Protein AF-A0A8J9SB30-F1 (afdb_monomer_lite)

Radius of gyration: 24.42 Å; chains: 1; bounding box: 74×52×69 Å

Secondary structure (DSSP, 8-state):
------HHHHHHHH---TT---HHHHHHHHHHHHT-TT------SB-HHHHHHHHHTTS-GGGTT-TT-EEEEET-TT-SHHHHHHHHS-PEEEEEES-HHHHHHHHHHHHHHHTTS-SSS-PPPEEEEE--TTSS--SS-TT-BSEEEEESHHHHH--GGGTTTSHHHHHHHHHHHHHHB-TTT-EEEEEE---HHHHHHHHHHHH-TTS-EEEEEEEEE--BSSSSS--EEEEEEE-SSS----SEEEEEE-TT-SSPEEEEESSHHHHHHHHHHHHHHHHHHHHHHHH-SS----S--EEEEEEEEEES-TTS-HHHHHHHHHH--EE-TTSPEE--EE-PPTTS-SEEEEE-STT-EEEEEEEEEEGGGHHHHHHHHHT---BTTBSS-EEEEEE-TTT-EEE-THHHHHHT-

Foldseek 3Di:
DDPDDALVRQDVVLDDLFQDQAQVSLQSNLCSQCVDPLRDQDAFWAALQQVLLVVVVLQDPVRQADLQAEEEEEQCQRHCNQVVVLVRGSYAYEYEHQHPSSQVSNVVVCCVPPVVPDPDDSRRHYHYDNDRLLDPDPPAAFQRHQEYEYRCPLRSNDDPVCVPPCPSSLVSNLVRLQRNHHLASRKYKHKDLCDLRSLLSVLCSQPDPPGQWDLEKEKEFHDTPDDLGTIIIIMTTGDNPPPPSDWRWYFYHYPPDPGTDIGTDDDSVRSSVVVVVVRVVSSVVSNVLVPDPPNPPDDQFKKWWKKKFFAPDQPDDLVVVLVCLQPDFQADPVRDTWHWAQDDDVVRHQWDWADDPPSHIIIIGITIGRPVCPVVSQVSQCPPCDDPVDNRGIPGMDIPPSPMGTDHCSVVSSVVD

Sequence (417 aa):
MAEAASIGDALQILGDPSGRQDSDYWNAWFKAVCLNPEHRVFEWYCSTNEVIRVLSNYIGDANILSDRHRIMHPGSGTSLLPVRLSQIYPYRNVVVDVSEVAIDEMKQLHRMQFEGVNQGTKAASVEYRVANLLEPALDFEANSFHFWIDKGFVDAVFSKEGKEVNRSQEDHLFLEINRVLTSEGGTALIVSLAEDHSLQLIVNNWLRECIAWKDRLDVWELTPVSGDMPPFCFVLAKASGNAAKNGRRVNFHYIHSKSPEEIYVNNAEEGIAKIGFHISQSRAAFAQRLSSPNKPKISIRRILAILEIKPYDADMDLKVLANVIQSTVWKMADKLTILPQWYPFPGGDLQKIVPVAYGISKLQLKCIIPEDDIDKLVEAINEWEGNDQFSDGVQSVDVDWANTVPVGDAIEILRNR

pLDDT: mean 80.17, std 15.45, range [35.09, 98.56]

InterPro domains:
  IPR014038 Translation elongation factor EF1B, beta/delta subunit, guanine nucleotide exchange domain [PF00736] (305-400)
  IPR014038 Translation elongation factor EF1B, beta/delta subunit, guanine nucleotide exchange domain [SM00888] (302-405)
  IPR014717 Translation elongation factor EF1B/small ribosomal subunit protein bS6 [G3DSA:3.30.70.60] (295-405)
  IPR029063 S-adenosyl-L-methionine-dependent methyltransferase superfamily [G3DSA:3.40.50.150] (21-248)
  IPR029063 S-adenosyl-L-methionine-dependent methyltransferase superfamily [SSF53335] (22-195)
  IPR036219 Translation elongation factor eEF-1beta-like superfamily [SSF54984] (301-403)
  IPR051419 Lysine/N-terminal Methyltransferase Superfamily [PTHR12176] (20-202)

Structure (mmCIF, N/CA/C/O backbone):
data_AF-A0A8J9SB30-F1
#
_entry.id   AF-A0A8J9SB30-F1
#
loop_
_atom_site.group_PDB
_atom_site.id
_atom_site.type_symbol
_atom_site.label_atom_id
_atom_site.label_alt_id
_atom_site.label_comp_id
_atom_site.label_asym_id
_atom_site.label_entity_id
_atom_site.label_seq_id
_atom_site.pdbx_PDB_ins_code
_atom_site.Cartn_x
_atom_site.Cartn_y
_atom_site.Cartn_z
_atom_site.occupancy
_atom_site.B_iso_or_equiv
_atom_site.auth_seq_id
_atom_site.auth_comp_id
_atom_site.auth_asym_id
_atom_site.auth_atom_id
_atom_site.pdbx_PDB_model_num
ATOM 1 N N . MET A 1 1 ? -8.752 -3.286 -42.094 1.00 37.22 1 MET A N 1
ATOM 2 C CA . MET A 1 1 ? -7.977 -3.475 -40.853 1.00 37.22 1 MET A CA 1
ATOM 3 C C . MET A 1 1 ? -8.438 -2.384 -39.912 1.00 37.22 1 MET A C 1
ATOM 5 O O . MET A 1 1 ? -8.290 -1.229 -40.278 1.00 37.22 1 MET A O 1
ATOM 9 N N . ALA A 1 2 ? -9.137 -2.732 -38.831 1.00 37.06 2 ALA A N 1
ATOM 10 C CA . ALA A 1 2 ? -9.546 -1.746 -37.834 1.00 37.06 2 ALA A CA 1
ATOM 11 C C . ALA A 1 2 ? -8.293 -1.297 -37.070 1.00 37.06 2 ALA A C 1
ATOM 13 O O . ALA A 1 2 ? -7.500 -2.154 -36.680 1.00 37.06 2 ALA A O 1
ATOM 14 N N . GLU A 1 3 ? -8.085 0.013 -36.927 1.00 40.59 3 GLU A N 1
ATOM 15 C CA . GLU A 1 3 ? -7.048 0.558 -36.045 1.00 40.59 3 GLU A CA 1
ATOM 16 C C . GLU A 1 3 ? -7.254 -0.013 -34.640 1.00 40.59 3 GLU A C 1
ATOM 18 O O . GLU A 1 3 ? -8.367 0.006 -34.111 1.00 40.59 3 GLU A O 1
ATOM 23 N N . ALA A 1 4 ? -6.197 -0.578 -34.055 1.00 49.62 4 ALA A N 1
ATOM 24 C CA . ALA A 1 4 ? -6.227 -0.978 -32.659 1.00 49.62 4 ALA A CA 1
ATOM 25 C C . ALA A 1 4 ? -6.388 0.298 -31.821 1.00 49.62 4 ALA A C 1
ATOM 27 O O . ALA A 1 4 ? -5.512 1.160 -31.850 1.00 49.62 4 ALA A O 1
ATOM 28 N N . ALA A 1 5 ? -7.526 0.435 -31.135 1.00 57.56 5 ALA A N 1
ATOM 29 C CA . ALA A 1 5 ? -7.780 1.551 -30.229 1.00 57.56 5 ALA A CA 1
ATOM 30 C C . ALA A 1 5 ? -6.637 1.667 -29.206 1.00 57.56 5 ALA A C 1
ATOM 32 O O . ALA A 1 5 ? -6.149 0.646 -28.709 1.00 57.56 5 ALA A O 1
ATOM 33 N N . SER A 1 6 ? -6.195 2.890 -28.902 1.00 67.00 6 SER A N 1
ATOM 34 C CA . SER A 1 6 ? -5.144 3.088 -27.903 1.00 67.00 6 SER A CA 1
ATOM 35 C C . SER A 1 6 ? -5.664 2.729 -26.504 1.00 67.00 6 SER A C 1
ATOM 37 O O . SER A 1 6 ? -6.868 2.772 -26.245 1.00 67.00 6 SER A O 1
ATOM 39 N N . ILE A 1 7 ? -4.765 2.394 -25.570 1.00 66.81 7 ILE A N 1
ATOM 40 C CA . ILE A 1 7 ? -5.138 2.125 -24.165 1.00 66.81 7 ILE A CA 1
ATOM 41 C C . ILE A 1 7 ? -5.911 3.315 -23.581 1.00 66.81 7 ILE A C 1
ATOM 43 O O . ILE A 1 7 ? -6.889 3.120 -22.866 1.00 66.81 7 ILE A O 1
ATOM 47 N N . GLY A 1 8 ? -5.502 4.541 -23.929 1.00 65.75 8 GLY A N 1
ATOM 48 C CA . GLY A 1 8 ? -6.193 5.764 -23.524 1.00 65.75 8 GLY A CA 1
ATOM 49 C C . GLY A 1 8 ? -7.646 5.791 -23.994 1.00 65.75 8 GLY A C 1
ATOM 50 O O . GLY A 1 8 ? -8.528 6.063 -23.186 1.00 65.75 8 GLY A O 1
ATOM 51 N N . ASP A 1 9 ? -7.906 5.415 -25.248 1.00 71.12 9 ASP A N 1
ATOM 52 C CA . ASP A 1 9 ? -9.266 5.365 -25.801 1.00 71.12 9 ASP A CA 1
ATOM 53 C C . ASP A 1 9 ? -10.108 4.278 -25.118 1.00 71.12 9 ASP A C 1
ATOM 55 O O . ASP A 1 9 ? -11.263 4.509 -24.760 1.00 71.12 9 ASP A O 1
ATOM 59 N N . ALA A 1 10 ? -9.524 3.097 -24.884 1.00 70.88 10 ALA A N 1
ATOM 60 C CA . ALA A 1 10 ? -10.203 1.993 -24.209 1.00 70.88 10 ALA A CA 1
ATOM 61 C C . ALA A 1 10 ? -10.570 2.344 -22.756 1.00 70.88 10 ALA A C 1
ATOM 63 O O . ALA A 1 10 ? -11.696 2.091 -22.327 1.00 70.88 10 ALA A O 1
ATOM 64 N N . LEU A 1 11 ? -9.653 2.966 -22.009 1.00 74.81 11 LEU A N 1
ATOM 65 C CA . LEU A 1 11 ? -9.903 3.403 -20.633 1.00 74.81 11 LEU A CA 1
ATOM 66 C C . LEU A 1 11 ? -10.880 4.581 -20.569 1.00 74.81 11 LEU A C 1
ATOM 68 O O . LEU A 1 11 ? -11.731 4.617 -19.684 1.00 74.81 11 LEU A O 1
ATOM 72 N N . GLN A 1 12 ? -10.820 5.509 -21.526 1.00 75.06 12 GLN A N 1
ATOM 73 C CA . GLN A 1 12 ? -11.766 6.622 -21.604 1.00 75.06 12 GLN A CA 1
ATOM 74 C C . GLN A 1 12 ? -13.204 6.140 -21.842 1.00 75.06 12 GLN A C 1
ATOM 76 O O . GLN A 1 12 ? -14.137 6.722 -21.290 1.00 75.06 12 GLN A O 1
ATOM 81 N N . ILE A 1 13 ? -13.391 5.071 -22.625 1.00 81.19 13 ILE A N 1
ATOM 82 C CA . ILE A 1 13 ? -14.704 4.443 -22.842 1.00 81.19 13 ILE A CA 1
ATOM 83 C C . ILE A 1 13 ? -15.228 3.783 -21.561 1.00 81.19 13 ILE A C 1
ATOM 85 O O . ILE A 1 13 ? -16.426 3.854 -21.288 1.00 81.19 13 ILE A O 1
ATOM 89 N N . LEU A 1 14 ? -14.352 3.134 -20.790 1.00 78.88 14 LEU A N 1
ATOM 90 C CA . LEU A 1 14 ? -14.732 2.461 -19.544 1.00 78.88 14 LEU A CA 1
ATOM 91 C C . LEU A 1 14 ? -15.077 3.455 -18.426 1.00 78.88 14 LEU A C 1
ATOM 93 O O . LEU A 1 14 ? -15.984 3.187 -17.639 1.00 78.88 14 LEU A O 1
ATOM 97 N N . GLY A 1 15 ? -14.425 4.617 -18.408 1.00 78.62 15 GLY A N 1
ATOM 98 C CA . GLY A 1 15 ? -14.695 5.685 -17.451 1.00 78.62 15 GLY A CA 1
ATOM 99 C C . GLY A 1 15 ? -13.958 5.515 -16.120 1.00 78.62 15 GLY A C 1
ATOM 100 O O . GLY A 1 15 ? -12.942 4.828 -16.030 1.00 78.62 15 GLY A O 1
ATOM 101 N N . ASP A 1 16 ? -14.444 6.214 -15.094 1.00 78.31 16 ASP A N 1
ATOM 102 C CA . ASP A 1 16 ? -13.843 6.221 -13.758 1.00 78.31 16 ASP A CA 1
ATOM 103 C C . ASP A 1 16 ? -14.054 4.863 -13.051 1.00 78.31 16 ASP A C 1
ATOM 105 O O . ASP A 1 16 ? -15.200 4.421 -12.917 1.00 78.31 16 ASP A O 1
ATOM 109 N N . PRO A 1 17 ? -12.982 4.188 -12.586 1.00 78.00 17 PRO A N 1
ATOM 110 C CA . PRO A 1 17 ? -13.097 2.946 -11.821 1.00 78.00 17 PRO A CA 1
ATOM 111 C C . PRO A 1 17 ? -13.682 3.108 -10.410 1.00 78.00 17 PRO A C 1
ATOM 113 O O . PRO A 1 17 ? -14.016 2.101 -9.786 1.00 78.00 17 PRO A O 1
ATOM 116 N N . SER A 1 18 ? -13.809 4.329 -9.891 1.00 76.56 18 SER A N 1
ATOM 117 C CA . SER A 1 18 ? -14.234 4.589 -8.511 1.00 76.56 18 SER A CA 1
ATOM 118 C C . SER A 1 18 ? -15.682 4.153 -8.249 1.00 76.56 18 SER A C 1
ATOM 120 O O . SER A 1 18 ? -16.624 4.587 -8.912 1.00 76.56 18 SER A O 1
ATOM 122 N N . GLY A 1 19 ? -15.886 3.312 -7.235 1.00 75.69 19 GLY A N 1
ATOM 123 C CA . GLY A 1 19 ? -17.193 2.761 -6.858 1.00 75.69 19 GLY A CA 1
ATOM 124 C C . GLY A 1 19 ? -17.656 1.564 -7.695 1.00 75.69 19 GLY A C 1
ATOM 125 O O . GLY A 1 19 ? -18.807 1.142 -7.555 1.00 75.69 19 GLY A O 1
ATOM 126 N N . ARG A 1 20 ? -16.805 1.008 -8.568 1.00 83.31 20 ARG A N 1
ATOM 127 C CA . ARG A 1 20 ? -17.134 -0.177 -9.375 1.00 83.31 20 ARG A CA 1
ATOM 128 C C . ARG A 1 20 ? -16.861 -1.454 -8.586 1.00 83.31 20 ARG A C 1
ATOM 130 O O . ARG A 1 20 ? -15.740 -1.717 -8.160 1.00 83.31 20 ARG A O 1
ATOM 137 N N . GLN A 1 21 ? -17.889 -2.285 -8.445 1.00 84.06 21 GLN A N 1
ATOM 138 C CA . GLN A 1 21 ? -17.820 -3.548 -7.696 1.00 84.06 21 GLN A CA 1
ATOM 139 C C . GLN A 1 21 ? -17.955 -4.786 -8.593 1.00 84.06 21 GLN A C 1
ATOM 141 O O . GLN A 1 21 ? -17.742 -5.907 -8.137 1.00 84.06 21 GLN A O 1
ATOM 146 N N . ASP A 1 22 ? -18.336 -4.599 -9.858 1.00 85.38 22 ASP A N 1
ATOM 147 C CA . ASP A 1 22 ? -18.667 -5.687 -10.769 1.00 85.38 22 ASP A CA 1
ATOM 148 C C . ASP A 1 22 ? -17.429 -6.268 -11.467 1.00 85.38 22 ASP A C 1
ATOM 150 O O . ASP A 1 22 ? -16.544 -5.544 -11.928 1.00 85.38 22 ASP A O 1
ATOM 154 N N . SER A 1 23 ? -17.372 -7.599 -11.556 1.00 90.81 23 SER A N 1
ATOM 155 C CA . SER A 1 23 ? -16.265 -8.318 -12.195 1.00 90.81 23 SER A CA 1
ATOM 156 C C . SER A 1 23 ? -16.136 -8.005 -13.682 1.00 90.81 23 SER A C 1
ATOM 158 O O . SER A 1 23 ? -15.021 -7.980 -14.196 1.00 90.81 23 SER A O 1
ATOM 160 N N . ASP A 1 24 ? -17.244 -7.745 -14.377 1.00 92.38 24 ASP A N 1
ATOM 161 C CA . ASP A 1 24 ? -17.254 -7.462 -15.813 1.00 92.38 24 ASP A CA 1
ATOM 162 C C . ASP A 1 24 ? -16.496 -6.174 -16.143 1.00 92.38 24 ASP A C 1
ATOM 164 O O . ASP A 1 24 ? -15.645 -6.176 -17.041 1.00 92.38 24 ASP A O 1
ATOM 168 N N . TYR A 1 25 ? -16.734 -5.102 -15.381 1.00 90.25 25 TYR A N 1
ATOM 169 C CA . TYR A 1 25 ? -15.974 -3.860 -15.482 1.00 90.25 25 TYR A CA 1
ATOM 170 C C . TYR A 1 25 ? -14.481 -4.099 -15.272 1.00 90.25 25 TYR A C 1
ATOM 172 O O . TYR A 1 25 ? -13.673 -3.742 -16.132 1.00 90.25 25 TYR A O 1
ATOM 180 N N . TRP A 1 26 ? -14.104 -4.740 -14.162 1.00 91.12 26 TRP A N 1
ATOM 181 C CA . TRP A 1 26 ? -12.694 -4.963 -13.841 1.00 91.12 26 TRP A CA 1
ATOM 182 C C . TRP A 1 26 ? -12.017 -5.890 -14.852 1.00 91.12 26 TRP A C 1
ATOM 184 O O . TRP A 1 26 ? -10.895 -5.619 -15.270 1.00 91.12 26 TRP A O 1
ATOM 194 N N . ASN A 1 27 ? -12.700 -6.924 -15.341 1.00 92.88 27 ASN A N 1
ATOM 195 C CA . ASN A 1 27 ? -12.197 -7.778 -16.415 1.00 92.88 27 ASN A CA 1
ATOM 196 C C . ASN A 1 27 ? -11.940 -6.978 -17.702 1.00 92.88 27 ASN A C 1
ATOM 198 O O . ASN A 1 27 ? -10.911 -7.174 -18.348 1.00 92.88 27 ASN A O 1
ATOM 202 N N . ALA A 1 28 ? -12.852 -6.084 -18.097 1.00 89.56 28 ALA A N 1
ATOM 203 C CA . ALA A 1 28 ? -12.655 -5.204 -19.252 1.00 89.56 28 ALA A CA 1
ATOM 204 C C . ALA A 1 28 ? -11.498 -4.217 -19.036 1.00 89.56 28 ALA A C 1
ATOM 206 O O . ALA A 1 28 ? -10.668 -4.042 -19.931 1.00 89.56 28 ALA A O 1
ATOM 207 N N . TRP A 1 29 ? -11.408 -3.629 -17.845 1.00 88.44 29 TRP A N 1
ATOM 208 C CA . TRP A 1 29 ? -10.341 -2.708 -17.471 1.00 88.44 29 TRP A CA 1
ATOM 209 C C . TRP A 1 29 ? -8.970 -3.389 -17.514 1.00 88.44 29 TRP A C 1
ATOM 211 O O . TRP A 1 29 ? -8.064 -2.917 -18.197 1.00 88.44 29 TRP A O 1
ATOM 221 N N . PHE A 1 30 ? -8.827 -4.555 -16.879 1.00 87.38 30 PHE A N 1
ATOM 222 C CA . PHE A 1 30 ? -7.571 -5.302 -16.890 1.00 87.38 30 PHE A CA 1
ATOM 223 C C . PHE A 1 30 ? -7.236 -5.846 -18.275 1.00 87.38 30 PHE A C 1
ATOM 225 O O . PHE A 1 30 ? -6.072 -5.816 -18.646 1.00 87.38 30 PHE A O 1
ATOM 232 N N . LYS A 1 31 ? -8.215 -6.234 -19.106 1.00 86.75 31 LYS A N 1
ATOM 233 C CA . LYS A 1 31 ? -7.938 -6.521 -20.524 1.00 86.75 31 LYS A CA 1
ATOM 234 C C . LYS A 1 31 ? -7.311 -5.305 -21.205 1.00 86.75 31 LYS A C 1
ATOM 236 O O . LYS A 1 31 ? -6.278 -5.453 -21.841 1.00 86.75 31 LYS A O 1
ATOM 241 N N . ALA A 1 32 ? -7.880 -4.110 -21.044 1.00 81.25 32 ALA A N 1
ATOM 242 C CA . ALA A 1 32 ? -7.339 -2.893 -21.651 1.00 81.25 32 ALA A CA 1
ATOM 243 C C . ALA A 1 32 ? -5.908 -2.577 -21.181 1.00 81.25 32 ALA A C 1
ATOM 245 O O . ALA A 1 32 ? -5.054 -2.235 -21.997 1.00 81.25 32 ALA A O 1
ATOM 246 N N . VAL A 1 33 ? -5.631 -2.726 -19.885 1.00 73.81 33 VAL A N 1
ATOM 247 C CA . VAL A 1 33 ? -4.314 -2.412 -19.307 1.00 73.81 33 VAL A CA 1
ATOM 248 C C . VAL A 1 33 ? -3.268 -3.489 -19.613 1.00 73.81 33 VAL A C 1
ATOM 250 O O . VAL A 1 33 ? -2.113 -3.160 -19.884 1.00 73.81 33 VAL A O 1
ATOM 253 N N . CYS A 1 34 ? -3.666 -4.762 -19.657 1.00 72.25 34 CYS A N 1
ATOM 254 C CA . CYS A 1 34 ? -2.791 -5.889 -19.985 1.00 72.25 34 CYS A CA 1
ATOM 255 C C . CYS A 1 34 ? -2.543 -6.057 -21.495 1.00 72.25 34 CYS A C 1
ATOM 257 O O . CYS A 1 34 ? -1.604 -6.745 -21.873 1.00 72.25 34 CYS A O 1
ATOM 259 N N . LEU A 1 35 ? -3.323 -5.414 -22.378 1.00 63.94 35 LEU A N 1
ATOM 260 C CA . LEU A 1 35 ? -3.118 -5.450 -23.839 1.00 63.94 35 LEU A CA 1
ATOM 261 C C . LEU A 1 35 ? -1.814 -4.775 -24.311 1.00 63.94 35 LEU A C 1
ATOM 263 O O . LEU A 1 35 ? -1.499 -4.819 -25.501 1.00 63.94 35 LEU A O 1
ATOM 267 N N . ASN A 1 36 ? -1.053 -4.141 -23.415 1.00 57.84 36 ASN A N 1
ATOM 268 C CA . ASN A 1 36 ? 0.218 -3.513 -23.755 1.00 57.84 36 ASN A CA 1
ATOM 269 C C . ASN A 1 36 ? 1.307 -4.572 -24.052 1.00 57.84 36 ASN A C 1
ATOM 271 O O . ASN A 1 36 ? 1.639 -5.349 -23.155 1.00 57.84 36 ASN A O 1
ATOM 275 N N . PRO A 1 37 ? 1.946 -4.567 -25.241 1.00 46.66 37 PRO A N 1
ATOM 276 C CA . PRO A 1 37 ? 3.086 -5.438 -25.552 1.00 46.66 37 PRO A CA 1
ATOM 277 C C . PRO A 1 37 ? 4.281 -5.280 -24.596 1.00 46.66 37 PRO A C 1
ATOM 279 O O . PRO A 1 37 ? 5.091 -6.195 -24.480 1.00 46.66 37 PRO A O 1
ATOM 282 N N . GLU A 1 38 ? 4.390 -4.144 -23.900 1.00 46.41 38 GLU A N 1
ATOM 283 C CA . GLU A 1 38 ? 5.403 -3.892 -22.868 1.00 46.41 38 GLU A CA 1
ATOM 284 C C . GLU A 1 38 ? 5.009 -4.415 -21.470 1.00 46.41 38 GLU A C 1
ATOM 286 O O . GLU A 1 38 ? 5.739 -4.151 -20.518 1.00 46.41 38 GLU A O 1
ATOM 291 N N . HIS A 1 39 ? 3.865 -5.109 -21.325 1.00 48.22 39 HIS A N 1
ATOM 292 C CA . HIS A 1 39 ? 3.353 -5.727 -20.084 1.00 48.22 39 HIS A CA 1
ATOM 293 C C . HIS A 1 39 ? 3.674 -4.908 -18.821 1.00 48.22 39 HIS A C 1
ATOM 295 O O . HIS A 1 39 ? 4.492 -5.283 -17.976 1.00 48.22 39 HIS A O 1
ATOM 301 N N . ARG A 1 40 ? 3.031 -3.745 -18.678 1.00 56.72 40 ARG A N 1
ATOM 302 C CA . ARG A 1 40 ? 3.207 -2.917 -17.482 1.00 56.72 40 ARG A CA 1
ATOM 303 C C . ARG A 1 40 ? 2.195 -3.337 -16.426 1.00 56.72 40 ARG A C 1
ATOM 305 O O . ARG A 1 40 ? 1.007 -3.062 -16.547 1.00 56.72 40 ARG A O 1
ATOM 312 N N . VAL A 1 41 ? 2.691 -3.991 -15.381 1.00 69.00 41 VAL A N 1
ATOM 313 C CA . VAL A 1 41 ? 1.967 -4.164 -14.117 1.00 69.00 41 VAL A CA 1
ATOM 314 C C . VAL A 1 41 ? 1.405 -2.824 -13.646 1.00 69.00 41 VAL A C 1
ATOM 316 O O . VAL A 1 41 ? 2.111 -1.813 -13.623 1.00 69.00 41 VAL A O 1
ATOM 319 N N . PHE A 1 42 ? 0.129 -2.804 -13.279 1.00 72.50 42 PHE A N 1
ATOM 320 C CA . PHE A 1 42 ? -0.504 -1.606 -12.745 1.00 72.50 42 PHE A CA 1
ATOM 321 C C . PHE A 1 42 ? -0.323 -1.504 -11.228 1.00 72.50 42 PHE A C 1
ATOM 323 O O . PHE A 1 42 ? -0.662 -2.431 -10.490 1.00 72.50 42 PHE A O 1
ATOM 330 N N . GLU A 1 43 ? 0.168 -0.355 -10.757 1.00 77.38 43 GLU A N 1
ATOM 331 C CA . GLU A 1 43 ? 0.389 -0.069 -9.338 1.00 77.38 43 GLU A CA 1
ATOM 332 C C . GLU A 1 43 ? -0.383 1.175 -8.888 1.00 77.38 43 GLU A C 1
ATOM 334 O O . GLU A 1 43 ? -0.023 2.303 -9.215 1.00 77.38 43 GLU A O 1
ATOM 339 N N . TRP A 1 44 ? -1.421 0.970 -8.073 1.00 78.88 44 TRP A N 1
ATOM 340 C CA . TRP A 1 44 ? -2.140 2.062 -7.413 1.00 78.88 44 TRP A CA 1
ATOM 341 C C . TRP A 1 44 ? -1.296 2.769 -6.341 1.00 78.88 44 TRP A C 1
ATOM 343 O O . TRP A 1 44 ? -0.666 2.118 -5.501 1.00 78.88 44 TRP A O 1
ATOM 353 N N . TYR A 1 45 ? -1.391 4.100 -6.327 1.00 84.38 45 TYR A N 1
ATOM 354 C CA . TYR A 1 45 ? -0.984 5.021 -5.258 1.00 84.38 45 TYR A CA 1
ATOM 355 C C . TYR A 1 45 ? 0.500 5.106 -4.935 1.00 84.38 45 TYR A C 1
ATOM 357 O O . TYR A 1 45 ? 1.112 6.139 -5.193 1.00 84.38 45 TYR A O 1
ATOM 365 N N . CYS A 1 46 ? 1.086 4.070 -4.346 1.00 83.06 46 CYS A N 1
ATOM 366 C CA . CYS A 1 46 ? 2.461 4.084 -3.863 1.00 83.06 46 CYS A CA 1
ATOM 367 C C . CYS A 1 46 ? 3.211 2.821 -4.284 1.00 83.06 46 CYS A C 1
ATOM 369 O O . CYS A 1 46 ? 2.635 1.837 -4.750 1.00 83.06 46 CYS A O 1
ATOM 371 N N . SER A 1 47 ? 4.533 2.866 -4.130 1.00 81.56 47 SER A N 1
ATOM 372 C CA . SER A 1 47 ? 5.386 1.743 -4.499 1.00 81.56 47 SER A CA 1
ATOM 373 C C . SER A 1 47 ? 5.286 0.632 -3.458 1.00 81.56 47 SER A C 1
ATOM 375 O O . SER A 1 47 ? 4.992 0.873 -2.286 1.00 81.56 47 SER A O 1
ATOM 377 N N . THR A 1 48 ? 5.646 -0.589 -3.852 1.00 82.88 48 THR A N 1
ATOM 378 C CA . THR A 1 48 ? 5.818 -1.707 -2.915 1.00 82.88 48 THR A CA 1
ATOM 379 C C . THR A 1 48 ? 6.712 -1.340 -1.725 1.00 82.88 48 THR A C 1
ATOM 381 O O . THR A 1 48 ? 6.443 -1.758 -0.601 1.00 82.88 48 THR A O 1
ATOM 384 N N . ASN A 1 49 ? 7.749 -0.526 -1.943 1.00 77.38 49 ASN A N 1
ATOM 385 C CA . ASN A 1 49 ? 8.693 -0.147 -0.892 1.00 77.38 49 ASN A CA 1
ATOM 386 C C . ASN A 1 49 ? 8.046 0.700 0.198 1.00 77.38 49 ASN A C 1
ATOM 388 O O . ASN A 1 49 ? 8.386 0.530 1.362 1.00 77.38 49 ASN A O 1
ATOM 392 N N . GLU A 1 50 ? 7.094 1.564 -0.155 1.00 83.56 50 GLU A N 1
ATOM 393 C CA . GLU A 1 50 ? 6.362 2.354 0.836 1.00 83.56 50 GLU A CA 1
ATOM 394 C C . GLU A 1 50 ? 5.507 1.453 1.727 1.00 83.56 50 GLU A C 1
ATOM 396 O O . GLU A 1 50 ? 5.496 1.612 2.948 1.00 83.56 50 GLU A O 1
ATOM 401 N N . VAL A 1 51 ? 4.866 0.439 1.143 1.00 89.00 51 VAL A N 1
ATOM 402 C CA . VAL A 1 51 ? 4.122 -0.558 1.920 1.00 89.00 51 VAL A CA 1
ATOM 403 C C . VAL A 1 51 ? 5.061 -1.370 2.808 1.00 89.00 51 VAL A C 1
ATOM 405 O O . VAL A 1 51 ? 4.766 -1.551 3.987 1.00 89.00 51 VAL A O 1
ATOM 408 N N . ILE A 1 52 ? 6.210 -1.813 2.287 1.00 84.00 52 ILE A N 1
ATOM 409 C CA . ILE A 1 52 ? 7.227 -2.533 3.068 1.00 84.00 52 ILE A CA 1
ATOM 410 C C . ILE A 1 52 ? 7.739 -1.664 4.215 1.00 84.00 52 ILE A C 1
ATOM 412 O O . ILE A 1 52 ? 7.823 -2.165 5.331 1.00 84.00 52 ILE A O 1
ATOM 416 N N . ARG A 1 53 ? 8.028 -0.377 3.977 1.00 85.50 53 ARG A N 1
ATOM 417 C CA . ARG A 1 53 ? 8.469 0.594 4.992 1.00 85.50 53 ARG A CA 1
ATOM 418 C C . ARG A 1 53 ? 7.464 0.699 6.132 1.00 85.50 53 ARG A C 1
ATOM 420 O O . ARG A 1 53 ? 7.861 0.649 7.295 1.00 85.50 53 ARG A O 1
ATOM 427 N N . VAL A 1 54 ? 6.175 0.810 5.817 1.00 87.81 54 VAL A N 1
ATOM 428 C CA . VAL A 1 54 ? 5.120 0.866 6.838 1.00 87.81 54 VAL A CA 1
ATOM 429 C C . VAL A 1 54 ? 4.984 -0.475 7.546 1.00 87.81 54 VAL A C 1
ATOM 431 O O . VAL A 1 54 ? 5.177 -0.524 8.759 1.00 87.81 54 VAL A O 1
ATOM 434 N N . LEU A 1 55 ? 4.734 -1.561 6.804 1.00 87.88 55 LEU A N 1
ATOM 435 C CA . LEU A 1 55 ? 4.572 -2.929 7.319 1.00 87.88 55 LEU A CA 1
ATOM 436 C C . LEU A 1 55 ? 5.718 -3.326 8.245 1.00 87.88 55 LEU A C 1
ATOM 438 O O . LEU A 1 55 ? 5.524 -4.000 9.255 1.00 87.88 55 LEU A O 1
ATOM 442 N N . SER A 1 56 ? 6.910 -2.852 7.911 1.00 83.81 56 SER A N 1
ATOM 443 C CA . SER A 1 56 ? 8.119 -3.062 8.664 1.00 83.81 56 SER A CA 1
ATOM 444 C C . SER A 1 56 ? 7.955 -2.710 10.155 1.00 83.81 56 SER A C 1
ATOM 446 O O . SER A 1 56 ? 8.274 -3.519 11.022 1.00 83.81 56 SER A O 1
ATOM 448 N N . ASN A 1 57 ? 7.312 -1.593 10.480 1.00 83.75 57 ASN A N 1
ATOM 449 C CA . ASN A 1 57 ? 7.094 -1.163 11.866 1.00 83.75 57 ASN A CA 1
ATOM 450 C C . ASN A 1 57 ? 6.148 -2.075 12.674 1.00 83.75 57 ASN A C 1
ATOM 452 O O . ASN A 1 57 ? 6.017 -1.910 13.887 1.00 83.75 57 ASN A O 1
ATOM 456 N N . TYR A 1 58 ? 5.483 -3.029 12.020 1.00 85.56 58 TYR A N 1
ATOM 457 C CA . TYR A 1 58 ? 4.482 -3.917 12.619 1.00 85.56 58 TYR A CA 1
ATOM 458 C C . TYR A 1 58 ? 4.887 -5.391 12.586 1.00 85.56 58 TYR A C 1
ATOM 460 O O . TYR A 1 58 ? 4.236 -6.228 13.212 1.00 85.56 58 TYR A O 1
ATOM 468 N N . ILE A 1 59 ? 5.982 -5.723 11.902 1.00 81.88 59 ILE A N 1
ATOM 469 C CA . ILE A 1 59 ? 6.585 -7.050 11.968 1.00 81.88 59 ILE A CA 1
ATOM 470 C C . ILE A 1 59 ? 7.628 -7.041 13.088 1.00 81.88 59 ILE A C 1
ATOM 472 O O . ILE A 1 59 ? 8.692 -6.447 12.926 1.00 81.88 59 ILE A O 1
ATOM 476 N N . GLY A 1 60 ? 7.332 -7.717 14.202 1.00 68.31 60 GLY A N 1
ATOM 477 C CA . GLY A 1 60 ? 8.305 -7.925 15.281 1.00 68.31 60 GLY A CA 1
ATOM 478 C C . GLY A 1 60 ? 9.481 -8.812 14.854 1.00 68.31 60 GLY A C 1
ATOM 479 O O . GLY A 1 60 ? 9.329 -9.664 13.982 1.00 68.31 60 GLY A O 1
ATOM 480 N N . ASP A 1 61 ? 10.640 -8.658 15.492 1.00 59.19 61 ASP A N 1
ATOM 481 C CA . ASP A 1 61 ? 11.890 -9.313 15.065 1.00 59.19 61 ASP A CA 1
ATOM 482 C C . ASP A 1 61 ? 11.807 -10.846 15.049 1.00 59.19 61 ASP A C 1
ATOM 484 O O . ASP A 1 61 ? 12.232 -11.492 14.092 1.00 59.19 61 ASP A O 1
ATOM 488 N N . ALA A 1 62 ? 11.164 -11.440 16.061 1.00 53.81 62 ALA A N 1
ATOM 489 C CA . ALA A 1 62 ? 10.916 -12.884 16.126 1.00 53.81 62 ALA A CA 1
ATOM 490 C C . ALA A 1 62 ? 9.979 -13.390 15.011 1.00 53.81 62 ALA A C 1
ATOM 492 O O . ALA A 1 62 ? 9.973 -14.577 14.686 1.00 53.81 62 ALA A O 1
ATOM 493 N N . ASN A 1 63 ? 9.196 -12.489 14.413 1.00 58.88 63 ASN A N 1
ATOM 494 C CA . ASN A 1 63 ? 8.190 -12.811 13.412 1.00 58.88 63 ASN A CA 1
ATOM 495 C C . ASN A 1 63 ? 8.739 -12.795 11.980 1.00 58.88 63 ASN A C 1
ATOM 497 O O . ASN A 1 63 ? 8.172 -13.481 11.132 1.00 58.88 63 ASN A O 1
ATOM 501 N N . ILE A 1 64 ? 9.857 -12.101 11.727 1.00 57.69 64 ILE A N 1
ATOM 502 C CA . ILE A 1 64 ? 10.474 -11.931 10.396 1.00 57.69 64 ILE A CA 1
ATOM 503 C C . ILE A 1 64 ? 10.819 -13.277 9.735 1.00 57.69 64 ILE A C 1
ATOM 505 O O . ILE A 1 64 ? 10.772 -13.391 8.514 1.00 57.69 64 ILE A O 1
ATOM 509 N N . LEU A 1 65 ? 11.134 -14.307 10.527 1.00 55.16 65 LEU A N 1
ATOM 510 C CA . LEU A 1 65 ? 11.611 -15.607 10.036 1.00 55.16 65 LEU A CA 1
ATOM 511 C C . LEU A 1 65 ? 10.550 -16.723 10.060 1.00 55.16 65 LEU A C 1
ATOM 513 O O . LEU A 1 65 ? 10.861 -17.868 9.736 1.00 55.16 65 LEU A O 1
ATOM 517 N N . SER A 1 66 ? 9.308 -16.423 10.447 1.00 66.44 66 SER A N 1
ATOM 518 C CA . SER A 1 66 ? 8.247 -17.431 10.556 1.00 66.44 66 SER A CA 1
ATOM 519 C C . SER A 1 66 ? 7.557 -17.663 9.209 1.00 66.44 66 SER A C 1
ATOM 521 O O . SER A 1 66 ? 6.854 -16.787 8.706 1.00 66.44 66 SER A O 1
ATOM 523 N N . ASP A 1 67 ? 7.679 -18.874 8.656 1.00 64.25 67 ASP A N 1
ATOM 524 C CA . ASP A 1 67 ? 6.949 -19.307 7.450 1.00 64.25 67 ASP A CA 1
ATOM 525 C C . ASP A 1 67 ? 5.449 -19.570 7.701 1.00 64.25 67 ASP A C 1
ATOM 527 O O . ASP A 1 67 ? 4.691 -19.896 6.787 1.00 64.25 67 ASP A O 1
ATOM 531 N N . ARG A 1 68 ? 4.992 -19.389 8.948 1.00 76.56 68 ARG A N 1
ATOM 532 C CA . ARG A 1 68 ? 3.589 -19.560 9.353 1.00 76.56 68 ARG A CA 1
ATOM 533 C C . ARG A 1 68 ? 2.740 -18.314 9.135 1.00 76.56 68 ARG A C 1
ATOM 535 O O . ARG A 1 68 ? 1.513 -18.402 9.200 1.00 76.56 68 ARG A O 1
ATOM 542 N N . HIS A 1 69 ? 3.360 -17.156 8.917 1.00 86.62 69 HIS A N 1
ATOM 543 C CA . HIS A 1 69 ? 2.607 -15.924 8.725 1.00 86.62 69 HIS A CA 1
ATOM 544 C C . HIS A 1 69 ? 1.957 -15.876 7.349 1.00 86.62 69 HIS A C 1
ATOM 546 O O . HIS A 1 69 ? 2.482 -16.375 6.353 1.00 86.62 69 HIS A O 1
ATOM 552 N N . ARG A 1 70 ? 0.769 -15.273 7.322 1.00 92.62 70 ARG A N 1
ATOM 553 C CA . ARG A 1 70 ? -0.086 -15.181 6.141 1.00 92.62 70 ARG A CA 1
ATOM 554 C C . ARG A 1 70 ? -0.506 -13.738 5.924 1.00 92.62 70 ARG A C 1
ATOM 556 O O . ARG A 1 70 ? -0.937 -13.090 6.882 1.00 92.62 70 ARG A O 1
ATOM 563 N N . ILE A 1 71 ? -0.389 -13.269 4.686 1.00 95.50 71 ILE A N 1
ATOM 564 C CA . ILE A 1 71 ? -0.823 -11.938 4.253 1.00 95.50 71 ILE A CA 1
ATOM 565 C C . ILE A 1 71 ? -1.976 -12.096 3.259 1.00 95.50 71 ILE A C 1
ATOM 567 O O . ILE A 1 71 ? -1.843 -12.859 2.305 1.00 95.50 71 ILE A O 1
ATOM 571 N N . MET A 1 72 ? -3.081 -11.383 3.478 1.00 96.94 72 MET A N 1
ATOM 572 C CA . MET A 1 72 ? -4.165 -11.220 2.507 1.00 96.94 72 MET A CA 1
ATOM 573 C C . MET A 1 72 ? -3.956 -9.937 1.698 1.00 96.94 72 MET A C 1
ATOM 575 O O . MET A 1 72 ? -3.726 -8.886 2.294 1.00 96.94 72 MET A O 1
ATOM 579 N N . HIS A 1 73 ? -4.092 -10.020 0.376 1.00 97.38 73 HIS A N 1
ATOM 580 C CA . HIS A 1 73 ? -4.045 -8.894 -0.564 1.00 97.38 73 HIS A CA 1
ATOM 581 C C . HIS A 1 73 ? -5.389 -8.781 -1.296 1.00 97.38 73 HIS A C 1
ATOM 583 O O . HIS A 1 73 ? -5.554 -9.409 -2.348 1.00 97.38 73 HIS A O 1
ATOM 589 N N . PRO A 1 74 ? -6.377 -8.068 -0.726 1.00 95.56 74 PRO A N 1
ATOM 590 C CA . PRO A 1 74 ? -7.665 -7.835 -1.373 1.00 95.56 74 PRO A CA 1
ATOM 591 C C . PRO A 1 74 ? -7.553 -6.890 -2.573 1.00 95.56 74 PRO A C 1
ATOM 593 O O . PRO A 1 74 ? -6.855 -5.881 -2.497 1.00 95.56 74 PRO A O 1
ATOM 596 N N . GLY A 1 75 ? -8.276 -7.184 -3.655 1.00 94.50 75 GLY A N 1
ATOM 597 C CA . GLY A 1 75 ? -8.337 -6.315 -4.834 1.00 94.50 75 GLY A CA 1
ATOM 598 C C . GLY A 1 75 ? -6.956 -5.981 -5.392 1.00 94.50 75 GLY A C 1
ATOM 599 O O . GLY A 1 75 ? -6.686 -4.837 -5.749 1.00 94.50 75 GLY A O 1
ATOM 600 N N . SER A 1 76 ? -6.037 -6.952 -5.364 1.00 93.75 76 SER A N 1
ATOM 601 C CA . SER A 1 76 ? -4.626 -6.708 -5.675 1.00 93.75 76 SER A CA 1
ATOM 602 C C . SER A 1 76 ? -4.395 -6.292 -7.129 1.00 93.75 76 SER A C 1
ATOM 604 O O . SER A 1 76 ? -3.314 -5.777 -7.444 1.00 93.75 76 SER A O 1
ATOM 606 N N . GLY A 1 77 ? -5.347 -6.571 -8.023 1.00 92.50 77 GLY A N 1
ATOM 607 C CA . GLY A 1 77 ? -5.212 -6.389 -9.456 1.00 92.50 77 GLY A CA 1
ATOM 608 C C . GLY A 1 77 ? -3.936 -7.039 -9.978 1.00 92.50 77 GLY A C 1
ATOM 609 O O . GLY A 1 77 ? -3.617 -8.186 -9.667 1.00 92.50 77 GLY A O 1
ATOM 610 N N . THR A 1 78 ? -3.162 -6.254 -10.721 1.00 88.12 78 THR A N 1
ATOM 611 C CA . THR A 1 78 ? -1.855 -6.651 -11.258 1.00 88.12 78 THR A CA 1
ATOM 612 C C . THR A 1 78 ? -0.668 -6.111 -10.447 1.00 88.12 78 THR A C 1
ATOM 614 O O . THR A 1 78 ? 0.424 -5.948 -10.990 1.00 88.12 78 THR A O 1
ATOM 617 N N . SER A 1 79 ? -0.863 -5.768 -9.169 1.00 87.88 79 SER A N 1
ATOM 618 C CA . SER A 1 79 ? 0.225 -5.272 -8.315 1.00 87.88 79 SER A CA 1
ATOM 619 C C . SER A 1 79 ? 1.288 -6.350 -8.081 1.00 87.88 79 SER A C 1
ATOM 621 O O . SER A 1 79 ? 0.984 -7.510 -7.795 1.00 87.88 79 SER A O 1
ATOM 623 N N . LEU A 1 80 ? 2.561 -5.954 -8.122 1.00 85.44 80 LEU A N 1
ATOM 624 C CA . LEU A 1 80 ? 3.700 -6.808 -7.777 1.00 85.44 80 LEU A CA 1
ATOM 625 C C . LEU A 1 80 ? 3.915 -6.932 -6.267 1.00 85.44 80 LEU A C 1
ATOM 627 O O . LEU A 1 80 ? 4.769 -7.714 -5.841 1.00 85.44 80 LEU A O 1
ATOM 631 N N . LEU A 1 81 ? 3.173 -6.186 -5.448 1.00 87.75 81 LEU A N 1
AT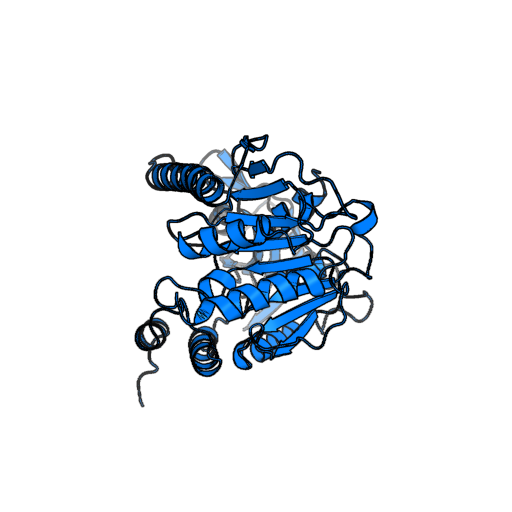OM 632 C CA . LEU A 1 81 ? 3.336 -6.169 -3.997 1.00 87.75 81 LEU A CA 1
ATOM 633 C C . LEU A 1 81 ? 3.376 -7.570 -3.349 1.00 87.75 81 LEU A C 1
ATOM 635 O O . LEU A 1 81 ? 4.338 -7.834 -2.619 1.00 87.75 81 LEU A O 1
ATOM 639 N N . PRO A 1 82 ? 2.439 -8.499 -3.629 1.00 90.62 82 PRO A N 1
ATOM 640 C CA . PRO A 1 82 ? 2.450 -9.835 -3.021 1.00 90.62 82 PRO A CA 1
ATOM 641 C C . PRO A 1 82 ? 3.699 -10.641 -3.394 1.00 90.62 82 PRO A C 1
ATOM 643 O O . PRO A 1 82 ? 4.290 -11.331 -2.562 1.00 90.62 82 PRO A O 1
ATOM 646 N N . VAL A 1 83 ? 4.129 -10.516 -4.651 1.00 83.12 83 VAL A N 1
ATOM 647 C CA . VAL A 1 83 ? 5.299 -11.211 -5.195 1.00 83.12 83 VAL A CA 1
ATOM 648 C C . VAL A 1 83 ? 6.573 -10.670 -4.552 1.00 83.12 83 VAL A C 1
ATOM 650 O O . VAL A 1 83 ? 7.389 -11.440 -4.049 1.00 83.12 83 VAL A O 1
ATOM 653 N N . ARG A 1 84 ? 6.728 -9.347 -4.478 1.00 78.31 84 ARG A N 1
ATOM 654 C CA . ARG A 1 84 ? 7.882 -8.714 -3.824 1.00 78.31 84 ARG A CA 1
ATOM 655 C C . ARG A 1 84 ? 7.948 -9.037 -2.335 1.00 78.31 84 ARG A C 1
ATOM 657 O O . ARG A 1 84 ? 9.026 -9.333 -1.831 1.00 78.31 84 ARG A O 1
ATOM 664 N N . LEU A 1 85 ? 6.815 -9.049 -1.634 1.00 81.44 85 LEU A N 1
ATOM 665 C CA . LEU A 1 85 ? 6.780 -9.433 -0.223 1.00 81.44 85 LEU A CA 1
ATOM 666 C C . LEU A 1 85 ? 7.207 -10.886 -0.006 1.00 81.44 85 LEU A C 1
ATOM 668 O O . LEU A 1 85 ? 7.948 -11.136 0.939 1.00 81.44 85 LEU A O 1
ATOM 672 N N . SER A 1 86 ? 6.824 -11.820 -0.885 1.00 80.50 86 SER A N 1
ATOM 673 C CA . SER A 1 86 ? 7.264 -13.227 -0.798 1.00 80.50 86 SER A CA 1
ATOM 674 C C . SER A 1 86 ? 8.774 -13.434 -0.993 1.00 80.50 86 SER A C 1
ATOM 676 O O . SER A 1 86 ? 9.319 -14.448 -0.563 1.00 80.50 86 SER A O 1
ATOM 678 N N . GLN A 1 87 ? 9.462 -12.472 -1.617 1.00 76.00 87 GLN A N 1
ATOM 679 C CA . GLN A 1 87 ? 10.922 -12.479 -1.777 1.00 76.00 87 GLN A CA 1
ATOM 680 C C . GLN A 1 87 ? 11.649 -11.940 -0.539 1.00 76.00 87 GLN A C 1
ATOM 682 O O . GLN A 1 87 ? 12.825 -12.236 -0.342 1.00 76.00 87 GLN A O 1
ATOM 687 N N . ILE A 1 88 ? 10.966 -11.126 0.268 1.00 74.56 88 ILE A N 1
ATOM 688 C CA . ILE A 1 88 ? 11.536 -10.444 1.437 1.00 74.56 88 ILE A CA 1
ATOM 689 C C . ILE A 1 88 ? 11.220 -11.212 2.718 1.00 74.56 88 ILE A C 1
ATOM 691 O O . ILE A 1 88 ? 12.091 -11.399 3.565 1.00 74.56 88 ILE A O 1
ATOM 695 N N . TYR A 1 89 ? 9.972 -11.652 2.859 1.00 77.00 89 TYR A N 1
ATOM 696 C CA . TYR A 1 89 ? 9.479 -12.373 4.020 1.00 77.00 89 TYR A CA 1
ATOM 697 C C . TYR A 1 89 ? 9.075 -13.789 3.612 1.00 77.00 89 TYR A C 1
ATOM 699 O O . TYR A 1 89 ? 8.439 -13.966 2.572 1.00 77.00 89 TYR A O 1
ATOM 707 N N . PRO A 1 90 ? 9.329 -14.804 4.455 1.00 76.44 90 PRO A N 1
ATOM 708 C CA . PRO A 1 90 ? 8.934 -16.186 4.190 1.00 76.44 90 PRO A CA 1
ATOM 709 C C . PRO A 1 90 ? 7.412 -16.417 4.323 1.00 76.44 90 PRO A C 1
ATOM 711 O O . PRO A 1 90 ? 6.966 -17.541 4.537 1.00 76.44 90 PRO A O 1
ATOM 714 N N . TYR A 1 91 ? 6.597 -15.363 4.244 1.00 86.00 91 TYR A N 1
ATOM 715 C CA . TYR A 1 91 ? 5.169 -15.398 4.539 1.00 86.00 91 TYR A CA 1
ATOM 716 C C . TYR A 1 91 ? 4.372 -15.881 3.334 1.00 86.00 91 TYR A C 1
ATOM 718 O O . TYR A 1 91 ? 4.613 -15.470 2.197 1.00 86.00 91 TYR A O 1
ATOM 726 N N . ARG A 1 92 ? 3.341 -16.687 3.580 1.00 90.44 92 ARG A N 1
ATOM 727 C CA . ARG A 1 92 ? 2.405 -17.085 2.528 1.00 90.44 92 ARG A CA 1
ATOM 728 C C . ARG A 1 92 ? 1.505 -15.903 2.170 1.00 90.44 92 ARG A C 1
ATOM 730 O O . ARG A 1 92 ? 0.748 -15.409 3.005 1.00 90.44 92 ARG A O 1
ATOM 737 N N . ASN A 1 93 ? 1.579 -15.466 0.921 1.00 93.00 93 ASN A N 1
ATOM 738 C CA . ASN A 1 93 ? 0.770 -14.366 0.407 1.00 93.00 93 ASN A CA 1
ATOM 739 C C . ASN A 1 93 ? -0.461 -14.948 -0.291 1.00 93.00 93 ASN A C 1
ATOM 741 O O . ASN A 1 93 ? -0.331 -15.868 -1.092 1.00 93.00 93 ASN A O 1
ATOM 745 N N . VAL A 1 94 ? -1.647 -14.436 0.015 1.00 95.75 94 VAL A N 1
ATOM 746 C CA . VAL A 1 94 ? -2.905 -14.827 -0.626 1.00 95.75 94 VAL A CA 1
ATOM 747 C C . VAL A 1 94 ? -3.469 -13.602 -1.321 1.00 95.75 94 VAL A C 1
ATOM 749 O O . VAL A 1 94 ? -3.781 -12.605 -0.678 1.00 95.75 94 VAL A O 1
ATOM 752 N N . VAL A 1 95 ? -3.554 -13.682 -2.638 1.00 96.38 95 VAL A N 1
ATOM 753 C CA . VAL A 1 95 ? -4.063 -12.652 -3.532 1.00 96.38 95 VAL A CA 1
ATOM 754 C C . VAL A 1 95 ? -5.504 -12.983 -3.866 1.00 96.38 95 VAL A C 1
ATOM 756 O O . VAL A 1 95 ? -5.787 -14.089 -4.332 1.00 96.38 95 VAL A O 1
ATOM 759 N N . VAL A 1 96 ? -6.402 -12.035 -3.621 1.00 95.81 96 VAL A N 1
ATOM 760 C CA . VAL A 1 96 ? -7.826 -12.174 -3.924 1.00 95.81 96 VAL A CA 1
ATOM 761 C C . VAL A 1 96 ? -8.259 -11.003 -4.785 1.00 95.81 96 VAL A C 1
ATOM 763 O O . VAL A 1 96 ? -8.031 -9.856 -4.413 1.00 95.81 96 VAL A O 1
ATOM 766 N N . ASP A 1 97 ? -8.897 -11.287 -5.914 1.00 95.69 97 ASP A N 1
ATOM 767 C CA . ASP A 1 97 ? -9.474 -10.268 -6.787 1.00 95.69 97 ASP A CA 1
ATOM 768 C C . ASP A 1 97 ? -10.794 -10.763 -7.387 1.00 95.69 97 ASP A C 1
ATOM 770 O O . ASP A 1 97 ? -11.005 -11.969 -7.529 1.00 95.69 97 ASP A O 1
ATOM 774 N N . VAL A 1 98 ? -11.682 -9.839 -7.744 1.00 94.50 98 VAL A N 1
ATOM 775 C CA . VAL A 1 98 ? -12.940 -10.165 -8.429 1.00 94.50 98 VAL A CA 1
ATOM 776 C C . VAL A 1 98 ? -12.708 -10.410 -9.931 1.00 94.50 98 VAL A C 1
ATOM 778 O O . VAL A 1 98 ? -13.508 -11.076 -10.589 1.00 94.50 98 VAL A O 1
ATOM 781 N N . SER A 1 99 ? -11.601 -9.893 -10.472 1.00 95.06 99 SER A N 1
ATOM 782 C CA . SER A 1 99 ? -11.194 -10.027 -11.869 1.00 95.06 99 SER A CA 1
ATOM 783 C C . SER A 1 99 ? -10.400 -11.311 -12.108 1.00 95.06 99 SER A C 1
ATOM 785 O O . SER A 1 99 ? -9.256 -11.457 -11.669 1.00 95.06 99 SER A O 1
ATOM 787 N N . GLU A 1 100 ? -10.976 -12.231 -12.880 1.00 95.31 100 GLU A N 1
ATOM 788 C CA . GLU A 1 100 ? -10.270 -13.425 -13.359 1.00 95.31 100 GLU A CA 1
ATOM 789 C C . GLU A 1 100 ? -9.100 -13.046 -14.274 1.00 95.31 100 GLU A C 1
ATOM 791 O O . GLU A 1 100 ? -8.031 -13.647 -14.187 1.00 95.31 100 GLU A O 1
ATOM 796 N N . VAL A 1 101 ? -9.259 -11.986 -15.075 1.00 93.06 101 VAL A N 1
ATOM 797 C CA . VAL A 1 101 ? -8.208 -11.491 -15.977 1.00 93.06 101 VAL A CA 1
ATOM 798 C C . VAL A 1 101 ? -6.967 -11.065 -15.193 1.00 93.06 101 VAL A C 1
ATOM 800 O O . VAL A 1 101 ? -5.858 -11.453 -15.550 1.00 93.06 101 VAL A O 1
ATOM 803 N N . ALA A 1 102 ? -7.140 -10.297 -14.112 1.00 91.75 102 ALA A N 1
ATOM 804 C CA . ALA A 1 102 ? -6.019 -9.854 -13.284 1.00 91.75 102 ALA A CA 1
ATOM 805 C C . ALA A 1 102 ? -5.323 -11.035 -12.597 1.00 91.75 102 ALA A C 1
ATOM 807 O O . ALA A 1 102 ? -4.094 -11.110 -12.556 1.00 91.75 102 ALA A O 1
ATOM 808 N N . ILE A 1 103 ? -6.112 -11.980 -12.080 1.00 94.38 103 ILE A N 1
ATOM 809 C CA . ILE A 1 103 ? -5.595 -13.179 -11.423 1.00 94.38 103 ILE A CA 1
ATOM 810 C C . ILE A 1 103 ? -4.795 -14.048 -12.397 1.00 94.38 103 ILE A C 1
ATOM 812 O O . ILE A 1 103 ? -3.709 -14.514 -12.043 1.00 94.38 103 ILE A O 1
ATOM 816 N N . ASP A 1 104 ? -5.295 -14.271 -13.608 1.00 92.25 104 ASP A N 1
ATOM 817 C CA . ASP A 1 104 ? -4.619 -15.107 -14.598 1.00 92.25 104 ASP A CA 1
ATOM 818 C C . ASP A 1 104 ? -3.357 -14.451 -15.154 1.00 92.25 104 ASP A C 1
ATOM 820 O O . ASP A 1 104 ? -2.329 -15.130 -15.267 1.00 92.25 104 ASP A O 1
ATOM 824 N N . GLU A 1 105 ? -3.391 -13.137 -15.387 1.00 87.50 105 GLU A N 1
ATOM 825 C CA . GLU A 1 105 ? -2.211 -12.344 -15.736 1.00 87.50 105 GLU A CA 1
ATOM 826 C C . GLU A 1 105 ? -1.124 -12.491 -14.666 1.00 87.50 105 GLU A C 1
ATOM 828 O O . GLU A 1 105 ? 0.016 -12.859 -14.955 1.00 87.50 105 GLU A O 1
ATOM 833 N N . MET A 1 106 ? -1.480 -12.292 -13.395 1.00 87.06 106 MET A N 1
ATOM 834 C CA . MET A 1 106 ? -0.511 -12.372 -12.305 1.00 87.06 106 MET A CA 1
ATOM 835 C C . MET A 1 106 ? 0.014 -13.785 -12.078 1.00 87.06 106 MET A C 1
ATOM 837 O O . MET A 1 106 ? 1.199 -13.947 -11.778 1.00 87.06 106 MET A O 1
ATOM 841 N N . LYS A 1 107 ? -0.814 -14.819 -12.265 1.00 88.44 107 LYS A N 1
ATOM 842 C CA . LYS A 1 107 ? -0.337 -16.207 -12.282 1.00 88.44 107 LYS A CA 1
ATOM 843 C C . LYS A 1 107 ? 0.678 -16.406 -13.405 1.00 88.44 107 LYS A C 1
ATOM 845 O O . LYS A 1 107 ? 1.731 -16.982 -13.155 1.00 88.44 107 LYS A O 1
ATOM 850 N N . GLN A 1 108 ? 0.389 -15.956 -14.626 1.00 83.12 108 GLN A N 1
ATOM 851 C CA . GLN A 1 108 ? 1.304 -16.099 -15.761 1.00 83.12 108 GLN A CA 1
ATOM 852 C C . GLN A 1 108 ? 2.626 -15.366 -15.519 1.00 83.12 108 GLN A C 1
ATOM 854 O O . GLN A 1 108 ? 3.687 -15.973 -15.681 1.00 83.12 108 GLN A O 1
ATOM 859 N N . LEU A 1 109 ? 2.565 -14.114 -15.067 1.00 77.31 109 LEU A N 1
ATOM 860 C CA . LEU A 1 109 ? 3.734 -13.312 -14.722 1.00 77.31 109 LEU A CA 1
ATOM 861 C C . LEU A 1 109 ? 4.566 -13.991 -13.631 1.00 77.31 109 LEU A C 1
ATOM 863 O O . LEU A 1 109 ? 5.785 -14.101 -13.768 1.00 77.31 109 LEU A O 1
ATOM 867 N N . HIS A 1 110 ? 3.916 -14.515 -12.587 1.00 77.19 110 HIS A N 1
ATOM 868 C CA . HIS A 1 110 ? 4.596 -15.257 -11.530 1.00 77.19 110 HIS A CA 1
ATOM 869 C C . HIS A 1 110 ? 5.340 -16.472 -12.100 1.00 77.19 110 HIS A C 1
ATOM 871 O O . HIS A 1 110 ? 6.539 -16.625 -11.851 1.00 77.19 110 HIS A O 1
ATOM 877 N N . ARG A 1 111 ? 4.664 -17.307 -12.904 1.00 75.81 111 ARG A N 1
ATOM 878 C CA . ARG A 1 111 ? 5.276 -18.491 -13.531 1.00 75.81 111 ARG A CA 1
ATOM 879 C C . ARG A 1 111 ? 6.499 -18.123 -14.365 1.00 75.81 111 ARG A C 1
ATOM 881 O O . ARG A 1 111 ? 7.570 -18.698 -14.184 1.00 75.81 111 ARG A O 1
ATOM 888 N N . MET A 1 112 ? 6.355 -17.127 -15.238 1.00 68.50 112 MET A N 1
ATOM 889 C CA . MET A 1 112 ? 7.421 -16.681 -16.138 1.00 68.50 112 MET A CA 1
ATOM 890 C C . MET A 1 112 ? 8.648 -16.157 -15.389 1.00 68.50 112 MET A C 1
ATOM 892 O O . MET A 1 112 ? 9.775 -16.434 -15.792 1.00 68.50 112 MET A O 1
ATOM 896 N N . GLN A 1 113 ? 8.440 -15.396 -14.316 1.00 63.72 113 GLN A N 1
ATOM 897 C CA . GLN A 1 113 ? 9.527 -14.703 -13.632 1.00 63.72 113 GLN A CA 1
ATOM 898 C C . GLN A 1 113 ? 10.183 -15.534 -12.518 1.00 63.72 113 GLN A C 1
ATOM 900 O O . GLN A 1 113 ? 11.355 -15.304 -12.215 1.00 63.72 113 GLN A O 1
ATOM 905 N N . PHE A 1 114 ? 9.473 -16.492 -11.903 1.00 60.53 114 PHE A N 1
ATOM 906 C CA . PHE A 1 114 ? 9.921 -17.087 -10.631 1.00 60.53 114 PHE A CA 1
ATOM 907 C C . PHE A 1 114 ? 9.895 -18.620 -10.552 1.00 60.53 114 PHE A C 1
ATOM 909 O O . PHE A 1 114 ? 10.577 -19.176 -9.684 1.00 60.53 114 PHE A O 1
ATOM 916 N N . GLU A 1 115 ? 9.199 -19.336 -11.442 1.00 55.47 115 GLU A N 1
ATOM 917 C CA . GLU A 1 115 ? 9.182 -20.813 -11.398 1.00 55.47 115 GLU A CA 1
ATOM 918 C C . GLU A 1 115 ? 10.464 -21.452 -11.967 1.00 55.47 115 GLU A C 1
ATOM 920 O O . GLU A 1 115 ? 10.801 -22.577 -11.607 1.00 55.47 115 GLU A O 1
ATOM 925 N N . GLY A 1 116 ? 11.256 -20.720 -12.762 1.00 49.81 116 GLY A N 1
ATOM 926 C CA . GLY A 1 116 ? 12.555 -21.190 -13.271 1.00 49.81 116 GLY A CA 1
ATOM 927 C C . GLY A 1 116 ? 13.725 -21.126 -12.273 1.00 49.81 116 GLY A C 1
ATOM 928 O O . GLY A 1 116 ? 14.800 -21.638 -12.570 1.00 49.81 116 GLY A O 1
ATOM 929 N N . VAL A 1 117 ? 13.544 -20.498 -11.102 1.00 47.38 117 VAL A N 1
ATOM 930 C CA . VAL A 1 117 ? 14.638 -20.159 -10.159 1.00 47.38 117 VAL A CA 1
ATOM 931 C C . VAL A 1 117 ? 14.626 -21.024 -8.884 1.00 47.38 117 VAL A C 1
ATOM 933 O O . VAL A 1 117 ? 15.606 -21.057 -8.144 1.00 47.38 117 VAL A O 1
ATOM 936 N N . ASN A 1 118 ? 13.561 -21.790 -8.626 1.00 42.62 118 ASN A N 1
ATOM 937 C CA . ASN A 1 118 ? 13.316 -22.411 -7.318 1.00 42.62 118 ASN A CA 1
ATOM 938 C C . ASN A 1 118 ? 13.305 -23.950 -7.339 1.00 42.62 118 ASN A C 1
ATOM 940 O O . ASN A 1 118 ? 12.289 -24.571 -7.043 1.00 42.62 118 ASN A O 1
ATOM 944 N N . GLN A 1 119 ? 14.452 -24.583 -7.603 1.00 41.19 119 GLN A N 1
ATOM 945 C CA . GLN A 1 119 ? 14.645 -26.007 -7.261 1.00 41.19 119 GLN A CA 1
ATOM 946 C C . GLN A 1 119 ? 15.300 -26.239 -5.883 1.00 41.19 119 GLN A C 1
ATOM 948 O O . GLN A 1 119 ? 15.540 -27.385 -5.518 1.00 41.19 119 GLN A O 1
ATOM 953 N N . GLY A 1 120 ? 15.566 -25.195 -5.080 1.00 40.12 120 GLY A N 1
ATOM 954 C CA . GLY A 1 120 ? 16.278 -25.368 -3.798 1.00 40.12 120 GLY A CA 1
ATOM 955 C C . GLY A 1 120 ? 15.893 -24.452 -2.634 1.00 40.12 120 GLY A C 1
ATOM 956 O O . GLY A 1 120 ? 16.242 -24.752 -1.494 1.00 40.12 120 GLY A O 1
ATOM 957 N N . THR A 1 121 ? 15.162 -23.363 -2.864 1.00 43.22 121 THR A N 1
ATOM 958 C CA . THR A 1 121 ? 14.743 -22.421 -1.815 1.00 43.22 121 THR A CA 1
ATOM 959 C C . THR A 1 121 ? 13.244 -22.539 -1.574 1.00 43.22 121 THR A C 1
ATOM 961 O O . THR A 1 121 ? 12.472 -22.568 -2.529 1.00 43.22 121 THR A O 1
ATOM 964 N N . LYS A 1 122 ? 12.823 -22.616 -0.299 1.00 47.66 122 LYS A N 1
ATOM 965 C CA . LYS A 1 122 ? 11.420 -22.487 0.139 1.00 47.66 122 LYS A CA 1
ATOM 966 C C . LYS A 1 122 ? 10.896 -21.098 -0.271 1.00 47.66 122 LYS A C 1
ATOM 968 O O . LYS A 1 122 ? 10.831 -20.195 0.557 1.00 47.66 122 LYS A O 1
ATOM 973 N N . ALA A 1 123 ? 10.589 -20.895 -1.548 1.00 50.88 123 ALA A N 1
ATOM 974 C CA . ALA A 1 123 ? 9.911 -19.697 -2.008 1.00 50.88 123 ALA A CA 1
ATOM 975 C C . ALA A 1 123 ? 8.560 -19.645 -1.294 1.00 50.88 123 ALA A C 1
ATOM 977 O O . ALA A 1 123 ? 7.782 -20.601 -1.353 1.00 50.88 123 ALA A O 1
ATOM 978 N N . ALA A 1 124 ? 8.316 -18.571 -0.550 1.00 57.31 124 ALA A N 1
ATOM 979 C CA . ALA A 1 124 ? 7.048 -18.388 0.123 1.00 57.31 124 ALA A CA 1
ATOM 980 C C . ALA A 1 124 ? 5.940 -18.347 -0.938 1.00 57.31 124 ALA A C 1
ATOM 982 O O . ALA A 1 124 ? 5.975 -17.538 -1.862 1.00 57.31 124 ALA A O 1
ATOM 983 N N . SER A 1 125 ? 4.991 -19.279 -0.858 1.00 77.75 125 SER A N 1
ATOM 984 C CA . SER A 1 125 ? 4.004 -19.479 -1.917 1.00 77.75 125 SER A CA 1
ATOM 985 C C . SER A 1 125 ? 3.058 -18.277 -1.998 1.00 77.75 125 SER A C 1
ATOM 987 O O . SER A 1 125 ? 2.415 -17.940 -0.996 1.00 77.75 125 SER A O 1
ATOM 989 N N . VAL A 1 126 ? 2.941 -17.668 -3.179 1.00 89.12 126 VAL A N 1
ATOM 990 C CA . VAL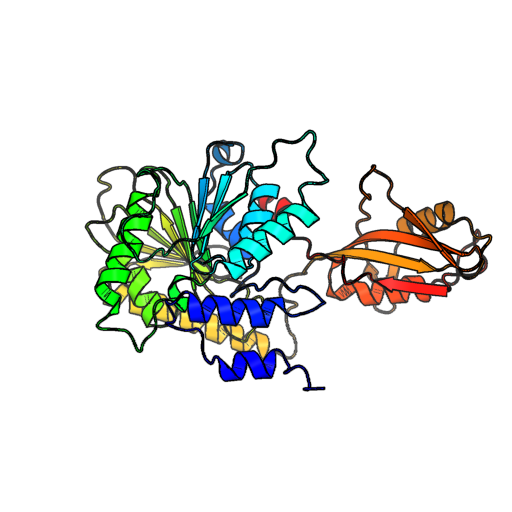 A 1 126 ? 1.830 -16.763 -3.495 1.00 89.12 126 VAL A CA 1
ATOM 991 C C . VAL A 1 126 ? 0.675 -17.610 -4.020 1.00 89.12 126 VAL A C 1
ATOM 993 O O . VAL A 1 126 ? 0.827 -18.380 -4.964 1.00 89.12 126 VAL A O 1
ATOM 996 N N . GLU A 1 127 ? -0.476 -17.488 -3.381 1.00 92.81 127 GLU A N 1
ATOM 997 C CA . GLU A 1 127 ? -1.723 -18.135 -3.764 1.00 92.81 127 GLU A CA 1
ATOM 998 C C . GLU A 1 127 ? -2.642 -17.104 -4.412 1.00 92.81 127 GLU A C 1
ATOM 1000 O O . GLU A 1 127 ? -2.798 -16.016 -3.873 1.00 92.81 127 GLU A O 1
ATOM 1005 N N . TYR A 1 128 ? -3.272 -17.447 -5.534 1.00 94.38 128 TYR A N 1
ATOM 1006 C CA . TYR A 1 128 ? -4.170 -16.553 -6.265 1.00 94.38 128 TYR A CA 1
ATOM 1007 C C . TYR A 1 128 ? -5.591 -17.116 -6.281 1.00 94.38 128 TYR A C 1
ATOM 1009 O O . TYR A 1 128 ? -5.783 -18.269 -6.681 1.00 94.38 128 TYR A O 1
ATOM 1017 N N . ARG A 1 129 ? -6.583 -16.313 -5.889 1.00 94.94 129 ARG A N 1
ATOM 1018 C CA . ARG A 1 129 ? -8.002 -16.688 -5.878 1.00 94.94 129 ARG A CA 1
ATOM 1019 C C . ARG A 1 129 ? -8.867 -15.619 -6.539 1.00 94.94 129 ARG A C 1
ATOM 1021 O O . ARG A 1 129 ? -8.719 -14.437 -6.249 1.00 94.94 129 ARG A O 1
ATOM 1028 N N . VAL A 1 130 ? -9.806 -16.063 -7.370 1.00 95.06 130 VAL A N 1
ATOM 1029 C CA . VAL A 1 130 ? -10.906 -15.219 -7.845 1.00 95.06 130 VAL A CA 1
ATOM 1030 C C . VAL A 1 130 ? -12.024 -15.290 -6.807 1.00 95.06 130 VAL A C 1
ATOM 1032 O O . VAL A 1 130 ? -12.516 -16.386 -6.534 1.00 95.06 130 VAL A O 1
ATOM 1035 N N . ALA A 1 131 ? -12.389 -14.167 -6.193 1.00 92.31 131 ALA A N 1
ATOM 1036 C CA . ALA A 1 131 ? -13.520 -14.086 -5.266 1.00 92.31 131 ALA A CA 1
ATOM 1037 C C . ALA A 1 131 ? -14.018 -12.643 -5.104 1.00 92.31 131 ALA A C 1
ATOM 1039 O O . ALA A 1 131 ? -13.235 -11.695 -5.159 1.00 92.31 131 ALA A O 1
ATOM 1040 N N . ASN A 1 132 ? -15.316 -12.487 -4.831 1.00 90.19 132 ASN A N 1
ATOM 1041 C CA . ASN A 1 132 ? -15.889 -11.210 -4.422 1.00 90.19 132 ASN A CA 1
ATOM 1042 C C . ASN A 1 132 ? -15.744 -11.036 -2.901 1.00 90.19 132 ASN A C 1
ATOM 1044 O O . ASN A 1 132 ? -16.342 -11.773 -2.124 1.00 90.19 132 ASN A O 1
ATOM 1048 N N . LEU A 1 133 ? -14.956 -10.049 -2.475 1.00 89.00 133 LEU A N 1
ATOM 1049 C CA . LEU A 1 133 ? -14.691 -9.754 -1.059 1.00 89.00 133 LEU A CA 1
ATOM 1050 C C . LEU A 1 133 ? -15.878 -9.111 -0.325 1.00 89.00 133 LEU A C 1
ATOM 1052 O O . LEU A 1 133 ? -15.829 -8.962 0.894 1.00 89.00 133 LEU A O 1
ATOM 1056 N N . LEU A 1 134 ? -16.918 -8.704 -1.056 1.00 87.00 134 LEU A N 1
ATOM 1057 C CA . LEU A 1 134 ? -18.123 -8.082 -0.503 1.00 87.00 134 LEU A CA 1
ATOM 1058 C C . LEU A 1 134 ? -19.264 -9.084 -0.289 1.00 87.00 134 LEU A C 1
ATOM 1060 O O . LEU A 1 134 ? -20.309 -8.703 0.241 1.00 87.00 134 LEU A O 1
ATOM 1064 N N . GLU A 1 135 ? -19.080 -10.344 -0.691 1.00 82.94 135 GLU A N 1
ATOM 1065 C CA . GLU A 1 135 ? -20.078 -11.403 -0.551 1.00 82.94 135 GLU A CA 1
ATOM 1066 C C . GLU A 1 135 ? -19.710 -12.389 0.581 1.00 82.94 135 GLU A C 1
ATOM 1068 O O . GLU A 1 135 ? -18.582 -12.889 0.622 1.00 82.94 135 GLU A O 1
ATOM 1073 N N . PRO A 1 136 ? -20.646 -12.711 1.501 1.00 71.75 136 PRO A N 1
ATOM 1074 C CA . PRO A 1 136 ? -20.379 -13.616 2.620 1.00 71.75 136 PRO A CA 1
ATOM 1075 C C . PRO A 1 136 ? -20.212 -15.086 2.199 1.00 71.75 136 PRO A C 1
ATOM 1077 O O . PRO A 1 136 ? -20.999 -15.590 1.402 1.00 71.75 136 PRO A O 1
ATOM 1080 N N . ALA A 1 137 ? -19.314 -15.876 2.795 1.00 72.50 137 ALA A N 1
ATOM 1081 C CA . ALA A 1 137 ? -18.099 -15.509 3.529 1.00 72.50 137 ALA A CA 1
ATOM 1082 C C . ALA A 1 137 ? -16.901 -16.086 2.773 1.00 72.50 137 ALA A C 1
ATOM 1084 O O . ALA A 1 137 ? -17.030 -17.125 2.116 1.00 72.50 137 ALA A O 1
ATOM 1085 N N . LEU A 1 138 ? -15.733 -15.448 2.892 1.00 81.88 138 LEU A N 1
ATOM 1086 C CA . LEU A 1 138 ? -14.536 -15.994 2.270 1.00 81.88 138 LEU A CA 1
ATOM 1087 C C . LEU A 1 138 ? -14.236 -17.362 2.876 1.00 81.88 138 LEU A C 1
ATOM 1089 O O . LEU A 1 138 ? -14.319 -17.546 4.095 1.00 81.88 138 LEU A O 1
ATOM 1093 N N . ASP A 1 139 ? -13.833 -18.298 2.019 1.00 89.38 139 ASP A N 1
ATOM 1094 C CA . ASP A 1 139 ? -13.458 -19.661 2.399 1.00 89.38 139 ASP A CA 1
ATOM 1095 C C . ASP A 1 139 ? -12.080 -19.689 3.089 1.00 89.38 139 ASP A C 1
ATOM 1097 O O . ASP A 1 139 ? -11.069 -20.187 2.575 1.00 89.38 139 ASP A O 1
ATOM 1101 N N . PHE A 1 140 ? -12.039 -19.037 4.249 1.00 92.12 140 PHE A N 1
ATOM 1102 C CA . PHE A 1 140 ? -10.920 -18.942 5.165 1.00 92.12 140 PHE A CA 1
ATOM 1103 C C . PHE A 1 140 ? -11.429 -19.014 6.596 1.00 92.12 140 PHE A C 1
ATOM 1105 O O . PHE A 1 140 ? -12.391 -18.344 6.970 1.00 92.12 140 PHE A O 1
ATOM 1112 N N . GLU A 1 141 ? -10.716 -19.763 7.427 1.00 94.00 141 GLU A N 1
ATOM 1113 C CA . GLU A 1 141 ? -10.980 -19.832 8.860 1.00 94.00 141 GLU A CA 1
ATOM 1114 C C . GLU A 1 141 ? -10.762 -18.478 9.547 1.00 94.00 141 GLU A C 1
ATOM 1116 O O . GLU A 1 141 ? -9.949 -17.651 9.114 1.00 94.00 141 GLU A O 1
ATOM 1121 N N . ALA A 1 142 ? -11.468 -18.256 10.655 1.00 93.62 142 ALA A N 1
ATOM 1122 C CA . ALA A 1 142 ? -11.207 -17.101 11.505 1.00 93.62 142 ALA A CA 1
ATOM 1123 C C . ALA A 1 142 ? -9.773 -17.153 12.065 1.00 93.62 142 ALA A C 1
ATOM 1125 O O . ALA A 1 142 ? -9.237 -18.230 12.322 1.00 93.62 142 ALA A O 1
ATOM 1126 N N . ASN A 1 143 ? -9.162 -15.990 12.305 1.00 93.31 143 ASN A N 1
ATOM 1127 C CA . ASN A 1 143 ? -7.799 -15.860 12.837 1.00 93.31 143 ASN A CA 1
ATOM 1128 C C . ASN A 1 143 ? -6.720 -16.570 11.994 1.00 93.31 143 ASN A C 1
ATOM 1130 O O . ASN A 1 143 ? -5.739 -17.078 12.533 1.00 93.31 143 ASN A O 1
ATOM 1134 N N . SER A 1 144 ? -6.899 -16.629 10.676 1.00 93.75 144 SER A N 1
ATOM 1135 C CA . SER A 1 144 ? -6.010 -17.352 9.766 1.00 93.75 144 SER A CA 1
ATOM 1136 C C . SER A 1 144 ? -4.997 -16.465 9.029 1.00 93.75 144 SER A C 1
ATOM 1138 O O . SER A 1 144 ? -4.127 -17.001 8.337 1.00 93.75 144 SER A O 1
ATOM 1140 N N . PHE A 1 145 ? -5.062 -15.139 9.204 1.00 95.25 145 PHE A N 1
ATOM 1141 C CA . PHE A 1 145 ? -4.163 -14.152 8.597 1.00 95.25 145 PHE A CA 1
ATOM 1142 C C . PHE A 1 145 ? -3.520 -13.237 9.633 1.00 95.25 145 PHE A C 1
ATOM 1144 O O . PHE A 1 145 ? -4.162 -12.804 10.579 1.00 95.25 145 PHE A O 1
ATOM 1151 N N . HIS A 1 146 ? -2.249 -12.907 9.432 1.00 94.00 146 HIS A N 1
ATOM 1152 C CA . HIS A 1 146 ? -1.518 -11.991 10.314 1.00 94.00 146 HIS A CA 1
ATOM 1153 C C . HIS A 1 146 ? -1.609 -10.559 9.798 1.00 94.00 146 HIS A C 1
ATOM 1155 O O . HIS A 1 146 ? -1.698 -9.618 10.584 1.00 94.00 146 HIS A O 1
ATOM 1161 N N . PHE A 1 147 ? -1.630 -10.411 8.472 1.00 96.50 147 PHE A N 1
ATOM 1162 C CA . PHE A 1 147 ? -1.731 -9.120 7.820 1.00 96.50 147 PHE A CA 1
ATOM 1163 C C . PHE A 1 147 ? -2.819 -9.116 6.754 1.00 96.50 147 PHE A C 1
ATOM 1165 O O . PHE A 1 147 ? -3.011 -10.099 6.037 1.00 96.50 147 PHE A O 1
ATOM 1172 N N . TRP A 1 148 ? -3.495 -7.983 6.647 1.00 97.69 148 TRP A N 1
ATOM 1173 C CA . TRP A 1 148 ? -4.392 -7.629 5.557 1.00 97.69 148 TRP A CA 1
ATOM 1174 C C . TRP A 1 148 ? -3.822 -6.372 4.914 1.00 97.69 148 TRP A C 1
ATOM 1176 O O . TRP A 1 148 ? -3.662 -5.377 5.612 1.00 97.69 148 TRP A O 1
ATOM 1186 N N . ILE A 1 149 ? -3.458 -6.411 3.637 1.00 98.00 149 ILE A N 1
ATOM 1187 C CA . ILE A 1 149 ? -2.823 -5.281 2.954 1.00 98.00 149 ILE A CA 1
ATOM 1188 C C . ILE A 1 149 ? -3.684 -4.876 1.766 1.00 98.00 149 ILE A C 1
ATOM 1190 O O . ILE A 1 149 ? -3.577 -5.433 0.679 1.00 98.00 149 ILE A O 1
ATOM 1194 N N . ASP A 1 150 ? -4.541 -3.896 2.005 1.00 96.75 150 ASP A N 1
ATOM 1195 C CA . ASP A 1 150 ? -5.366 -3.247 0.998 1.00 96.75 150 ASP A CA 1
ATOM 1196 C C . ASP A 1 150 ? -4.579 -2.089 0.374 1.00 96.75 150 ASP A C 1
ATOM 1198 O O . ASP A 1 150 ? -4.101 -1.203 1.089 1.00 96.75 150 ASP A O 1
ATOM 1202 N N . LYS A 1 151 ? -4.442 -2.099 -0.958 1.00 94.38 151 LYS A N 1
ATOM 1203 C CA . LYS A 1 151 ? -3.854 -0.992 -1.715 1.00 94.38 151 LYS A CA 1
ATOM 1204 C C . LYS A 1 151 ? -4.814 -0.447 -2.768 1.00 94.38 151 LYS A C 1
ATOM 1206 O O . LYS A 1 151 ? -4.617 -0.657 -3.963 1.00 94.38 151 LYS A O 1
ATOM 1211 N N . GLY A 1 152 ? -5.805 0.293 -2.285 1.00 90.94 152 GLY A N 1
ATOM 1212 C CA . GLY A 1 152 ? -6.802 1.006 -3.078 1.00 90.94 152 GLY A CA 1
ATOM 1213 C C . GLY A 1 152 ? -8.066 0.228 -3.389 1.00 90.94 152 GLY A C 1
ATOM 1214 O O . GLY A 1 152 ? -8.896 0.715 -4.148 1.00 90.94 152 GLY A O 1
ATOM 1215 N N . PHE A 1 153 ? -8.263 -0.931 -2.764 1.00 92.75 153 PHE A N 1
ATOM 1216 C CA . PHE A 1 153 ? -9.506 -1.682 -2.873 1.00 92.75 153 PHE A CA 1
ATOM 1217 C C . PHE A 1 153 ? -10.674 -0.922 -2.231 1.00 92.75 153 PHE A C 1
ATOM 1219 O O . PHE A 1 153 ? -11.725 -0.794 -2.857 1.00 92.75 153 PHE A O 1
ATOM 1226 N N . VAL A 1 154 ? -10.492 -0.353 -1.030 1.00 91.69 154 VAL A N 1
ATOM 1227 C CA . VAL A 1 154 ? -11.524 0.490 -0.392 1.00 91.69 154 VAL A CA 1
ATOM 1228 C C . VAL A 1 154 ? -11.955 1.655 -1.292 1.00 91.69 154 VAL A C 1
ATOM 1230 O O . VAL A 1 154 ? -13.153 1.861 -1.464 1.00 91.69 154 VAL A O 1
ATOM 1233 N N . ASP A 1 155 ? -11.005 2.369 -1.899 1.00 88.12 155 ASP A N 1
ATOM 1234 C CA . ASP A 1 155 ? -11.298 3.511 -2.782 1.00 88.12 155 ASP A CA 1
ATOM 1235 C C . ASP A 1 155 ? -11.937 3.066 -4.111 1.00 88.12 155 ASP A C 1
ATOM 1237 O O . ASP A 1 155 ? -12.789 3.752 -4.673 1.00 88.12 155 ASP A O 1
ATOM 1241 N N . ALA A 1 156 ? -11.549 1.893 -4.619 1.00 86.12 156 ALA A N 1
ATOM 1242 C CA . ALA A 1 156 ? -12.113 1.319 -5.835 1.00 86.12 156 ALA A CA 1
ATOM 1243 C C . ALA A 1 156 ? -13.580 0.899 -5.655 1.00 86.12 156 ALA A C 1
ATOM 1245 O O . ALA A 1 156 ? -14.388 1.054 -6.567 1.00 86.12 156 ALA A O 1
ATOM 1246 N N . VAL A 1 157 ? -13.938 0.374 -4.483 1.00 85.19 157 VAL A N 1
ATOM 1247 C CA . VAL A 1 157 ? -15.248 -0.241 -4.226 1.00 85.19 157 VAL A CA 1
ATOM 1248 C C . VAL A 1 157 ? -16.265 0.725 -3.628 1.00 85.19 157 VAL A C 1
ATOM 1250 O O . VAL A 1 157 ? -17.462 0.634 -3.930 1.00 85.19 157 VAL A O 1
ATOM 1253 N N . PHE A 1 158 ? -15.821 1.629 -2.761 1.00 85.31 158 PHE A N 1
ATOM 1254 C CA . PHE A 1 158 ? -16.693 2.564 -2.066 1.00 85.31 158 PHE A CA 1
ATOM 1255 C C . PHE A 1 158 ? -16.449 3.954 -2.627 1.00 85.31 158 PHE A C 1
ATOM 1257 O O . PHE A 1 158 ? -15.329 4.427 -2.602 1.00 85.31 158 PHE A O 1
ATOM 1264 N N . SER A 1 159 ? -17.496 4.612 -3.128 1.00 75.19 159 SER A N 1
ATOM 1265 C CA . SER A 1 159 ? -17.422 5.989 -3.619 1.00 75.19 159 SER A CA 1
ATOM 1266 C C . SER A 1 159 ? -18.571 6.835 -3.074 1.00 75.19 159 SER A C 1
ATOM 1268 O O . SER A 1 159 ? -19.565 6.334 -2.535 1.00 75.19 159 SER A O 1
ATOM 1270 N N . LYS A 1 160 ? -18.450 8.159 -3.221 1.00 68.06 160 LYS A N 1
ATOM 1271 C CA . LYS A 1 160 ? -19.422 9.144 -2.718 1.00 68.06 160 LYS A CA 1
ATOM 1272 C C . LYS A 1 160 ? -20.842 8.955 -3.277 1.00 68.06 160 LYS A C 1
ATOM 1274 O O . LYS A 1 160 ? -21.791 9.375 -2.615 1.00 68.06 160 LYS A O 1
ATOM 1279 N N . GLU A 1 161 ? -20.990 8.349 -4.453 1.00 59.72 161 GLU A N 1
ATOM 1280 C CA . GLU A 1 161 ? -22.273 8.190 -5.152 1.00 59.72 161 GLU A CA 1
ATOM 1281 C C . GLU A 1 161 ? -23.081 6.958 -4.683 1.00 59.72 161 GLU A C 1
ATOM 1283 O O . GLU A 1 161 ? -24.286 6.901 -4.914 1.00 59.72 161 GLU A O 1
ATOM 1288 N N . GLY A 1 162 ? -22.475 6.019 -3.939 1.00 56.22 162 GLY A N 1
ATOM 1289 C CA . GLY A 1 162 ? -23.098 4.747 -3.514 1.00 56.22 162 GLY A CA 1
ATOM 1290 C C . GLY A 1 162 ? -23.653 4.685 -2.077 1.00 56.22 162 GLY A C 1
ATOM 1291 O O . GLY A 1 162 ? -23.912 3.596 -1.564 1.00 56.22 162 GLY A O 1
ATOM 1292 N N . LYS A 1 163 ? -23.817 5.828 -1.393 1.00 53.06 163 LYS A N 1
ATOM 1293 C CA . LYS A 1 163 ? -23.928 5.917 0.084 1.00 53.06 163 LYS A CA 1
ATOM 1294 C C . LYS A 1 163 ? -25.033 5.100 0.774 1.00 53.06 163 LYS A C 1
ATOM 1296 O O . LYS A 1 163 ? -24.840 4.720 1.925 1.00 53.06 163 LYS A O 1
ATOM 1301 N N . GLU A 1 164 ? -26.179 4.842 0.142 1.00 50.44 164 GLU A N 1
ATOM 1302 C CA . GLU A 1 164 ? -27.252 4.050 0.780 1.00 50.44 164 GLU A CA 1
ATOM 1303 C C . GLU A 1 164 ? -27.165 2.548 0.479 1.00 50.44 164 GLU A C 1
ATOM 1305 O O . GLU A 1 164 ? -27.549 1.736 1.320 1.00 50.44 164 GLU A O 1
ATOM 1310 N N . VAL A 1 165 ? -26.618 2.164 -0.678 1.00 53.78 165 VAL A N 1
ATOM 1311 C CA . VAL A 1 165 ? -26.536 0.759 -1.119 1.00 53.78 165 VAL A CA 1
ATOM 1312 C C . VAL A 1 165 ? -25.339 0.044 -0.477 1.00 53.78 165 VAL A C 1
ATOM 1314 O O . VAL A 1 165 ? -25.421 -1.141 -0.157 1.00 53.78 165 VAL A O 1
ATOM 1317 N N . ASN A 1 166 ? -24.265 0.778 -0.173 1.00 67.75 166 ASN A N 1
ATOM 1318 C CA . ASN A 1 166 ? -22.982 0.176 0.194 1.00 67.75 166 ASN A CA 1
ATOM 1319 C C . ASN A 1 166 ? -22.773 -0.057 1.696 1.00 67.75 166 ASN A C 1
ATOM 1321 O O . ASN A 1 166 ? -21.897 -0.832 2.069 1.00 67.75 166 ASN A O 1
ATOM 1325 N N . ARG A 1 167 ? -23.580 0.533 2.587 1.00 70.50 167 ARG A N 1
ATOM 1326 C CA . ARG A 1 167 ? -23.316 0.483 4.041 1.00 70.50 167 ARG A CA 1
ATOM 1327 C C . ARG A 1 167 ? -23.300 -0.937 4.624 1.00 70.50 167 ARG A C 1
ATOM 1329 O O . ARG A 1 167 ? -22.555 -1.224 5.555 1.00 70.50 167 ARG A O 1
ATOM 1336 N N . SER A 1 168 ? -24.119 -1.838 4.080 1.00 76.75 168 SER A N 1
ATOM 1337 C CA . SER A 1 168 ? -24.125 -3.248 4.497 1.00 76.75 168 SER A CA 1
ATOM 1338 C C . SER A 1 168 ? -22.865 -4.001 4.044 1.00 76.75 168 SER A C 1
ATOM 1340 O O . SER A 1 168 ? -22.359 -4.843 4.784 1.00 76.75 168 SER A O 1
ATOM 1342 N N . GLN A 1 169 ? -22.325 -3.657 2.873 1.00 83.50 169 GLN A N 1
ATOM 1343 C CA . GLN A 1 169 ? -21.089 -4.222 2.328 1.00 83.50 169 GLN A CA 1
ATOM 1344 C C . GLN A 1 169 ? -19.852 -3.649 3.028 1.00 83.50 169 GLN A C 1
ATOM 1346 O O . GLN A 1 169 ? -18.914 -4.384 3.318 1.00 83.50 169 GLN A O 1
ATOM 1351 N N . GLU A 1 170 ? -19.873 -2.356 3.358 1.00 84.25 170 GLU A N 1
ATOM 1352 C CA . GLU A 1 170 ? -18.876 -1.694 4.205 1.00 84.25 170 GLU A CA 1
ATOM 1353 C C . GLU A 1 170 ? -18.750 -2.415 5.552 1.00 84.25 170 GLU A C 1
ATOM 1355 O O . GLU A 1 170 ? -17.658 -2.809 5.965 1.00 84.25 170 GLU A O 1
ATOM 1360 N N . ASP A 1 171 ? -19.884 -2.640 6.219 1.00 84.50 171 ASP A N 1
ATOM 1361 C CA . ASP A 1 171 ? -19.940 -3.382 7.475 1.00 84.50 171 ASP A CA 1
ATOM 1362 C C . ASP A 1 171 ? -19.419 -4.811 7.311 1.00 84.50 171 ASP A C 1
ATOM 1364 O O . ASP A 1 171 ? -18.635 -5.283 8.139 1.00 84.50 171 ASP A O 1
ATOM 1368 N N . HIS A 1 172 ? -19.830 -5.490 6.239 1.00 87.94 172 HIS A N 1
ATOM 1369 C CA . HIS A 1 172 ? -19.390 -6.847 5.952 1.00 87.94 172 HIS A CA 1
ATOM 1370 C C . HIS A 1 172 ? -17.869 -6.934 5.785 1.00 87.94 172 HIS A C 1
ATOM 1372 O O . HIS A 1 172 ? -17.243 -7.770 6.437 1.00 87.94 172 HIS A O 1
ATOM 1378 N N . LEU A 1 173 ? -17.270 -6.035 5.000 1.00 91.25 173 LEU A N 1
ATOM 1379 C CA . LEU A 1 173 ? -15.833 -6.023 4.739 1.00 91.25 173 LEU A CA 1
ATOM 1380 C C . LEU A 1 173 ? -15.029 -5.929 6.038 1.00 91.25 173 LEU A C 1
ATOM 1382 O O . LEU A 1 173 ? -14.169 -6.765 6.294 1.00 91.25 173 LEU A O 1
ATOM 1386 N N . PHE A 1 174 ? -15.305 -4.946 6.897 1.00 91.69 174 PHE A N 1
ATOM 1387 C CA . PHE A 1 174 ? -14.507 -4.763 8.116 1.00 91.69 174 PHE A CA 1
ATOM 1388 C C . PHE A 1 174 ? -14.763 -5.838 9.176 1.00 91.69 174 PHE A C 1
ATOM 1390 O O . PHE A 1 174 ? -13.850 -6.176 9.939 1.00 91.69 174 PHE A O 1
ATOM 1397 N N . LEU A 1 175 ? -15.969 -6.413 9.216 1.00 91.06 175 LEU A N 1
ATOM 1398 C CA . LEU A 1 175 ? -16.237 -7.599 10.029 1.00 91.06 175 LEU A CA 1
ATOM 1399 C C . LEU A 1 175 ? -15.436 -8.803 9.525 1.00 91.06 175 LEU A C 1
ATOM 1401 O O . LEU A 1 175 ? -14.870 -9.528 10.345 1.00 91.06 175 LEU A O 1
ATOM 1405 N N . GLU A 1 176 ? -15.328 -8.975 8.209 1.00 92.81 176 GLU A N 1
ATOM 1406 C CA . GLU A 1 176 ? -14.554 -10.048 7.591 1.00 92.81 176 GLU A CA 1
ATOM 1407 C C . GLU A 1 176 ? -13.052 -9.869 7.822 1.00 92.81 176 GLU A C 1
ATOM 1409 O O . GLU A 1 176 ? -12.398 -10.803 8.290 1.00 92.81 176 GLU A O 1
ATOM 1414 N N . ILE A 1 177 ? -12.518 -8.656 7.630 1.00 94.06 177 ILE A N 1
ATOM 1415 C CA . ILE A 1 177 ? -11.131 -8.299 7.970 1.00 94.06 177 ILE A CA 1
ATOM 1416 C C . ILE A 1 177 ? -10.841 -8.681 9.423 1.00 94.06 177 ILE A C 1
ATOM 1418 O O . ILE A 1 177 ? -9.872 -9.385 9.718 1.00 94.06 177 ILE A O 1
ATOM 1422 N N . ASN A 1 178 ? -11.701 -8.262 10.353 1.00 92.00 178 ASN A N 1
ATOM 1423 C CA . ASN A 1 178 ? -11.525 -8.592 11.761 1.00 92.00 178 ASN A CA 1
ATOM 1424 C C . ASN A 1 178 ? -11.646 -10.099 12.036 1.00 92.00 178 ASN A C 1
ATOM 1426 O O . ASN A 1 178 ? -10.933 -10.604 12.906 1.00 92.00 178 ASN A O 1
ATOM 1430 N N . ARG A 1 179 ? -12.531 -10.817 11.337 1.00 93.25 179 ARG A N 1
ATOM 1431 C CA . ARG A 1 179 ? -12.716 -12.264 11.498 1.00 93.25 179 ARG A CA 1
ATOM 1432 C C . ARG A 1 179 ? -11.470 -13.027 11.069 1.00 93.25 179 ARG A C 1
ATOM 1434 O O . ARG A 1 179 ? -11.013 -13.893 11.814 1.00 93.25 179 ARG A O 1
ATOM 1441 N N . VAL A 1 180 ? -10.922 -12.724 9.894 1.00 94.38 180 VAL A N 1
ATOM 1442 C CA . VAL A 1 180 ? -9.796 -13.477 9.323 1.00 94.38 180 VAL A CA 1
ATOM 1443 C C . VAL A 1 180 ? -8.458 -13.112 9.962 1.00 94.38 180 VAL A C 1
ATOM 1445 O O . VAL A 1 180 ? -7.574 -13.964 10.025 1.00 94.38 180 VAL A O 1
ATOM 1448 N N . LEU A 1 181 ? -8.301 -11.892 10.486 1.00 94.44 181 LEU A N 1
ATOM 1449 C CA . LEU A 1 181 ? -7.080 -11.482 11.180 1.00 94.44 181 LEU A CA 1
ATOM 1450 C C . LEU A 1 181 ? -6.916 -12.173 12.539 1.00 94.44 181 LEU A C 1
ATOM 1452 O O . LEU A 1 181 ? -7.877 -12.307 13.300 1.00 94.44 181 LEU A O 1
ATOM 1456 N N . THR A 1 182 ? -5.688 -12.560 12.885 1.00 92.38 182 THR A N 1
ATOM 1457 C CA . THR A 1 182 ? -5.353 -13.175 14.175 1.00 92.38 182 THR A CA 1
ATOM 1458 C C . THR A 1 182 ? -5.775 -12.284 15.339 1.00 92.38 182 THR A C 1
ATOM 1460 O O . THR A 1 182 ? -5.593 -11.067 15.326 1.00 92.38 182 THR A O 1
ATOM 1463 N N . SER A 1 183 ? -6.357 -12.891 16.374 1.00 85.88 183 SER A N 1
ATOM 1464 C CA . SER A 1 183 ? -6.808 -12.191 17.582 1.00 85.88 183 SER A CA 1
ATOM 1465 C C . SER A 1 183 ? -5.685 -11.429 18.282 1.00 85.88 183 SER A C 1
ATOM 1467 O O . SER A 1 183 ? -5.919 -10.359 18.833 1.00 85.88 183 SER A O 1
ATOM 1469 N N . GLU A 1 184 ? -4.469 -11.965 18.233 1.00 80.88 184 GLU A N 1
ATOM 1470 C CA . GLU A 1 184 ? -3.269 -11.324 18.749 1.00 80.88 184 GLU A CA 1
ATOM 1471 C C . GLU A 1 184 ? -2.405 -10.838 17.582 1.00 80.88 184 GLU A C 1
ATOM 1473 O O . GLU A 1 184 ? -2.050 -11.606 16.686 1.00 80.88 184 GLU A O 1
ATOM 1478 N N . GLY A 1 185 ? -2.109 -9.537 17.562 1.00 80.88 185 GLY A N 1
ATOM 1479 C CA . GLY A 1 185 ? -1.184 -8.934 16.598 1.00 80.88 185 GLY A CA 1
ATOM 1480 C C . GLY A 1 185 ? -1.679 -8.829 15.150 1.00 80.88 185 GLY A C 1
ATOM 1481 O O . GLY A 1 185 ? -0.967 -8.245 14.334 1.00 80.88 185 GLY A O 1
ATOM 1482 N N . GLY A 1 186 ? -2.876 -9.329 14.824 1.00 93.00 186 GLY A N 1
ATOM 1483 C CA . GLY A 1 186 ? -3.448 -9.214 13.482 1.00 93.00 186 GLY A CA 1
ATOM 1484 C C . GLY A 1 186 ? -3.578 -7.751 13.066 1.00 93.00 186 GLY A C 1
ATOM 1485 O O . GLY A 1 186 ? -4.127 -6.946 13.820 1.00 93.00 186 GLY A O 1
ATOM 1486 N N . THR A 1 187 ? -3.045 -7.390 11.901 1.00 95.31 187 THR A N 1
ATOM 1487 C CA . THR A 1 187 ? -2.900 -5.986 11.491 1.00 95.31 187 THR A CA 1
ATOM 1488 C C . THR A 1 187 ? -3.403 -5.763 10.066 1.00 95.31 187 THR A C 1
ATOM 1490 O O . THR A 1 187 ? -2.966 -6.432 9.134 1.00 95.31 187 THR A O 1
ATOM 1493 N N . ALA A 1 188 ? -4.304 -4.802 9.883 1.00 97.81 188 ALA A N 1
ATOM 1494 C CA . ALA A 1 188 ? -4.725 -4.314 8.577 1.00 97.81 188 ALA A CA 1
ATOM 1495 C C . ALA A 1 188 ? -3.948 -3.046 8.209 1.00 97.81 188 ALA A C 1
ATOM 1497 O O . ALA A 1 188 ? -3.860 -2.123 9.015 1.00 97.81 188 ALA A O 1
ATOM 1498 N N . LEU A 1 189 ? -3.404 -3.010 6.999 1.00 98.38 189 LEU A N 1
ATOM 1499 C CA . LEU A 1 189 ? -2.836 -1.847 6.335 1.00 98.38 189 LEU A CA 1
ATOM 1500 C C . LEU A 1 189 ? -3.784 -1.498 5.191 1.00 98.38 189 LEU A C 1
ATOM 1502 O O . LEU A 1 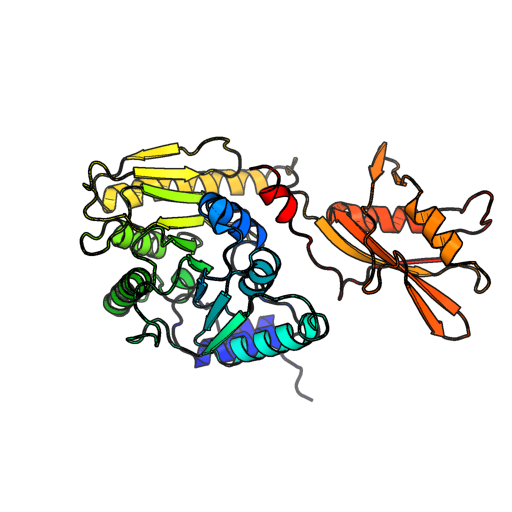189 ? -4.018 -2.336 4.323 1.00 98.38 189 LEU A O 1
ATOM 1506 N N . ILE A 1 190 ? -4.333 -0.289 5.202 1.00 98.19 190 ILE A N 1
ATOM 1507 C CA . ILE A 1 190 ? -5.246 0.201 4.168 1.00 98.19 190 ILE A CA 1
ATOM 1508 C C . ILE A 1 190 ? -4.616 1.439 3.546 1.00 98.19 190 ILE A C 1
ATOM 1510 O O . ILE A 1 190 ? -4.547 2.489 4.186 1.00 98.19 190 ILE A O 1
ATOM 1514 N N . VAL A 1 191 ? -4.124 1.309 2.317 1.00 97.56 191 VAL A N 1
ATOM 1515 C CA . VAL A 1 191 ? -3.591 2.423 1.534 1.00 97.56 191 VAL A CA 1
ATOM 1516 C C . VAL A 1 191 ? -4.718 3.038 0.722 1.00 97.56 191 VAL A C 1
ATOM 1518 O O . VAL A 1 191 ? -5.350 2.360 -0.085 1.00 97.56 191 VAL A O 1
ATOM 1521 N N . SER A 1 192 ? -4.940 4.330 0.929 1.00 95.25 192 SER A N 1
ATOM 1522 C CA . SER A 1 192 ? -6.030 5.083 0.321 1.00 95.25 192 SER A CA 1
ATOM 1523 C C . SER A 1 192 ? -5.560 6.493 -0.031 1.00 95.25 192 SER A C 1
ATOM 1525 O O . SER A 1 192 ? -4.647 7.035 0.604 1.00 95.25 192 SER A O 1
ATOM 1527 N N . LEU A 1 193 ? -6.206 7.128 -1.008 1.00 92.88 193 LEU A N 1
ATOM 1528 C CA . LEU A 1 193 ? -6.088 8.575 -1.198 1.00 92.88 193 LEU A CA 1
ATOM 1529 C C . LEU A 1 193 ? -6.701 9.356 -0.041 1.00 92.88 193 LEU A C 1
ATOM 1531 O O . LEU A 1 193 ? -6.418 10.541 0.079 1.00 92.88 193 LEU A O 1
ATOM 1535 N N . ALA A 1 194 ? -7.476 8.707 0.827 1.00 94.12 194 ALA A N 1
ATOM 1536 C CA . ALA A 1 194 ? -8.165 9.290 1.966 1.00 94.12 194 ALA A CA 1
ATOM 1537 C C . ALA A 1 194 ? -9.098 10.431 1.543 1.00 94.12 194 ALA A C 1
ATOM 1539 O O . ALA A 1 194 ? -9.038 11.556 2.051 1.00 94.12 194 ALA A O 1
ATOM 1540 N N . GLU A 1 195 ? -9.942 10.156 0.552 1.00 90.44 195 GLU A N 1
ATOM 1541 C CA . GLU A 1 195 ? -11.103 10.996 0.287 1.00 90.44 195 GLU A CA 1
ATOM 1542 C C . GLU A 1 195 ? -12.097 10.923 1.452 1.00 90.44 195 GLU A C 1
ATOM 1544 O O . GLU A 1 195 ? -12.069 9.986 2.254 1.00 90.44 195 GLU A O 1
ATOM 1549 N N . ASP A 1 196 ? -12.997 11.906 1.548 1.00 89.94 196 ASP A N 1
ATOM 1550 C CA . ASP A 1 196 ? -13.912 12.050 2.688 1.00 89.94 196 ASP A CA 1
ATOM 1551 C C . ASP A 1 196 ? -14.675 10.760 3.018 1.00 89.94 196 ASP A C 1
ATOM 1553 O O . ASP A 1 196 ? -14.886 10.448 4.188 1.00 89.94 196 ASP A O 1
ATOM 1557 N N . HIS A 1 197 ? -15.092 10.007 1.997 1.00 87.56 197 HIS A N 1
ATOM 1558 C CA . HIS A 1 197 ? -15.859 8.778 2.171 1.00 87.56 197 HIS A CA 1
ATOM 1559 C C . HIS A 1 197 ? -14.990 7.625 2.706 1.00 87.56 197 HIS A C 1
ATOM 1561 O O . HIS A 1 197 ? -15.378 6.994 3.688 1.00 87.56 197 HIS A O 1
ATOM 1567 N N . SER A 1 198 ? -13.794 7.402 2.152 1.00 91.12 198 SER A N 1
ATOM 1568 C CA . SER A 1 198 ? -12.848 6.385 2.634 1.00 91.12 198 SER A CA 1
ATOM 1569 C C . SER A 1 198 ? -12.359 6.695 4.044 1.00 91.12 198 SER A C 1
ATOM 1571 O O . SER A 1 198 ? -12.305 5.810 4.899 1.00 91.12 198 SER A O 1
ATOM 1573 N N . LEU A 1 199 ? -12.070 7.969 4.330 1.00 94.56 199 LEU A N 1
ATOM 1574 C CA . LEU A 1 199 ? -11.685 8.408 5.669 1.00 94.56 199 LEU A CA 1
ATOM 1575 C C . LEU A 1 199 ? -12.809 8.148 6.680 1.00 94.56 199 LEU A C 1
ATOM 1577 O O . LEU A 1 199 ? -12.555 7.589 7.748 1.00 94.56 199 LEU A O 1
ATOM 1581 N N . GLN A 1 200 ? -14.050 8.510 6.339 1.00 92.38 200 GLN A N 1
ATOM 1582 C CA . GLN A 1 200 ? -15.220 8.210 7.169 1.00 92.38 200 GLN A CA 1
ATOM 1583 C C . GLN A 1 200 ? -15.350 6.709 7.419 1.00 92.38 200 GLN A C 1
ATOM 1585 O O . GLN A 1 200 ? -15.501 6.293 8.568 1.00 92.38 200 GLN A O 1
ATOM 1590 N N . LEU A 1 201 ? -15.251 5.897 6.369 1.00 91.56 201 LEU A N 1
ATOM 1591 C CA . LEU A 1 201 ? -15.378 4.448 6.446 1.00 91.56 201 LEU A CA 1
ATOM 1592 C C . LEU A 1 201 ? -14.337 3.823 7.388 1.00 91.56 201 LEU A C 1
ATOM 1594 O O . LEU A 1 201 ? -14.693 3.050 8.284 1.00 91.56 201 LEU A O 1
ATOM 1598 N N . ILE A 1 202 ? -13.063 4.185 7.226 1.00 94.88 202 ILE A N 1
ATOM 1599 C CA . ILE A 1 202 ? -11.954 3.644 8.021 1.00 94.88 202 ILE A CA 1
ATOM 1600 C C . ILE A 1 202 ? -12.069 4.084 9.487 1.00 94.88 202 ILE A C 1
ATOM 1602 O O . ILE A 1 202 ? -11.970 3.251 10.392 1.00 94.88 202 ILE A O 1
ATOM 1606 N N . VAL A 1 203 ? -12.316 5.374 9.745 1.00 94.69 203 VAL A N 1
ATOM 1607 C CA . VAL A 1 203 ? -12.382 5.917 11.114 1.00 94.69 203 VAL A CA 1
ATOM 1608 C C . VAL A 1 203 ? -13.602 5.389 11.866 1.00 94.69 203 VAL A C 1
ATOM 1610 O O . VAL A 1 203 ? -13.477 4.986 13.026 1.00 94.69 203 VAL A O 1
ATOM 1613 N N . ASN A 1 204 ? -14.765 5.316 11.212 1.00 92.19 204 ASN A N 1
ATOM 1614 C CA . ASN A 1 204 ? -15.967 4.732 11.808 1.00 92.19 204 ASN A CA 1
ATOM 1615 C C . ASN A 1 204 ? -15.735 3.266 12.194 1.00 92.19 204 ASN A C 1
ATOM 1617 O O . ASN A 1 204 ? -16.105 2.856 13.296 1.00 92.19 204 ASN A O 1
ATOM 1621 N N . ASN A 1 205 ? -15.073 2.486 11.334 1.00 91.94 205 ASN A N 1
ATOM 1622 C CA . ASN A 1 205 ? -14.769 1.089 11.634 1.00 91.94 205 ASN A CA 1
ATOM 1623 C C . ASN A 1 205 ? -13.724 0.918 12.738 1.00 91.94 205 ASN A C 1
ATOM 1625 O O . ASN A 1 205 ? -13.883 0.039 13.584 1.00 91.94 205 ASN A O 1
ATOM 1629 N N . TRP A 1 206 ? -12.696 1.765 12.791 1.00 93.31 206 TRP A N 1
ATOM 1630 C CA . TRP A 1 206 ? -11.717 1.751 13.881 1.00 93.31 206 TRP A CA 1
ATOM 1631 C C . TRP A 1 206 ? -12.365 2.007 15.254 1.00 93.31 206 TRP A C 1
ATOM 1633 O O . TRP A 1 206 ? -12.050 1.345 16.254 1.00 93.31 206 TRP A O 1
ATOM 1643 N N . LEU A 1 207 ? -13.306 2.951 15.303 1.00 90.25 207 LEU A N 1
ATOM 1644 C CA . LEU A 1 207 ? -14.002 3.327 16.532 1.00 90.25 207 LEU A CA 1
ATOM 1645 C C . LEU A 1 207 ? -15.120 2.358 16.919 1.00 90.25 207 LEU A C 1
ATOM 1647 O O . LEU A 1 207 ? -15.515 2.343 18.088 1.00 90.25 207 LEU A O 1
ATOM 1651 N N . ARG A 1 208 ? -15.579 1.517 15.986 1.00 87.69 208 ARG A N 1
ATOM 1652 C CA . ARG A 1 208 ? -16.675 0.567 16.190 1.00 87.69 208 ARG A CA 1
ATOM 1653 C C . ARG A 1 208 ? -16.434 -0.332 17.399 1.00 87.69 208 ARG A C 1
ATOM 1655 O O . ARG A 1 208 ? -15.358 -0.898 17.595 1.00 87.69 208 ARG A O 1
ATOM 1662 N N . GLU A 1 209 ? -17.461 -0.487 18.230 1.00 80.56 209 GLU A N 1
ATOM 1663 C CA . GLU A 1 209 ? -17.301 -1.198 19.496 1.00 80.56 209 GLU A CA 1
ATOM 1664 C C . GLU A 1 209 ? -17.180 -2.712 19.346 1.00 80.56 209 GLU A C 1
ATOM 1666 O O . GLU A 1 209 ? -16.394 -3.326 20.068 1.00 80.56 209 GLU A O 1
ATOM 1671 N N . CYS A 1 210 ? -17.910 -3.285 18.387 1.00 75.62 210 CYS A N 1
ATOM 1672 C CA . CYS A 1 210 ? -17.963 -4.724 18.136 1.00 75.62 210 CYS A CA 1
ATOM 1673 C C . CYS A 1 210 ? -16.732 -5.279 17.405 1.00 75.62 210 CYS A C 1
ATOM 1675 O O . CYS A 1 210 ? -16.673 -6.480 17.151 1.00 75.62 210 CYS A O 1
ATOM 1677 N N . ILE A 1 211 ? -15.761 -4.428 17.058 1.00 79.25 211 ILE A N 1
ATOM 1678 C CA . ILE A 1 211 ? -14.502 -4.838 16.440 1.00 79.25 211 ILE A CA 1
ATOM 1679 C C . ILE A 1 211 ? -13.364 -4.619 17.437 1.00 79.25 211 ILE A C 1
ATOM 1681 O O . ILE A 1 211 ? -13.257 -3.570 18.078 1.00 79.25 211 ILE A O 1
ATOM 1685 N N . ALA A 1 212 ? -12.509 -5.628 17.582 1.00 83.88 212 ALA A N 1
ATOM 1686 C CA . ALA A 1 212 ? -11.439 -5.651 18.572 1.00 83.88 212 ALA A CA 1
ATOM 1687 C C . ALA A 1 212 ? -10.191 -4.892 18.091 1.00 83.88 212 ALA A C 1
ATOM 1689 O O . ALA A 1 212 ? -9.088 -5.426 18.141 1.00 83.88 212 ALA A O 1
ATOM 1690 N N . TRP A 1 213 ? -10.341 -3.658 17.605 1.00 90.75 213 TRP A N 1
ATOM 1691 C CA . TRP A 1 213 ? -9.199 -2.806 17.265 1.00 90.75 213 TRP A CA 1
ATOM 1692 C C . TRP A 1 213 ? -8.532 -2.226 18.514 1.00 90.75 213 TRP A C 1
ATOM 1694 O O . TRP A 1 213 ? -9.199 -1.943 19.513 1.00 90.75 213 TRP A O 1
ATOM 1704 N N . LYS A 1 214 ? -7.219 -1.991 18.437 1.00 90.94 214 LYS A N 1
ATOM 1705 C CA . LYS A 1 214 ? -6.474 -1.216 19.434 1.00 90.94 214 LYS A CA 1
ATOM 1706 C C . LYS A 1 214 ? -7.021 0.210 19.545 1.00 90.94 214 LYS A C 1
ATOM 1708 O O . LYS A 1 214 ? -7.627 0.769 18.629 1.00 90.94 214 LYS A O 1
ATOM 1713 N N . ASP A 1 215 ? -6.765 0.809 20.699 1.00 91.38 215 ASP A N 1
ATOM 1714 C CA . ASP A 1 215 ? -7.030 2.214 21.014 1.00 91.38 215 ASP A CA 1
ATOM 1715 C C . ASP A 1 215 ? -6.254 3.201 20.129 1.00 91.38 215 ASP A C 1
ATOM 1717 O O . ASP A 1 215 ? -6.620 4.370 20.058 1.00 91.38 215 ASP A O 1
ATOM 1721 N N . ARG A 1 216 ? -5.215 2.718 19.442 1.00 93.25 216 ARG A N 1
ATOM 1722 C CA . ARG A 1 216 ? -4.366 3.464 18.520 1.00 93.25 216 ARG A CA 1
ATOM 1723 C C . ARG A 1 216 ? -4.678 3.141 17.057 1.00 93.25 216 ARG A C 1
ATOM 1725 O O . ARG A 1 216 ? -4.700 1.969 16.684 1.00 93.25 216 ARG A O 1
ATOM 1732 N N . LEU A 1 217 ? -4.830 4.182 16.242 1.00 96.62 217 LEU A N 1
ATOM 1733 C CA . LEU A 1 217 ? -4.763 4.140 14.778 1.00 96.62 217 LEU A CA 1
ATOM 1734 C C . LEU A 1 217 ? -3.453 4.800 14.344 1.00 96.62 217 LEU A C 1
ATOM 1736 O O . LEU A 1 217 ? -3.168 5.914 14.769 1.00 96.62 217 LEU A O 1
ATOM 1740 N N . ASP A 1 218 ? -2.643 4.149 13.519 1.00 98.12 218 ASP A N 1
ATOM 1741 C CA . ASP A 1 218 ? -1.500 4.827 12.899 1.00 98.12 218 ASP A CA 1
ATOM 1742 C C . ASP A 1 218 ? -1.878 5.260 11.475 1.00 98.12 218 ASP A C 1
ATOM 1744 O O . ASP A 1 218 ? -2.499 4.495 10.739 1.00 98.12 218 ASP A O 1
ATOM 1748 N N . VAL A 1 219 ? -1.502 6.476 11.084 1.00 98.50 219 VAL A N 1
ATOM 1749 C CA . VAL A 1 219 ? -1.709 7.022 9.736 1.00 98.50 219 VAL A CA 1
ATOM 1750 C C . VAL A 1 219 ? -0.356 7.440 9.189 1.00 98.50 219 VAL A C 1
ATOM 1752 O O . VAL A 1 219 ? 0.301 8.294 9.773 1.00 98.50 219 VAL A O 1
ATOM 1755 N N . TRP A 1 220 ? 0.074 6.837 8.088 1.00 97.88 220 TRP A N 1
ATOM 1756 C CA . TRP A 1 220 ? 1.369 7.110 7.471 1.00 97.88 220 TRP A CA 1
ATOM 1757 C C . TRP A 1 220 ? 1.190 7.878 6.171 1.00 97.88 220 TRP A C 1
ATOM 1759 O O . TRP A 1 220 ? 0.511 7.392 5.270 1.00 97.88 220 TRP A O 1
ATOM 1769 N N . GLU A 1 221 ? 1.832 9.037 6.045 1.00 95.62 221 GLU A N 1
ATOM 1770 C CA . GLU A 1 221 ? 1.998 9.707 4.753 1.00 95.62 221 GLU A CA 1
ATOM 1771 C C . GLU A 1 221 ? 2.944 8.870 3.877 1.00 95.62 221 GLU A C 1
ATOM 1773 O O . GLU A 1 221 ? 3.989 8.386 4.342 1.00 95.62 221 GLU A O 1
ATOM 1778 N N . LEU A 1 222 ? 2.557 8.673 2.616 1.00 91.19 222 LEU A N 1
ATOM 1779 C CA . LEU A 1 222 ? 3.294 7.862 1.653 1.00 91.19 222 LEU A CA 1
ATOM 1780 C C . LEU A 1 222 ? 3.727 8.688 0.447 1.00 91.19 222 LEU A C 1
ATOM 1782 O O . LEU A 1 222 ? 3.080 9.660 0.053 1.00 91.19 222 LEU A O 1
ATOM 1786 N N . THR A 1 223 ? 4.817 8.259 -0.174 1.00 84.94 223 THR A N 1
ATOM 1787 C CA . THR A 1 223 ? 5.282 8.845 -1.432 1.00 84.94 223 THR A CA 1
ATOM 1788 C C . THR A 1 223 ? 4.479 8.264 -2.603 1.00 84.94 223 THR A C 1
ATOM 1790 O O . THR A 1 223 ? 4.485 7.038 -2.780 1.00 84.94 223 THR A O 1
ATOM 1793 N N . PRO A 1 224 ? 3.789 9.095 -3.411 1.00 82.88 224 PRO A N 1
ATOM 1794 C CA . PRO A 1 224 ? 3.049 8.602 -4.565 1.00 82.88 224 PRO A CA 1
ATOM 1795 C C . PRO A 1 224 ? 3.990 8.065 -5.652 1.00 82.88 224 PRO A C 1
ATOM 1797 O O . PRO A 1 224 ? 5.067 8.619 -5.868 1.00 82.88 224 PRO A O 1
ATOM 1800 N N . VAL A 1 225 ? 3.576 7.016 -6.373 1.00 71.88 225 VAL A N 1
ATOM 1801 C CA . VAL A 1 225 ? 4.261 6.581 -7.613 1.00 71.88 225 VAL A CA 1
ATOM 1802 C C . VAL A 1 225 ? 3.912 7.463 -8.805 1.00 71.88 225 VAL A C 1
ATOM 1804 O O . VAL A 1 225 ? 4.676 7.536 -9.763 1.00 71.88 225 VAL A O 1
ATOM 1807 N N . SER A 1 226 ? 2.760 8.128 -8.748 1.00 66.19 226 SER A N 1
ATOM 1808 C CA . SER A 1 226 ? 2.253 9.010 -9.793 1.00 66.19 226 SER A CA 1
ATOM 1809 C C . SER A 1 226 ? 1.190 9.952 -9.233 1.00 66.19 226 SER A C 1
ATOM 1811 O O . SER A 1 226 ? 0.477 9.588 -8.297 1.00 66.19 226 SER A O 1
ATOM 1813 N N . GLY A 1 227 ? 1.029 11.112 -9.869 1.00 70.44 227 GLY A N 1
ATOM 1814 C CA . GLY A 1 227 ? -0.012 12.087 -9.550 1.00 70.44 227 GLY A CA 1
ATOM 1815 C C . GLY A 1 227 ? 0.401 13.136 -8.518 1.00 70.44 227 GLY A C 1
ATOM 1816 O O . GLY A 1 227 ? 1.476 13.081 -7.921 1.00 70.44 227 GLY A O 1
ATOM 1817 N N . ASP A 1 228 ? -0.500 14.095 -8.315 1.00 75.25 228 ASP A N 1
ATOM 1818 C CA . ASP A 1 228 ? -0.238 15.308 -7.530 1.00 75.25 228 ASP A CA 1
ATOM 1819 C C . ASP A 1 228 ? -0.780 15.225 -6.095 1.00 75.25 228 ASP A C 1
ATOM 1821 O O . ASP A 1 228 ? -0.787 16.215 -5.360 1.00 75.25 228 ASP A O 1
ATOM 1825 N N . MET A 1 229 ? -1.239 14.042 -5.677 1.00 80.69 229 MET A N 1
ATOM 1826 C CA . MET A 1 229 ? -1.804 13.809 -4.351 1.00 80.69 229 MET A CA 1
ATOM 1827 C C . MET A 1 229 ? -1.058 12.687 -3.621 1.00 80.69 229 MET A C 1
ATOM 1829 O O . MET A 1 229 ? -0.949 11.583 -4.157 1.00 80.69 229 MET A O 1
ATOM 1833 N N . PRO A 1 230 ? -0.566 12.929 -2.391 1.00 90.06 230 PRO A N 1
ATOM 1834 C CA . PRO A 1 230 ? 0.026 11.882 -1.575 1.00 90.06 230 PRO A CA 1
ATOM 1835 C C . PRO A 1 230 ? -1.060 10.917 -1.062 1.00 90.06 230 PRO A C 1
ATOM 1837 O O . PRO A 1 230 ? -2.095 11.378 -0.570 1.00 90.06 230 PRO A O 1
ATOM 1840 N N . PRO A 1 231 ? -0.835 9.595 -1.143 1.00 94.94 231 PRO A N 1
ATOM 1841 C CA . PRO A 1 231 ? -1.665 8.601 -0.479 1.00 94.94 231 PRO A CA 1
ATOM 1842 C C . PRO A 1 231 ? -1.265 8.424 0.992 1.00 94.94 231 PRO A C 1
ATOM 1844 O O . PRO A 1 231 ? -0.187 8.839 1.427 1.00 94.94 231 PRO A O 1
ATOM 1847 N N . PHE A 1 232 ? -2.131 7.758 1.753 1.00 97.94 232 PHE A N 1
ATOM 1848 C CA . PHE A 1 232 ? -1.947 7.492 3.177 1.00 97.94 232 PHE A CA 1
ATOM 1849 C C . PHE A 1 232 ? -2.179 6.013 3.486 1.00 97.94 232 PHE A C 1
ATOM 1851 O O . PHE A 1 232 ? -3.083 5.400 2.924 1.00 97.94 232 PHE A O 1
ATOM 1858 N N . CYS A 1 233 ? -1.385 5.439 4.391 1.00 98.44 233 CYS A N 1
ATOM 1859 C CA . CYS A 1 233 ? -1.611 4.094 4.925 1.00 98.44 233 CYS A CA 1
ATOM 1860 C C . CYS A 1 233 ? -2.204 4.178 6.332 1.00 98.44 233 CYS A C 1
ATOM 1862 O O . CYS A 1 233 ? -1.551 4.668 7.255 1.00 98.44 233 CYS A O 1
ATOM 1864 N N . PHE A 1 234 ? -3.418 3.668 6.500 1.00 98.56 234 PHE A N 1
ATOM 1865 C CA . PHE A 1 234 ? -4.077 3.507 7.789 1.00 98.56 234 PHE A CA 1
ATOM 1866 C C . PHE A 1 234 ? -3.764 2.122 8.342 1.00 98.56 234 PHE A C 1
ATOM 1868 O O . PHE A 1 234 ? -4.016 1.118 7.675 1.00 98.56 234 PHE A O 1
ATOM 1875 N N . VAL A 1 235 ? -3.239 2.056 9.563 1.00 98.12 235 VAL A N 1
ATOM 1876 C CA . VAL A 1 235 ? -2.868 0.792 10.201 1.00 98.12 235 VAL A CA 1
ATOM 1877 C C . VAL A 1 235 ? -3.763 0.518 11.400 1.00 98.12 235 VAL A C 1
ATOM 1879 O O . VAL A 1 235 ? -3.692 1.204 12.424 1.00 98.12 235 VAL A O 1
ATOM 1882 N N . LEU A 1 236 ? -4.592 -0.518 11.275 1.00 95.88 236 LEU A N 1
ATOM 1883 C CA . LEU A 1 236 ? -5.488 -1.002 12.319 1.00 95.88 236 LEU A CA 1
ATOM 1884 C C . LEU A 1 236 ? -4.947 -2.323 12.865 1.00 95.88 236 LEU A C 1
ATOM 1886 O O . LEU A 1 236 ? -4.920 -3.331 12.166 1.00 95.88 236 LEU A O 1
ATOM 1890 N N . ALA A 1 237 ? -4.528 -2.341 14.126 1.00 93.38 237 ALA A N 1
ATOM 1891 C CA . ALA A 1 237 ? -4.063 -3.559 14.786 1.00 93.38 237 ALA A CA 1
ATOM 1892 C C . ALA A 1 237 ? -5.125 -4.091 15.752 1.00 93.38 237 ALA A C 1
ATOM 1894 O O . ALA A 1 237 ? -5.771 -3.308 16.452 1.00 93.38 237 ALA A O 1
ATOM 1895 N N . LYS A 1 238 ? -5.291 -5.414 15.833 1.00 91.19 238 LYS A N 1
ATOM 1896 C CA . LYS A 1 238 ? -6.194 -6.055 16.794 1.00 91.19 238 LYS A CA 1
ATOM 1897 C C . LYS A 1 238 ? -5.637 -5.971 18.215 1.00 91.19 238 LYS A C 1
ATOM 1899 O O . LYS A 1 238 ? -4.434 -6.116 18.453 1.00 91.19 238 LYS A O 1
ATOM 1904 N N . ALA A 1 239 ? -6.521 -5.685 19.161 1.00 86.88 239 ALA A N 1
ATOM 1905 C CA . ALA A 1 239 ? -6.233 -5.650 20.583 1.00 86.88 239 ALA A CA 1
ATOM 1906 C C . ALA A 1 239 ? -6.199 -7.074 21.150 1.00 86.88 239 ALA A C 1
ATOM 1908 O O . ALA A 1 239 ? -7.066 -7.896 20.862 1.00 86.88 239 ALA A O 1
ATOM 1909 N N . SER A 1 240 ? -5.216 -7.349 22.003 1.00 78.25 240 SER A N 1
ATOM 1910 C CA . SER A 1 240 ? -5.173 -8.573 22.797 1.00 78.25 240 SER A CA 1
ATOM 1911 C C . SER A 1 240 ? -6.171 -8.465 23.959 1.00 78.25 240 SER A C 1
ATOM 1913 O O . SER A 1 240 ? -5.951 -7.699 24.899 1.00 78.25 240 SER A O 1
ATOM 1915 N N . GLY A 1 241 ? -7.262 -9.234 23.904 1.00 67.75 241 GLY A N 1
ATOM 1916 C CA . GLY A 1 241 ? -8.271 -9.311 24.970 1.00 67.75 241 GLY A CA 1
ATOM 1917 C C . GLY A 1 241 ? -9.180 -8.078 25.093 1.00 67.75 241 GLY A C 1
ATOM 1918 O O . GLY A 1 241 ? -9.252 -7.241 24.196 1.00 67.75 241 GLY A O 1
ATOM 1919 N N . ASN A 1 242 ? -9.880 -7.957 26.229 1.00 57.09 242 ASN A N 1
ATOM 1920 C CA . ASN A 1 242 ? -10.728 -6.803 26.569 1.00 57.09 242 ASN A CA 1
ATOM 1921 C C . ASN A 1 242 ? -9.874 -5.608 27.030 1.00 57.09 242 ASN A C 1
ATOM 1923 O O . ASN A 1 242 ? -10.027 -5.126 28.154 1.00 57.09 242 ASN A O 1
ATOM 1927 N N . ALA A 1 243 ? -8.929 -5.159 26.201 1.00 57.88 243 ALA A N 1
ATOM 1928 C CA . ALA A 1 243 ? -8.164 -3.953 26.491 1.00 57.88 243 ALA A CA 1
ATOM 1929 C C . ALA A 1 243 ? -9.142 -2.788 26.719 1.00 57.88 243 ALA A C 1
ATOM 1931 O O . ALA A 1 243 ? -9.991 -2.500 25.871 1.00 57.88 243 ALA A O 1
ATOM 1932 N N . ALA A 1 244 ? -9.058 -2.154 27.891 1.00 52.53 244 ALA A N 1
ATOM 1933 C CA . ALA A 1 244 ? -9.886 -1.003 28.217 1.00 52.53 244 ALA A CA 1
ATOM 1934 C C . ALA A 1 244 ? -9.644 0.089 27.166 1.00 52.53 244 ALA A C 1
ATOM 1936 O O . ALA A 1 244 ? -8.506 0.508 26.959 1.00 52.53 244 ALA A O 1
ATOM 1937 N N . LYS A 1 245 ? -10.709 0.535 26.490 1.00 63.97 245 LYS A N 1
ATOM 1938 C CA . LYS A 1 245 ? -10.670 1.572 25.444 1.00 63.97 245 LYS A CA 1
ATOM 1939 C C . LYS A 1 245 ? -10.508 2.967 26.064 1.00 63.97 245 LYS A C 1
ATOM 1941 O O . LYS A 1 245 ? -11.326 3.855 25.839 1.00 63.97 245 LYS A O 1
ATOM 1946 N N . ASN A 1 246 ? -9.483 3.150 26.891 1.00 59.50 246 ASN A N 1
ATOM 1947 C CA . ASN A 1 246 ? -9.229 4.402 27.591 1.00 59.50 246 ASN A CA 1
ATOM 1948 C C . ASN A 1 246 ? -8.433 5.344 26.683 1.00 59.50 246 ASN A C 1
ATOM 1950 O O . ASN A 1 246 ? -7.213 5.260 26.625 1.00 59.50 246 ASN A O 1
ATOM 1954 N N . GLY A 1 247 ? -9.146 6.243 26.000 1.00 77.62 247 GLY A N 1
ATOM 1955 C CA . GLY A 1 247 ? -8.568 7.285 25.149 1.00 77.62 247 GLY A CA 1
ATOM 1956 C C . GLY A 1 247 ? -8.161 6.762 23.773 1.00 77.62 247 GLY A C 1
ATOM 1957 O O . GLY A 1 247 ? -7.112 6.147 23.613 1.00 77.62 247 GLY A O 1
ATOM 1958 N N . ARG A 1 248 ? -8.989 7.021 22.755 1.00 90.38 248 ARG A N 1
ATOM 1959 C CA . ARG A 1 248 ? -8.620 6.711 21.370 1.00 90.38 248 ARG A CA 1
ATOM 1960 C C . ARG A 1 248 ? -7.626 7.755 20.880 1.00 90.38 248 ARG A C 1
ATOM 1962 O O . ARG A 1 248 ? -7.817 8.954 21.091 1.00 90.38 248 ARG A O 1
ATOM 1969 N N . ARG A 1 249 ? -6.570 7.300 20.216 1.00 95.12 249 ARG A N 1
ATOM 1970 C CA . ARG A 1 249 ? -5.523 8.173 19.684 1.00 95.12 249 ARG A CA 1
ATOM 1971 C C . ARG A 1 249 ? -5.118 7.786 18.276 1.00 95.12 249 ARG A C 1
ATOM 1973 O O . ARG A 1 249 ? -5.163 6.615 17.900 1.00 95.12 249 ARG A O 1
ATOM 1980 N N . VAL A 1 250 ? -4.688 8.781 17.523 1.00 97.69 250 VAL A N 1
ATOM 1981 C CA . VAL A 1 250 ? -4.101 8.619 16.2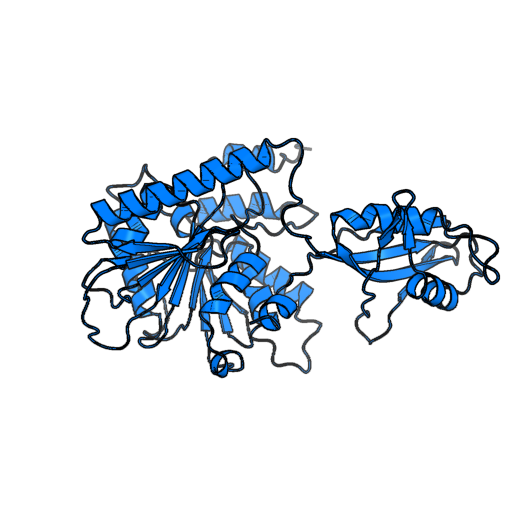02 1.00 97.69 250 VAL A CA 1
ATOM 1982 C C . VAL A 1 250 ? -2.642 9.027 16.277 1.00 97.69 250 VAL A C 1
ATOM 1984 O O . VAL A 1 250 ? -2.329 10.085 16.809 1.00 97.69 250 VAL A O 1
ATOM 1987 N N . ASN A 1 251 ? -1.765 8.202 15.724 1.00 97.81 251 ASN A N 1
ATOM 1988 C CA . ASN A 1 251 ? -0.375 8.554 15.487 1.00 97.81 251 ASN A CA 1
ATOM 1989 C C . ASN A 1 251 ? -0.215 8.899 14.009 1.00 97.81 251 ASN A C 1
ATOM 1991 O O . ASN A 1 251 ? -0.304 8.013 13.158 1.00 97.81 251 ASN A O 1
ATOM 1995 N N . PHE A 1 252 ? 0.005 10.173 13.702 1.00 98.19 252 PHE A N 1
ATOM 1996 C CA . PHE A 1 252 ? 0.189 10.648 12.336 1.00 98.19 252 PHE A CA 1
ATOM 1997 C C . PHE A 1 252 ? 1.682 10.733 11.997 1.00 98.19 252 PHE A C 1
ATOM 1999 O O . PHE A 1 252 ? 2.423 11.536 12.564 1.00 98.19 252 PHE A O 1
ATOM 2006 N N . HIS A 1 253 ? 2.139 9.887 11.078 1.00 95.94 253 HIS A N 1
ATOM 2007 C CA . HIS A 1 253 ? 3.532 9.762 10.656 1.00 95.94 253 HIS A CA 1
ATOM 2008 C C . HIS A 1 253 ? 3.752 10.514 9.340 1.00 95.94 253 HIS A C 1
ATOM 2010 O O . HIS A 1 253 ? 3.437 10.012 8.261 1.00 95.94 253 HIS A O 1
ATOM 2016 N N . TYR A 1 254 ? 4.318 11.716 9.427 1.00 89.94 254 TYR A N 1
ATOM 2017 C CA . TYR A 1 254 ? 4.738 12.498 8.261 1.00 89.94 254 TYR A CA 1
ATOM 2018 C C . TYR A 1 254 ? 6.022 11.937 7.640 1.00 89.94 254 TYR A C 1
ATOM 2020 O O . TYR A 1 254 ? 6.940 11.571 8.372 1.00 89.94 254 TYR A O 1
ATOM 2028 N N . ILE A 1 255 ? 6.148 11.968 6.306 1.00 81.75 255 ILE A N 1
ATOM 2029 C CA . ILE A 1 255 ? 7.331 11.441 5.581 1.00 81.75 255 ILE A CA 1
ATOM 2030 C C . ILE A 1 255 ? 8.648 12.045 6.089 1.00 81.75 255 ILE A C 1
ATOM 2032 O O . ILE A 1 255 ? 9.654 11.349 6.192 1.00 81.75 255 ILE A O 1
ATOM 2036 N N . HIS A 1 256 ? 8.648 13.343 6.400 1.00 77.50 256 HIS A N 1
ATOM 2037 C CA . HIS A 1 256 ? 9.854 14.084 6.794 1.00 77.50 256 HIS A CA 1
ATOM 2038 C C . HIS A 1 256 ? 9.973 14.297 8.305 1.00 77.50 256 HIS A C 1
ATOM 2040 O O . HIS A 1 256 ? 10.880 15.000 8.754 1.00 77.50 256 HIS A O 1
ATOM 2046 N N . SER A 1 257 ? 9.064 13.721 9.097 1.00 78.06 257 SER A N 1
ATOM 2047 C CA . SER A 1 257 ? 9.139 13.795 10.556 1.00 78.06 257 SER A CA 1
ATOM 2048 C C . SER A 1 257 ? 9.851 12.573 11.121 1.00 78.06 257 SER A C 1
ATOM 2050 O O . SER A 1 257 ? 9.652 11.449 10.673 1.00 78.06 257 SER A O 1
ATOM 2052 N N . LYS A 1 258 ? 10.660 12.792 12.161 1.00 77.31 258 LYS A N 1
ATOM 2053 C CA . LYS A 1 258 ? 11.321 11.709 12.903 1.00 77.31 258 LYS A CA 1
ATOM 2054 C C . LYS A 1 258 ? 10.403 11.026 13.917 1.00 77.31 258 LYS A C 1
ATOM 2056 O O . LYS A 1 258 ? 10.730 9.946 14.392 1.00 77.31 258 LYS A O 1
ATOM 2061 N N . SER A 1 259 ? 9.294 11.663 14.283 1.00 82.81 259 SER A N 1
ATOM 2062 C CA . SER A 1 259 ? 8.351 11.162 15.282 1.00 82.81 259 SER A CA 1
ATOM 2063 C C . SER A 1 259 ? 6.909 11.404 14.838 1.00 82.81 259 SER A C 1
ATOM 2065 O O . SER A 1 259 ? 6.641 12.452 14.237 1.00 82.81 259 SER A O 1
ATOM 2067 N N . PRO A 1 260 ? 5.976 10.484 15.143 1.00 93.00 260 PRO A N 1
ATOM 2068 C CA . PRO A 1 260 ? 4.566 10.716 14.879 1.00 93.00 260 PRO A CA 1
ATOM 2069 C C . PRO A 1 260 ? 4.021 11.857 15.734 1.00 93.00 260 PRO A C 1
ATOM 2071 O O . PRO A 1 260 ? 4.448 12.055 16.873 1.00 93.00 260 PRO A O 1
ATOM 2074 N N . GLU A 1 261 ? 3.038 12.563 15.192 1.00 96.44 261 GLU A N 1
ATOM 2075 C CA . GLU A 1 261 ? 2.187 13.461 15.961 1.00 96.44 261 GLU A CA 1
ATOM 2076 C C . GLU A 1 261 ? 1.037 12.666 16.588 1.00 96.44 261 GLU A C 1
ATOM 2078 O O . GLU A 1 261 ? 0.366 11.891 15.907 1.00 96.44 261 GLU A O 1
ATOM 2083 N N . GLU A 1 262 ? 0.825 12.830 17.894 1.00 96.94 262 GLU A N 1
ATOM 2084 C CA . GLU A 1 262 ? -0.239 12.138 18.623 1.00 96.94 262 GLU A CA 1
ATOM 2085 C C . GLU A 1 262 ? -1.493 13.014 18.705 1.00 96.94 262 GLU A C 1
ATOM 2087 O O . GLU A 1 262 ? -1.460 14.148 19.185 1.00 96.94 262 GLU A O 1
ATOM 2092 N N . ILE A 1 263 ? -2.621 12.464 18.264 1.00 96.50 263 ILE A N 1
ATOM 2093 C CA . ILE A 1 263 ? -3.902 13.156 18.157 1.00 96.50 263 ILE A CA 1
ATOM 2094 C C . ILE A 1 263 ? -4.938 12.391 18.977 1.00 96.50 263 ILE A C 1
ATOM 2096 O O . ILE A 1 263 ? -5.267 11.247 18.674 1.00 96.50 263 ILE A O 1
ATOM 2100 N N . TYR A 1 264 ? -5.509 13.033 19.991 1.00 95.06 264 TYR A N 1
ATOM 2101 C CA . TYR A 1 264 ? -6.573 12.439 20.803 1.00 95.06 264 TYR A CA 1
ATOM 2102 C C . TYR A 1 264 ? -7.933 12.578 20.114 1.00 95.06 264 TYR A C 1
ATOM 2104 O O . TYR A 1 264 ? -8.270 13.652 19.603 1.00 95.06 264 TYR A O 1
ATOM 2112 N N . VAL A 1 265 ? -8.714 11.497 20.119 1.00 93.44 265 VAL A N 1
ATOM 2113 C CA . VAL A 1 265 ? -10.014 11.382 19.448 1.00 93.44 265 VAL A CA 1
ATOM 2114 C C . VAL A 1 265 ? -11.054 10.894 20.453 1.00 93.44 265 VAL A C 1
ATOM 2116 O O . VAL A 1 265 ? -10.898 9.818 21.026 1.00 93.44 265 VAL A O 1
ATOM 2119 N N . ASN A 1 266 ? -12.132 11.651 20.665 1.00 89.31 266 ASN A N 1
ATOM 2120 C CA . ASN A 1 266 ? -13.196 11.235 21.586 1.00 89.31 266 ASN A CA 1
ATOM 2121 C C . ASN A 1 266 ? -14.363 10.553 20.864 1.00 89.31 266 ASN A C 1
ATOM 2123 O O . ASN A 1 266 ? -15.042 9.711 21.445 1.00 89.31 266 ASN A O 1
ATOM 2127 N N . ASN A 1 267 ? -14.612 10.912 19.604 1.00 91.25 267 ASN A N 1
ATOM 2128 C CA . ASN A 1 267 ? -15.681 10.348 18.784 1.00 91.25 267 ASN A CA 1
ATOM 2129 C C . ASN A 1 267 ? -15.316 10.376 17.288 1.00 91.25 267 ASN A C 1
ATOM 2131 O O . ASN A 1 267 ? -14.282 10.919 16.901 1.00 91.25 267 ASN A O 1
ATOM 2135 N N . ALA A 1 268 ? -16.163 9.774 16.450 1.00 91.44 268 ALA A N 1
ATOM 2136 C CA . ALA A 1 268 ? -15.892 9.634 15.023 1.00 91.44 268 ALA A CA 1
ATOM 2137 C C . ALA A 1 268 ? -15.840 10.963 14.272 1.00 91.44 268 ALA A C 1
ATOM 2139 O O . ALA A 1 268 ? -14.913 11.169 13.496 1.00 91.44 268 ALA A O 1
ATOM 2140 N N . GLU A 1 269 ? -16.781 11.871 14.528 1.00 94.44 269 GLU A N 1
ATOM 2141 C CA . GLU A 1 269 ? -16.831 13.183 13.875 1.00 94.44 269 GLU A CA 1
ATOM 2142 C C . GLU A 1 269 ? -15.553 13.985 14.152 1.00 94.44 269 GLU A C 1
ATOM 2144 O O . GLU A 1 269 ? -14.905 14.476 13.227 1.00 94.44 269 GLU A O 1
ATOM 2149 N N . GLU A 1 270 ? -15.131 14.027 15.417 1.00 95.19 270 GLU A N 1
ATOM 2150 C CA . GLU A 1 270 ? -13.877 14.658 15.822 1.00 95.19 270 GLU A CA 1
ATOM 2151 C C . GLU A 1 270 ? -12.661 13.968 15.189 1.00 95.19 270 GLU A C 1
ATOM 2153 O O . GLU A 1 270 ? -11.747 14.644 14.715 1.00 95.19 270 GLU A O 1
ATOM 2158 N N . GLY A 1 271 ? -12.644 12.632 15.159 1.00 94.94 271 GLY A N 1
ATOM 2159 C CA . GLY A 1 271 ? -11.564 11.853 14.555 1.00 94.94 271 GLY A CA 1
ATOM 2160 C C . GLY A 1 271 ? -11.407 12.140 13.066 1.00 94.94 271 GLY A C 1
ATOM 2161 O O . GLY A 1 271 ? -10.307 12.449 12.615 1.00 94.94 271 GLY A O 1
ATOM 2162 N N . ILE A 1 272 ? -12.510 12.109 12.318 1.00 96.75 272 ILE A N 1
ATOM 2163 C CA . ILE A 1 272 ? -12.547 12.422 10.885 1.00 96.75 272 ILE A CA 1
ATOM 2164 C C . ILE A 1 272 ? -12.063 13.854 10.645 1.00 96.75 272 ILE A C 1
ATOM 2166 O O . ILE A 1 272 ? -11.197 14.065 9.798 1.00 96.75 272 ILE A O 1
ATOM 2170 N N . ALA A 1 273 ? -12.562 14.828 11.411 1.00 97.44 273 ALA A N 1
ATOM 2171 C CA . ALA A 1 273 ? -12.175 16.228 11.256 1.00 97.44 273 ALA A CA 1
ATOM 2172 C C . ALA A 1 273 ? -10.680 16.454 11.535 1.00 97.44 273 ALA A C 1
ATOM 2174 O O . ALA A 1 273 ? -9.992 17.101 10.743 1.00 97.44 273 ALA A O 1
ATOM 2175 N N . LYS A 1 274 ? -10.154 15.894 12.632 1.00 97.62 274 LYS A N 1
ATOM 2176 C CA . LYS A 1 274 ? -8.739 16.036 12.999 1.00 97.62 274 LYS A CA 1
ATOM 2177 C C . LYS A 1 274 ? -7.827 15.338 11.996 1.00 97.62 274 LYS A C 1
ATOM 2179 O O . LYS A 1 274 ? -6.923 15.972 11.467 1.00 97.62 274 LYS A O 1
ATOM 2184 N N . ILE A 1 275 ? -8.078 14.070 11.670 1.00 98.00 275 ILE A N 1
ATOM 2185 C CA . ILE A 1 275 ? -7.258 13.339 10.690 1.00 98.00 275 ILE A CA 1
ATOM 2186 C C . ILE A 1 275 ? -7.329 14.026 9.317 1.00 98.00 275 ILE A C 1
ATOM 2188 O O . ILE A 1 275 ? -6.298 14.224 8.675 1.00 98.00 275 ILE A O 1
ATOM 2192 N N . GLY A 1 276 ? -8.522 14.459 8.895 1.00 97.81 276 GLY A N 1
ATOM 2193 C CA . GLY A 1 276 ? -8.731 15.197 7.649 1.00 97.81 276 GLY A CA 1
ATOM 2194 C C . GLY A 1 276 ? -7.961 16.521 7.591 1.00 97.81 276 GLY A C 1
ATOM 2195 O O . GLY A 1 276 ? -7.431 16.880 6.536 1.00 97.81 276 GLY A O 1
ATOM 2196 N N . PHE A 1 277 ? -7.820 17.219 8.722 1.00 97.50 277 PHE A N 1
ATOM 2197 C CA . PHE A 1 277 ? -6.970 18.405 8.831 1.00 97.50 277 PHE A CA 1
ATOM 2198 C C . PHE A 1 277 ? -5.492 18.077 8.561 1.00 97.50 277 PHE A C 1
ATOM 2200 O O . PHE A 1 277 ? -4.882 18.723 7.707 1.00 97.50 277 PHE A O 1
ATOM 2207 N N . HIS A 1 278 ? -4.932 17.042 9.199 1.00 97.81 278 HIS A N 1
ATOM 2208 C CA . HIS A 1 278 ? -3.535 16.635 8.973 1.00 97.81 278 HIS A CA 1
ATOM 2209 C C . HIS A 1 278 ? -3.296 16.150 7.535 1.00 97.81 278 HIS A C 1
ATOM 2211 O O . HIS A 1 278 ? -2.307 16.535 6.912 1.00 97.81 278 HIS A O 1
ATOM 2217 N N . ILE A 1 279 ? -4.238 15.395 6.958 1.00 97.06 279 ILE A N 1
ATOM 2218 C CA . ILE A 1 279 ? -4.206 14.994 5.541 1.00 97.06 279 ILE A CA 1
ATOM 2219 C C . ILE A 1 279 ? -4.167 16.222 4.626 1.00 97.06 279 ILE A C 1
ATOM 2221 O O . ILE A 1 279 ? -3.344 16.295 3.712 1.00 97.06 279 ILE A O 1
ATOM 2225 N N . SER A 1 280 ? -5.026 17.212 4.882 1.00 95.81 280 SER A N 1
ATOM 2226 C CA . SER A 1 280 ? -5.084 18.445 4.090 1.00 95.81 280 SER A CA 1
ATOM 2227 C C . SER A 1 280 ? -3.779 19.239 4.178 1.00 95.81 280 SER A C 1
ATOM 2229 O O . SER A 1 280 ? -3.302 19.755 3.166 1.00 95.81 280 SER A O 1
ATOM 2231 N N . GLN A 1 281 ? -3.157 19.286 5.359 1.00 94.88 281 GLN A N 1
ATOM 2232 C CA . GLN A 1 281 ? -1.837 19.890 5.540 1.00 94.88 281 GLN A CA 1
ATOM 2233 C C . GLN A 1 281 ? -0.742 19.137 4.774 1.00 94.88 281 GLN A C 1
ATOM 2235 O O . GLN A 1 281 ? 0.037 19.779 4.067 1.00 94.88 281 GLN A O 1
ATOM 2240 N N . SER A 1 282 ? -0.701 17.800 4.845 1.00 94.12 282 SER A N 1
ATOM 2241 C CA . SER A 1 282 ? 0.251 16.986 4.071 1.00 94.12 282 SER A CA 1
ATOM 2242 C C . SER A 1 282 ? 0.092 17.215 2.568 1.00 94.12 282 SER A C 1
ATOM 2244 O O . SER A 1 282 ? 1.087 17.432 1.874 1.00 94.12 282 SER A O 1
ATOM 2246 N N . ARG A 1 283 ? -1.148 17.258 2.058 1.00 92.88 283 ARG A N 1
ATOM 2247 C CA . ARG A 1 283 ? -1.438 17.561 0.645 1.00 92.88 283 ARG A CA 1
ATOM 2248 C C . ARG A 1 283 ? -0.959 18.957 0.247 1.00 92.88 283 ARG A C 1
ATOM 2250 O O . ARG A 1 283 ? -0.278 19.096 -0.765 1.00 92.88 283 ARG A O 1
ATOM 2257 N N . ALA A 1 284 ? -1.247 19.981 1.053 1.00 91.44 284 ALA A N 1
ATOM 2258 C CA . ALA A 1 284 ? -0.781 21.343 0.791 1.00 91.44 284 ALA A CA 1
ATOM 2259 C C . ALA A 1 284 ? 0.756 21.432 0.780 1.00 91.44 284 ALA A C 1
ATOM 2261 O O . ALA A 1 284 ? 1.338 22.022 -0.132 1.00 91.44 284 ALA A O 1
ATOM 2262 N N . ALA A 1 285 ? 1.425 20.796 1.745 1.00 89.88 285 ALA A N 1
ATOM 2263 C CA . ALA A 1 285 ? 2.883 20.735 1.805 1.00 89.88 285 ALA A CA 1
ATOM 2264 C C . ALA A 1 285 ? 3.485 19.950 0.627 1.00 89.88 285 ALA A C 1
ATOM 2266 O O . ALA A 1 285 ? 4.574 20.272 0.153 1.00 89.88 285 ALA A O 1
ATOM 2267 N N . PHE A 1 286 ? 2.808 18.907 0.144 1.00 87.25 286 PHE A N 1
ATOM 2268 C CA . PHE A 1 286 ? 3.219 18.161 -1.044 1.00 87.25 286 PHE A CA 1
ATOM 2269 C C . PHE A 1 286 ? 3.083 19.002 -2.321 1.00 87.25 286 PHE A C 1
ATOM 2271 O O . PHE A 1 286 ? 4.053 19.127 -3.067 1.00 87.25 286 PHE A O 1
ATOM 2278 N N . ALA A 1 287 ? 1.945 19.668 -2.528 1.00 86.62 287 ALA A N 1
ATOM 2279 C CA . ALA A 1 287 ? 1.727 20.551 -3.675 1.00 86.62 287 ALA A CA 1
ATOM 2280 C C . ALA A 1 287 ? 2.751 21.700 -3.726 1.00 86.62 287 ALA A C 1
ATOM 2282 O O . ALA A 1 287 ? 3.328 21.986 -4.777 1.00 86.62 287 ALA A O 1
ATOM 2283 N N . GLN A 1 288 ? 3.060 22.307 -2.575 1.00 86.12 288 GLN A N 1
ATOM 2284 C CA . GLN A 1 288 ? 4.115 23.320 -2.473 1.00 86.12 288 GLN A CA 1
ATOM 2285 C C . GLN A 1 288 ? 5.482 22.767 -2.903 1.00 86.12 288 GLN A C 1
ATOM 2287 O O . GLN A 1 288 ? 6.190 23.421 -3.671 1.00 86.12 288 GLN A O 1
ATOM 2292 N N . ARG A 1 289 ? 5.835 21.545 -2.476 1.00 80.50 289 ARG A N 1
ATOM 2293 C CA . ARG A 1 289 ? 7.079 20.867 -2.884 1.00 80.50 289 ARG A CA 1
ATOM 2294 C C . ARG A 1 289 ? 7.135 20.619 -4.393 1.00 80.50 289 ARG A C 1
ATOM 2296 O O . ARG A 1 289 ? 8.179 20.874 -4.989 1.00 80.50 289 ARG A O 1
ATOM 2303 N N . LEU A 1 290 ? 6.035 20.178 -5.008 1.00 74.88 290 LEU A N 1
ATOM 2304 C CA . LEU A 1 290 ? 5.958 19.967 -6.460 1.00 74.88 290 LEU A CA 1
ATOM 2305 C C . LEU A 1 290 ? 6.162 21.267 -7.255 1.00 74.88 290 LEU A C 1
ATOM 2307 O O . LEU A 1 290 ? 6.787 21.247 -8.316 1.00 74.88 290 LEU A O 1
ATOM 2311 N N . SER A 1 291 ? 5.678 22.393 -6.722 1.00 73.69 291 SER A N 1
ATOM 2312 C CA . SER A 1 291 ? 5.785 23.720 -7.347 1.00 73.69 291 SER A CA 1
ATOM 2313 C C . SER A 1 291 ? 7.128 24.439 -7.127 1.00 73.69 291 SER A C 1
ATOM 2315 O O . SER A 1 291 ? 7.375 25.475 -7.744 1.00 73.69 291 SER A O 1
ATOM 2317 N N . SER A 1 292 ? 8.005 23.920 -6.259 1.00 70.19 292 SER A N 1
ATOM 2318 C CA . SER A 1 292 ? 9.286 24.560 -5.930 1.00 70.19 292 SER A CA 1
ATOM 2319 C C . SER A 1 292 ? 10.301 24.441 -7.084 1.00 70.19 292 SER A C 1
ATOM 2321 O O . SER A 1 292 ? 10.517 23.335 -7.583 1.00 70.19 292 SER A O 1
ATOM 2323 N N . PRO A 1 293 ? 10.999 25.530 -7.475 1.00 56.56 293 PRO A N 1
ATOM 2324 C CA . PRO A 1 293 ? 12.065 25.486 -8.484 1.00 56.56 293 PRO A CA 1
ATOM 2325 C C . PRO A 1 293 ? 13.302 24.709 -8.005 1.00 56.56 293 PRO A C 1
ATOM 2327 O O . PRO A 1 293 ? 14.013 24.119 -8.812 1.00 56.56 293 PRO A O 1
ATOM 2330 N N . ASN A 1 294 ? 13.516 24.642 -6.687 1.00 52.56 294 ASN A N 1
ATOM 2331 C CA . ASN A 1 294 ? 14.455 23.719 -6.058 1.00 52.56 294 ASN A CA 1
ATOM 2332 C C . ASN A 1 294 ? 13.664 22.483 -5.638 1.00 52.56 294 ASN A C 1
ATOM 2334 O O . ASN A 1 294 ? 13.275 22.369 -4.473 1.00 52.56 294 ASN A O 1
ATOM 2338 N N . LYS A 1 295 ? 13.349 21.604 -6.593 1.00 48.38 295 LYS A N 1
ATOM 2339 C CA . LYS A 1 295 ? 12.711 20.317 -6.296 1.00 48.38 295 LYS A CA 1
ATOM 2340 C C . LYS A 1 295 ? 13.680 19.515 -5.421 1.00 48.38 295 LYS A C 1
ATOM 2342 O O . LYS A 1 295 ? 14.738 19.130 -5.925 1.00 48.38 295 LYS A O 1
ATOM 2347 N N . PRO A 1 296 ? 13.392 19.260 -4.130 1.00 44.97 296 PRO A N 1
ATOM 2348 C CA . PRO A 1 296 ? 14.147 18.241 -3.422 1.00 44.97 296 PRO A CA 1
ATOM 2349 C C . PRO A 1 296 ? 13.922 16.940 -4.194 1.00 44.97 296 PRO A C 1
ATOM 2351 O O . PRO A 1 296 ? 12.772 16.572 -4.425 1.00 44.97 296 PRO A O 1
ATOM 2354 N N . LYS A 1 297 ? 14.996 16.291 -4.658 1.00 44.91 297 LYS A N 1
ATOM 2355 C CA . LYS A 1 297 ? 14.912 14.977 -5.308 1.00 44.91 297 LYS A CA 1
ATOM 2356 C C . LYS A 1 297 ? 14.228 14.019 -4.331 1.00 44.91 297 LYS A C 1
ATOM 2358 O O . LYS A 1 297 ? 14.825 13.604 -3.340 1.00 44.91 297 LYS A O 1
ATOM 2363 N N . ILE A 1 298 ? 12.942 13.764 -4.552 1.00 42.75 298 ILE A N 1
ATOM 2364 C CA . ILE A 1 298 ? 12.129 12.878 -3.723 1.00 42.75 298 ILE A CA 1
ATOM 2365 C C . ILE A 1 298 ? 12.662 11.468 -3.953 1.00 42.75 298 ILE A C 1
ATOM 2367 O O . ILE A 1 298 ? 12.455 10.928 -5.028 1.00 42.75 298 ILE A O 1
ATOM 2371 N N . SER A 1 299 ? 13.340 10.920 -2.938 1.00 46.94 299 SER A N 1
ATOM 2372 C CA . SER A 1 299 ? 13.899 9.562 -2.847 1.00 46.94 299 SER A CA 1
ATOM 2373 C C . SER A 1 299 ? 14.775 9.133 -4.029 1.00 46.94 299 SER A C 1
ATOM 2375 O O . SER A 1 299 ? 14.337 9.065 -5.169 1.00 46.94 299 SER A O 1
ATOM 2377 N N . ILE A 1 300 ? 16.024 8.767 -3.757 1.00 48.94 300 ILE A N 1
ATOM 2378 C CA . ILE A 1 300 ? 16.906 8.172 -4.764 1.00 48.94 300 ILE A CA 1
ATOM 2379 C C . ILE A 1 300 ? 16.315 6.805 -5.161 1.00 48.94 300 ILE A C 1
ATOM 2381 O O . ILE A 1 300 ? 16.599 5.790 -4.528 1.00 48.94 300 ILE A O 1
ATOM 2385 N N . ARG A 1 301 ? 15.447 6.771 -6.180 1.00 63.50 301 ARG A N 1
ATOM 2386 C CA . ARG A 1 301 ? 14.904 5.538 -6.759 1.00 63.50 301 ARG A CA 1
ATOM 2387 C C . ARG A 1 301 ? 16.076 4.795 -7.377 1.00 63.50 301 ARG A C 1
ATOM 2389 O O . ARG A 1 301 ? 16.683 5.301 -8.307 1.00 63.50 301 ARG A O 1
ATOM 2396 N N . ARG A 1 302 ? 16.462 3.643 -6.829 1.00 68.69 302 ARG A N 1
ATOM 2397 C CA . ARG A 1 302 ? 17.505 2.798 -7.425 1.00 68.69 302 ARG A CA 1
ATOM 2398 C C . ARG A 1 302 ? 16.866 1.807 -8.389 1.00 68.69 302 ARG A C 1
ATOM 2400 O O . ARG A 1 302 ? 15.750 1.342 -8.165 1.00 68.69 302 ARG A O 1
ATOM 2407 N N . ILE A 1 303 ? 17.573 1.474 -9.454 1.00 74.12 303 ILE A N 1
ATOM 2408 C CA . ILE A 1 303 ? 17.188 0.475 -10.450 1.00 74.12 303 ILE A CA 1
ATOM 2409 C C . ILE A 1 303 ? 18.285 -0.578 -10.553 1.00 74.12 303 ILE A C 1
ATOM 2411 O O . ILE A 1 303 ? 19.453 -0.276 -10.335 1.00 74.12 303 ILE A O 1
ATOM 2415 N N . LEU A 1 304 ? 17.900 -1.807 -10.875 1.00 79.88 304 LEU A N 1
ATOM 2416 C CA . LEU A 1 304 ? 18.772 -2.877 -11.333 1.00 79.88 304 LEU A CA 1
ATOM 2417 C C . LEU A 1 304 ? 18.730 -2.813 -12.850 1.00 79.88 304 LEU A C 1
ATOM 2419 O O . LEU A 1 304 ? 17.791 -3.331 -13.455 1.00 79.88 304 LEU A O 1
ATOM 2423 N N . ALA A 1 305 ? 19.704 -2.133 -13.433 1.00 84.25 305 ALA A N 1
ATOM 2424 C CA . ALA A 1 305 ? 19.830 -1.988 -14.871 1.00 84.25 305 ALA A CA 1
ATOM 2425 C C . ALA A 1 305 ? 20.698 -3.110 -15.445 1.00 84.25 305 ALA A C 1
ATOM 2427 O O . ALA A 1 305 ? 21.611 -3.617 -14.780 1.00 84.25 305 ALA A O 1
ATOM 2428 N N . ILE A 1 306 ? 20.418 -3.482 -16.692 1.00 88.81 306 ILE A N 1
ATOM 2429 C CA . ILE A 1 306 ? 21.318 -4.290 -17.512 1.00 88.81 306 ILE A CA 1
ATOM 2430 C C . ILE A 1 306 ? 21.850 -3.375 -18.613 1.00 88.81 306 ILE A C 1
ATOM 2432 O O . ILE A 1 306 ? 21.082 -2.858 -19.420 1.00 88.81 306 ILE A O 1
ATOM 2436 N N . LEU A 1 307 ? 23.162 -3.164 -18.606 1.00 94.00 307 LEU A N 1
ATOM 2437 C CA . LEU A 1 307 ? 23.888 -2.416 -19.622 1.00 94.00 307 LEU A CA 1
ATOM 2438 C C . LEU A 1 307 ? 24.337 -3.381 -20.713 1.00 94.00 307 LEU A C 1
ATOM 2440 O O . LEU A 1 307 ? 24.968 -4.398 -20.415 1.00 94.00 307 LEU A O 1
ATOM 2444 N N . GLU A 1 308 ? 24.045 -3.048 -21.961 1.00 93.69 308 GLU A N 1
ATOM 2445 C CA . GLU A 1 308 ? 24.513 -3.753 -23.145 1.00 93.69 308 GLU A CA 1
ATOM 2446 C C . GLU A 1 308 ? 25.599 -2.929 -23.828 1.00 93.69 308 GLU A C 1
ATOM 2448 O O . GLU A 1 308 ? 25.356 -1.839 -24.327 1.00 93.69 308 GLU A O 1
ATOM 2453 N N . ILE A 1 309 ? 26.817 -3.451 -23.827 1.00 93.81 309 ILE A N 1
ATOM 2454 C CA . ILE A 1 309 ? 28.032 -2.732 -24.191 1.00 93.81 309 ILE A CA 1
ATOM 2455 C C . ILE A 1 309 ? 28.584 -3.360 -25.461 1.00 93.81 309 ILE A C 1
ATOM 2457 O O . ILE A 1 309 ? 28.905 -4.556 -25.498 1.00 93.81 309 ILE A O 1
ATOM 2461 N N . LYS A 1 310 ? 28.691 -2.550 -26.511 1.00 91.25 310 LYS A N 1
ATOM 2462 C CA . LYS A 1 310 ? 29.210 -2.967 -27.808 1.00 91.25 310 LYS A CA 1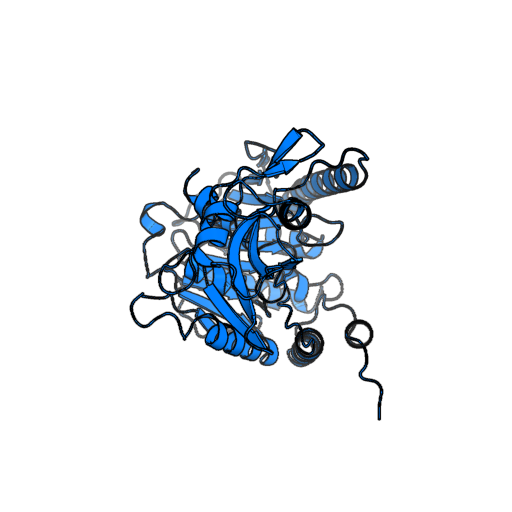
ATOM 2463 C C . LYS A 1 310 ? 30.628 -2.420 -28.003 1.00 91.25 310 LYS A C 1
ATOM 2465 O O . LYS A 1 310 ? 30.800 -1.202 -27.978 1.00 91.25 310 LYS A O 1
ATOM 2470 N N . PRO A 1 311 ? 31.647 -3.275 -28.193 1.00 88.25 311 PRO A N 1
ATOM 2471 C CA . PRO A 1 311 ? 33.004 -2.805 -28.466 1.00 88.25 311 PRO A CA 1
ATOM 2472 C C . PRO A 1 311 ? 33.123 -2.249 -29.895 1.00 88.25 311 PRO A C 1
ATOM 2474 O O . PRO A 1 311 ? 32.320 -2.592 -30.767 1.00 88.25 311 PRO A O 1
ATOM 2477 N N . TYR A 1 312 ? 34.145 -1.425 -30.150 1.00 83.25 312 TYR A N 1
ATOM 2478 C CA . TYR A 1 312 ? 34.516 -1.028 -31.517 1.00 83.25 312 TYR A CA 1
ATOM 2479 C C . TYR A 1 312 ? 35.130 -2.182 -32.316 1.00 83.25 312 TYR A C 1
ATOM 2481 O O . TYR A 1 312 ? 34.851 -2.318 -33.508 1.00 83.25 312 TYR A O 1
ATOM 2489 N N . ASP A 1 313 ? 35.934 -3.014 -31.651 1.00 81.50 313 ASP A N 1
ATOM 2490 C CA . ASP A 1 313 ? 36.649 -4.132 -32.259 1.00 81.50 313 ASP A CA 1
ATOM 2491 C C . ASP A 1 313 ? 36.001 -5.475 -31.883 1.00 81.50 313 ASP A C 1
ATOM 2493 O O . ASP A 1 313 ? 35.696 -5.737 -30.716 1.00 81.50 313 ASP A O 1
ATOM 2497 N N . ALA A 1 314 ? 35.798 -6.334 -32.883 1.00 79.12 314 ALA A N 1
ATOM 2498 C CA . ALA A 1 314 ? 35.282 -7.686 -32.700 1.00 79.12 314 ALA A CA 1
ATOM 2499 C C . ALA A 1 314 ? 36.275 -8.597 -31.957 1.00 79.12 314 ALA A C 1
ATOM 2501 O O . ALA A 1 314 ? 35.841 -9.553 -31.312 1.00 79.12 314 ALA A O 1
ATOM 2502 N N . ASP A 1 315 ? 37.571 -8.276 -32.009 1.00 81.62 315 ASP A N 1
ATOM 2503 C CA . ASP A 1 315 ? 38.644 -9.029 -31.351 1.00 81.62 315 ASP A CA 1
ATOM 2504 C C . ASP A 1 315 ? 38.913 -8.553 -29.907 1.00 81.62 315 ASP A C 1
ATOM 2506 O O . ASP A 1 315 ? 39.781 -9.092 -29.213 1.00 81.62 315 ASP A O 1
ATOM 2510 N N . MET A 1 316 ? 38.155 -7.564 -29.415 1.00 84.81 316 MET A N 1
ATOM 2511 C CA . MET A 1 316 ? 38.298 -7.039 -28.057 1.00 84.81 316 MET A CA 1
ATOM 2512 C C . MET A 1 316 ? 37.956 -8.099 -26.996 1.00 84.81 316 MET A C 1
ATOM 2514 O O . MET A 1 316 ? 36.883 -8.709 -27.012 1.00 84.81 316 MET A O 1
ATOM 2518 N N . ASP A 1 317 ? 38.834 -8.273 -26.000 1.00 88.19 317 ASP A N 1
ATOM 2519 C CA . ASP A 1 317 ? 38.562 -9.155 -24.860 1.00 88.19 317 ASP A CA 1
ATOM 2520 C C . ASP A 1 317 ? 37.494 -8.541 -23.940 1.00 88.19 317 ASP A C 1
ATOM 2522 O O . ASP A 1 317 ? 37.766 -7.731 -23.047 1.00 88.19 317 ASP A O 1
ATOM 2526 N N . LEU A 1 318 ? 36.252 -8.979 -24.141 1.00 89.25 318 LEU A N 1
ATOM 2527 C CA . LEU A 1 318 ? 35.085 -8.515 -23.393 1.00 89.25 318 LEU A CA 1
ATOM 2528 C C . LEU A 1 318 ? 35.156 -8.806 -21.887 1.00 89.25 318 LEU A C 1
ATOM 2530 O O . LEU A 1 318 ? 34.486 -8.126 -21.108 1.00 89.25 318 LEU A O 1
ATOM 2534 N N . LYS A 1 319 ? 35.944 -9.794 -21.441 1.00 88.81 319 LYS A N 1
ATOM 2535 C CA . LYS A 1 319 ? 36.120 -10.051 -20.003 1.00 88.81 319 LYS A CA 1
ATOM 2536 C C . LYS A 1 319 ? 37.050 -9.023 -19.381 1.00 88.81 319 LYS A C 1
ATOM 2538 O O . LYS A 1 319 ? 36.784 -8.562 -18.272 1.00 88.81 319 LYS A O 1
ATOM 2543 N N . VAL A 1 320 ? 38.120 -8.663 -20.083 1.00 87.94 320 VAL A N 1
ATOM 2544 C CA . VAL A 1 320 ? 39.036 -7.610 -19.633 1.00 87.94 320 VAL A CA 1
ATOM 2545 C C . VAL A 1 320 ? 38.321 -6.255 -19.661 1.00 87.94 320 VAL A C 1
ATOM 2547 O O . VAL A 1 320 ? 38.388 -5.529 -18.670 1.00 87.94 320 VAL A O 1
ATOM 2550 N N . LEU A 1 321 ? 37.532 -5.970 -20.705 1.00 88.56 321 LEU A N 1
ATOM 2551 C CA . LEU A 1 321 ? 36.688 -4.771 -20.781 1.00 88.56 321 LEU A CA 1
ATOM 2552 C C . LEU A 1 321 ? 35.716 -4.676 -19.593 1.00 88.56 321 LEU A C 1
ATOM 2554 O O . LEU A 1 321 ? 35.622 -3.629 -18.953 1.00 88.56 321 LEU A O 1
ATOM 2558 N N . ALA A 1 322 ? 35.038 -5.777 -19.249 1.00 89.62 322 ALA A N 1
ATOM 2559 C CA . ALA A 1 322 ? 34.148 -5.833 -18.089 1.00 89.62 322 ALA A CA 1
ATOM 2560 C C . ALA A 1 322 ? 34.866 -5.434 -16.794 1.00 89.62 322 ALA A C 1
ATOM 2562 O O . ALA A 1 322 ? 34.369 -4.591 -16.0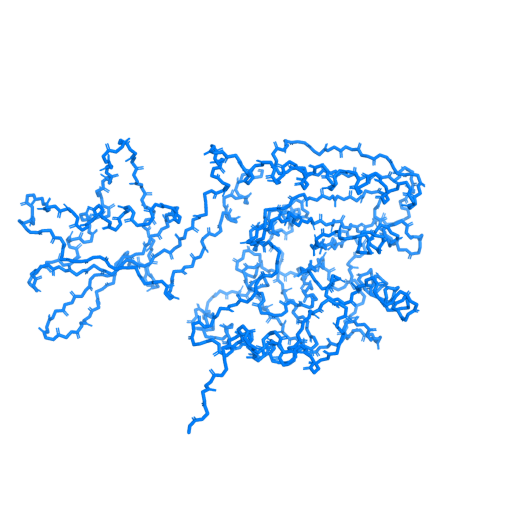51 1.00 89.62 322 ALA A O 1
ATOM 2563 N N . ASN A 1 323 ? 36.056 -5.990 -16.551 1.00 86.50 323 ASN A N 1
ATOM 2564 C CA . ASN A 1 323 ? 36.840 -5.687 -15.353 1.00 86.50 323 ASN A CA 1
ATOM 2565 C C . ASN A 1 323 ? 37.252 -4.210 -15.294 1.00 86.50 323 ASN A C 1
ATOM 2567 O O . ASN A 1 323 ? 37.223 -3.607 -14.219 1.00 86.50 323 ASN A O 1
ATOM 2571 N N . VAL A 1 324 ? 37.614 -3.612 -16.431 1.00 87.00 324 VAL A N 1
ATOM 2572 C CA . VAL A 1 324 ? 37.964 -2.187 -16.504 1.00 87.00 324 VAL A CA 1
ATOM 2573 C C . VAL A 1 324 ? 36.753 -1.318 -16.182 1.00 87.00 324 VAL A C 1
ATOM 2575 O O . VAL A 1 324 ? 36.832 -0.471 -15.293 1.00 87.00 324 VAL A O 1
ATOM 2578 N N . ILE A 1 325 ? 35.610 -1.561 -16.823 1.00 88.19 325 ILE A N 1
ATOM 2579 C CA . ILE A 1 325 ? 34.384 -0.785 -16.583 1.00 88.19 325 ILE A CA 1
ATOM 2580 C C . ILE A 1 325 ? 33.928 -0.911 -15.125 1.00 88.19 325 ILE A C 1
ATOM 2582 O O . ILE A 1 325 ? 33.525 0.076 -14.507 1.00 88.19 325 ILE A O 1
ATOM 2586 N N . GLN A 1 326 ? 34.042 -2.111 -14.552 1.00 83.19 326 GLN A N 1
ATOM 2587 C CA . GLN A 1 326 ? 33.625 -2.382 -13.180 1.00 83.19 326 GLN A CA 1
ATOM 2588 C C . GLN A 1 326 ? 34.534 -1.754 -12.118 1.00 83.19 326 GLN A C 1
ATOM 2590 O O . GLN A 1 326 ? 34.057 -1.395 -11.041 1.00 83.19 326 GLN A O 1
ATOM 2595 N N . SER A 1 327 ? 35.831 -1.633 -12.408 1.00 79.31 327 SER A N 1
ATOM 2596 C CA . SER A 1 327 ? 36.834 -1.072 -11.491 1.00 79.31 327 SER A CA 1
ATOM 2597 C C . SER A 1 327 ? 37.035 0.437 -11.653 1.00 79.31 327 SER A C 1
ATOM 2599 O O . SER A 1 327 ? 37.657 1.071 -10.797 1.00 79.31 327 SER A O 1
ATOM 2601 N N . THR A 1 328 ? 36.492 1.021 -12.723 1.00 80.06 328 THR A N 1
ATOM 2602 C CA . THR A 1 328 ? 36.588 2.451 -13.011 1.00 80.06 328 THR A CA 1
ATOM 2603 C C . THR A 1 328 ? 35.644 3.255 -12.121 1.00 80.06 328 THR A C 1
ATOM 2605 O O . THR A 1 328 ? 34.471 2.931 -11.935 1.00 80.06 328 THR A O 1
ATOM 2608 N N . VAL A 1 329 ? 36.170 4.354 -11.580 1.00 75.31 329 VAL A N 1
ATOM 2609 C CA . VAL A 1 329 ? 35.392 5.360 -10.857 1.00 75.31 329 VAL A CA 1
ATOM 2610 C C . VAL A 1 329 ? 34.949 6.423 -11.855 1.00 75.31 329 VAL A C 1
ATOM 2612 O O . VAL A 1 329 ? 35.771 7.198 -12.346 1.00 75.31 329 VAL A O 1
ATOM 2615 N N . TRP A 1 330 ? 33.651 6.470 -12.138 1.00 80.25 330 TRP A N 1
ATOM 2616 C CA . TRP A 1 330 ? 33.074 7.352 -13.149 1.00 80.25 330 TRP A CA 1
ATOM 2617 C C . TRP A 1 330 ? 32.895 8.767 -12.584 1.00 80.25 330 TRP A C 1
ATOM 2619 O O . TRP A 1 330 ? 32.095 8.991 -11.670 1.00 80.25 330 TRP A O 1
ATOM 2629 N N . LYS A 1 331 ? 33.688 9.723 -13.087 1.00 65.56 331 LYS A N 1
ATOM 2630 C CA . LYS A 1 331 ? 33.680 11.135 -12.663 1.00 65.56 331 LYS A CA 1
ATOM 2631 C C . LYS A 1 331 ? 33.057 12.008 -13.741 1.00 65.56 331 LYS A C 1
ATOM 2633 O O . LYS A 1 331 ? 33.524 11.990 -14.873 1.00 65.56 331 LYS A O 1
ATOM 2638 N N . MET A 1 332 ? 32.049 12.788 -13.368 1.00 63.53 332 MET A N 1
ATOM 2639 C CA . MET A 1 332 ? 31.317 13.670 -14.280 1.00 63.53 332 MET A CA 1
ATOM 2640 C C . MET A 1 332 ? 31.896 15.095 -14.295 1.00 63.53 332 MET A C 1
ATOM 2642 O O . MET A 1 332 ? 32.605 15.509 -13.370 1.00 63.53 332 MET A O 1
ATOM 2646 N N . ALA A 1 333 ? 31.562 15.870 -15.334 1.00 49.41 333 ALA A N 1
ATOM 2647 C CA . ALA A 1 333 ? 31.997 17.263 -15.512 1.00 49.41 333 ALA A CA 1
ATOM 2648 C C . ALA A 1 333 ? 31.587 18.198 -14.349 1.00 49.41 333 ALA A C 1
ATOM 2650 O O . ALA A 1 333 ? 32.248 19.204 -14.088 1.00 49.41 333 ALA A O 1
ATOM 2651 N N . ASP A 1 334 ? 30.539 17.843 -13.602 1.00 53.78 334 ASP A N 1
ATOM 2652 C CA . ASP A 1 334 ? 30.035 18.552 -12.418 1.00 53.78 334 ASP A CA 1
ATOM 2653 C C . ASP A 1 334 ? 30.723 18.141 -11.094 1.00 53.78 334 ASP A C 1
ATOM 2655 O O . ASP A 1 334 ? 30.328 18.600 -10.020 1.00 53.78 334 ASP A O 1
ATOM 2659 N N . LYS A 1 335 ? 31.786 17.321 -11.157 1.00 50.75 335 LYS A N 1
ATOM 2660 C CA . LYS A 1 335 ? 32.516 16.723 -10.017 1.00 50.75 335 LYS A CA 1
ATOM 2661 C C . LYS A 1 335 ? 31.720 15.688 -9.213 1.00 50.75 335 LYS A C 1
ATOM 2663 O O . LYS A 1 335 ? 32.202 15.262 -8.156 1.00 50.75 335 LYS A O 1
ATOM 2668 N N . LEU A 1 336 ? 30.556 15.240 -9.682 1.00 50.28 336 LEU A N 1
ATOM 2669 C CA . LEU A 1 336 ? 29.845 14.127 -9.060 1.00 50.28 336 LEU A CA 1
ATOM 2670 C C . LEU A 1 336 ? 30.542 12.800 -9.408 1.00 50.28 336 LEU A C 1
ATOM 2672 O O . LEU A 1 336 ? 30.977 12.581 -10.539 1.00 50.28 336 LEU A O 1
ATOM 2676 N N . THR A 1 337 ? 30.676 11.913 -8.420 1.00 67.06 337 THR A N 1
ATOM 2677 C CA . THR A 1 337 ? 31.201 10.554 -8.625 1.00 67.06 337 THR A CA 1
ATOM 2678 C C . THR A 1 337 ? 30.038 9.572 -8.648 1.00 67.06 337 THR A C 1
ATOM 2680 O O . THR A 1 337 ? 29.286 9.505 -7.676 1.00 67.06 337 THR A O 1
ATOM 2683 N N . ILE A 1 338 ? 29.910 8.800 -9.727 1.00 68.12 338 ILE A N 1
ATOM 2684 C CA . ILE A 1 338 ? 28.928 7.718 -9.841 1.00 68.12 338 ILE A CA 1
ATOM 2685 C C . ILE A 1 338 ? 29.625 6.406 -9.479 1.00 68.12 338 ILE A C 1
ATOM 2687 O O . ILE A 1 338 ? 30.676 6.071 -10.025 1.00 68.12 338 ILE A O 1
ATOM 2691 N N . LEU A 1 339 ? 29.035 5.658 -8.545 1.00 69.62 339 LEU A N 1
ATOM 2692 C CA . LEU A 1 339 ? 29.519 4.345 -8.114 1.00 69.62 339 LEU A CA 1
ATOM 2693 C C . LEU A 1 339 ? 28.406 3.306 -8.304 1.00 69.62 339 LEU A C 1
ATOM 2695 O O . LEU A 1 339 ? 27.614 3.083 -7.381 1.00 69.62 339 LEU A O 1
ATOM 2699 N N . PRO A 1 340 ? 28.311 2.683 -9.493 1.00 79.31 340 PRO A N 1
ATOM 2700 C CA . PRO A 1 340 ? 27.376 1.592 -9.724 1.00 79.31 340 PRO A CA 1
ATOM 2701 C C . PRO A 1 340 ? 27.739 0.406 -8.828 1.00 79.31 340 PRO A C 1
ATOM 2703 O O . PRO A 1 340 ? 28.909 0.043 -8.702 1.00 79.31 340 PRO A O 1
ATOM 2706 N N . GLN A 1 341 ? 26.743 -0.229 -8.217 1.00 78.50 341 GLN A N 1
ATOM 2707 C CA . GLN A 1 341 ? 26.954 -1.497 -7.521 1.00 78.50 341 GLN A CA 1
ATOM 2708 C C . GLN A 1 341 ? 26.756 -2.639 -8.514 1.00 78.50 341 GLN A C 1
ATOM 2710 O O . GLN A 1 341 ? 25.626 -2.972 -8.863 1.00 78.50 341 GLN A O 1
ATOM 2715 N N . TRP A 1 342 ? 27.847 -3.228 -8.991 1.00 83.62 342 TRP A N 1
ATOM 2716 C CA . TRP A 1 342 ? 27.794 -4.341 -9.939 1.00 83.62 342 TRP A CA 1
ATOM 2717 C C . TRP A 1 342 ? 27.204 -5.595 -9.294 1.00 83.62 342 TRP A C 1
ATOM 2719 O O . TRP A 1 342 ? 27.526 -5.936 -8.154 1.00 83.62 342 TRP A O 1
ATOM 2729 N N . TYR A 1 343 ? 26.320 -6.269 -10.021 1.00 78.31 343 TYR A N 1
ATOM 2730 C CA . TYR A 1 343 ? 25.520 -7.379 -9.522 1.00 78.31 343 TYR A CA 1
ATOM 2731 C C . TYR A 1 343 ? 25.656 -8.597 -10.445 1.00 78.31 343 TYR A C 1
ATOM 2733 O O . TYR A 1 343 ? 25.643 -8.431 -11.664 1.00 78.31 343 TYR A O 1
ATOM 2741 N N . PRO A 1 344 ? 25.762 -9.826 -9.912 1.00 71.69 344 PRO A N 1
ATOM 2742 C CA . PRO A 1 344 ? 25.945 -11.010 -10.742 1.00 71.69 344 PRO A CA 1
ATOM 2743 C C . PRO A 1 344 ? 24.677 -11.418 -11.505 1.00 71.69 344 PRO A C 1
ATOM 2745 O O . PRO A 1 344 ? 23.538 -11.186 -11.080 1.00 71.69 344 PRO A O 1
ATOM 2748 N N . PHE A 1 345 ? 24.878 -12.084 -12.638 1.00 73.31 345 PHE A N 1
ATOM 2749 C CA . PHE A 1 345 ? 23.849 -12.829 -13.355 1.00 73.31 345 PHE A CA 1
ATOM 2750 C C . PHE A 1 345 ? 23.570 -14.177 -12.663 1.00 73.31 345 PHE A C 1
ATOM 2752 O O . PHE A 1 345 ? 24.384 -14.657 -11.865 1.00 73.31 345 PHE A O 1
ATOM 2759 N N . PRO A 1 346 ? 22.425 -14.826 -12.954 1.00 65.12 346 PRO A N 1
ATOM 2760 C CA . PRO A 1 346 ? 22.181 -16.201 -12.525 1.00 65.12 346 PRO A CA 1
ATOM 2761 C C . PRO A 1 346 ? 23.343 -17.113 -12.949 1.00 65.12 346 PRO A C 1
ATOM 2763 O O . PRO A 1 346 ? 23.658 -17.193 -14.133 1.00 65.12 346 PRO A O 1
ATOM 2766 N N . GLY A 1 347 ? 23.993 -17.761 -11.977 1.00 64.81 347 GLY A N 1
ATOM 2767 C CA . GLY A 1 347 ? 25.237 -18.518 -12.185 1.00 64.81 347 GLY A CA 1
ATOM 2768 C C . GLY A 1 347 ? 26.469 -17.921 -11.493 1.00 64.81 347 GLY A C 1
ATOM 2769 O O . GLY A 1 347 ? 27.458 -18.625 -11.333 1.00 64.81 347 GLY A O 1
ATOM 2770 N N . GLY A 1 348 ? 26.386 -16.678 -11.002 1.00 69.81 348 GLY A N 1
ATOM 2771 C CA . GLY A 1 348 ? 27.415 -16.047 -10.162 1.00 69.81 348 GLY A CA 1
ATOM 2772 C C . GLY A 1 348 ? 28.402 -15.142 -10.906 1.00 69.81 348 GLY A C 1
ATOM 2773 O O . GLY A 1 348 ? 29.133 -14.400 -10.255 1.00 69.81 348 GLY A O 1
ATOM 2774 N N . ASP A 1 349 ? 28.388 -15.144 -12.238 1.00 78.56 349 ASP A N 1
ATOM 2775 C CA . ASP A 1 349 ? 29.253 -14.287 -13.052 1.00 78.56 349 ASP A CA 1
ATOM 2776 C C . ASP A 1 349 ? 28.767 -12.829 -13.053 1.00 78.56 349 ASP A C 1
ATOM 2778 O O . ASP A 1 349 ? 27.571 -12.558 -13.173 1.00 78.56 349 ASP A O 1
ATOM 2782 N N . LEU A 1 350 ? 29.690 -11.867 -12.958 1.00 77.62 350 LEU A N 1
ATOM 2783 C CA . LEU A 1 350 ? 29.385 -10.425 -12.980 1.00 77.62 350 LEU A CA 1
ATOM 2784 C C . LEU A 1 350 ? 29.148 -9.872 -14.395 1.00 77.62 350 LEU A C 1
ATOM 2786 O O . LEU A 1 350 ? 28.775 -8.710 -14.559 1.00 77.62 350 LEU A O 1
ATOM 2790 N N . GLN A 1 351 ? 29.365 -10.697 -15.413 1.00 88.38 351 GLN A N 1
ATOM 2791 C CA . GLN A 1 351 ? 29.253 -10.346 -16.815 1.00 88.38 351 GLN A CA 1
ATOM 2792 C C . GLN A 1 351 ? 28.655 -11.495 -17.618 1.00 88.38 351 GLN A C 1
ATOM 2794 O O . GLN A 1 351 ? 28.849 -12.668 -17.299 1.00 88.38 351 GLN A O 1
ATOM 2799 N N . LYS A 1 352 ? 27.984 -11.159 -18.715 1.00 90.75 352 LYS A N 1
ATOM 2800 C CA . LYS A 1 352 ? 27.490 -12.131 -19.689 1.00 90.75 352 LYS A CA 1
ATOM 2801 C C . LYS A 1 352 ? 27.889 -11.689 -21.089 1.00 90.75 352 LYS A C 1
ATOM 2803 O O . LYS A 1 352 ? 27.673 -10.545 -21.462 1.00 90.75 352 LYS A O 1
ATOM 2808 N N . ILE A 1 353 ? 28.471 -12.593 -21.871 1.00 90.75 353 ILE A N 1
ATOM 2809 C CA . ILE A 1 353 ? 28.818 -12.329 -23.271 1.00 90.75 353 ILE A CA 1
ATOM 2810 C C . ILE A 1 353 ? 27.703 -12.895 -24.141 1.00 90.75 353 ILE A C 1
ATOM 2812 O O . ILE A 1 353 ? 27.364 -14.075 -24.030 1.00 90.75 353 ILE A O 1
ATOM 2816 N N . VAL A 1 354 ? 27.116 -12.051 -24.984 1.00 88.06 354 VAL A N 1
ATOM 2817 C CA . VAL A 1 354 ? 25.997 -12.426 -25.850 1.00 88.06 354 VAL A CA 1
ATOM 2818 C C . VAL A 1 354 ? 26.438 -12.312 -27.309 1.00 88.06 354 VAL A C 1
ATOM 2820 O O . VAL A 1 354 ? 26.739 -11.204 -27.759 1.00 88.06 354 VAL A O 1
ATOM 2823 N N . PRO A 1 355 ? 26.476 -13.423 -28.064 1.00 85.56 355 PRO A N 1
ATOM 2824 C CA . PRO A 1 355 ? 26.702 -13.375 -29.502 1.00 85.56 355 PRO A CA 1
ATOM 2825 C C . PRO A 1 355 ? 25.571 -12.603 -30.179 1.00 85.56 355 PRO A C 1
ATOM 2827 O O . PRO A 1 355 ? 24.402 -12.797 -29.840 1.00 85.56 355 PRO A O 1
ATOM 2830 N N . VAL A 1 356 ? 25.911 -11.749 -31.140 1.00 80.88 356 VAL A N 1
ATOM 2831 C CA . VAL A 1 356 ? 24.923 -11.000 -31.921 1.00 80.88 356 VAL A CA 1
ATOM 2832 C C . VAL A 1 356 ? 24.894 -11.551 -33.348 1.00 80.88 356 VAL A C 1
ATOM 2834 O O . VAL A 1 356 ? 24.393 -12.649 -33.578 1.00 80.88 356 VAL A O 1
ATOM 2837 N N . ALA A 1 357 ? 25.447 -10.823 -34.314 1.00 71.06 357 ALA A N 1
ATOM 2838 C CA . ALA A 1 357 ? 25.519 -11.211 -35.715 1.00 71.06 357 ALA A CA 1
ATOM 2839 C C . ALA A 1 357 ? 26.921 -10.908 -36.256 1.00 71.06 357 ALA A C 1
ATOM 2841 O O . ALA A 1 357 ? 27.639 -10.076 -35.703 1.00 71.06 357 ALA A O 1
ATOM 2842 N N . TYR A 1 358 ? 27.302 -11.580 -37.345 1.00 72.25 358 TYR A N 1
ATOM 2843 C CA . TYR A 1 358 ? 28.577 -11.356 -38.044 1.00 72.25 358 TYR A CA 1
ATOM 2844 C C . TYR A 1 358 ? 29.832 -11.551 -37.173 1.00 72.25 358 TYR A C 1
ATOM 2846 O O . TYR A 1 358 ? 30.834 -10.876 -37.368 1.00 72.25 358 TYR A O 1
ATOM 2854 N N . GLY A 1 359 ? 29.781 -12.476 -36.208 1.00 72.31 359 GLY A N 1
ATOM 2855 C CA . GLY A 1 359 ? 30.917 -12.792 -35.331 1.00 72.31 359 GLY A CA 1
ATOM 2856 C C . GLY A 1 359 ? 31.139 -11.803 -34.183 1.00 72.31 359 GLY A C 1
ATOM 2857 O O . GLY A 1 359 ? 32.009 -12.037 -33.354 1.00 72.31 359 GLY A O 1
ATOM 2858 N N . ILE A 1 360 ? 30.329 -10.745 -34.084 1.00 77.06 360 ILE A N 1
ATOM 2859 C CA . ILE A 1 360 ? 30.433 -9.745 -33.019 1.00 77.06 360 ILE A CA 1
ATOM 2860 C C . ILE A 1 360 ? 29.651 -10.217 -31.790 1.00 77.06 360 ILE A C 1
ATOM 2862 O O . ILE A 1 360 ? 28.514 -10.691 -31.899 1.00 77.06 360 ILE A O 1
ATOM 2866 N N . SER A 1 361 ? 30.248 -10.049 -30.612 1.00 87.75 361 SER A N 1
ATOM 2867 C CA . SER A 1 361 ? 29.591 -10.270 -29.323 1.00 87.75 361 SER A CA 1
ATOM 2868 C C . SER A 1 361 ? 29.427 -8.955 -28.567 1.00 87.75 361 SER A C 1
ATOM 2870 O O . SER A 1 361 ? 30.267 -8.064 -28.673 1.00 87.75 361 SER A O 1
ATOM 2872 N N . LYS A 1 362 ? 28.350 -8.843 -27.790 1.00 91.06 362 LYS A N 1
ATOM 2873 C CA . LYS A 1 362 ? 28.137 -7.747 -26.840 1.00 91.06 362 LYS A CA 1
ATOM 2874 C C . LYS A 1 362 ? 28.418 -8.209 -25.416 1.00 91.06 362 LYS A C 1
ATOM 2876 O O . LYS A 1 362 ? 28.191 -9.374 -25.071 1.00 91.06 362 LYS A O 1
ATOM 2881 N N . LEU A 1 363 ? 28.888 -7.286 -24.592 1.00 93.75 363 LEU A N 1
ATOM 2882 C CA . LEU A 1 363 ? 29.062 -7.474 -23.161 1.00 93.75 363 LEU A CA 1
ATOM 2883 C C . LEU A 1 363 ? 27.800 -6.996 -22.440 1.00 93.75 363 LEU A C 1
ATOM 2885 O O . LEU A 1 363 ? 27.368 -5.869 -22.630 1.00 93.75 363 LEU A O 1
ATOM 2889 N N . GLN A 1 364 ? 27.216 -7.834 -21.594 1.00 93.75 364 GLN A N 1
ATOM 2890 C CA . GLN A 1 364 ? 26.155 -7.438 -20.678 1.00 93.75 364 GLN A CA 1
ATOM 2891 C C . GLN A 1 364 ? 26.713 -7.326 -19.262 1.00 93.75 364 GLN A C 1
ATOM 2893 O O . GLN A 1 364 ? 27.309 -8.279 -18.750 1.00 93.75 364 GLN A O 1
ATOM 2898 N N . LEU A 1 365 ? 26.476 -6.182 -18.625 1.00 93.50 365 LEU A N 1
ATOM 2899 C CA . LEU A 1 365 ? 26.763 -5.937 -17.213 1.00 93.50 365 LEU A CA 1
ATOM 2900 C C . LEU A 1 365 ? 25.470 -5.600 -16.487 1.00 93.50 365 LEU A C 1
ATOM 2902 O O . LEU A 1 365 ? 24.561 -5.012 -17.063 1.00 93.50 365 LEU A O 1
ATOM 2906 N N . LYS A 1 366 ? 25.386 -5.953 -15.210 1.00 87.81 366 LYS A N 1
ATOM 2907 C CA . LYS A 1 366 ? 24.207 -5.687 -14.390 1.00 87.81 366 LYS A CA 1
ATOM 2908 C C . LYS A 1 366 ? 24.611 -4.855 -13.184 1.00 87.81 366 LYS A C 1
ATOM 2910 O O . LYS A 1 366 ? 25.591 -5.185 -12.517 1.00 87.81 366 LYS A O 1
ATOM 2915 N N . CYS A 1 367 ? 23.897 -3.769 -12.906 1.00 86.44 367 CYS A N 1
ATOM 2916 C CA . CYS A 1 367 ? 24.250 -2.869 -11.810 1.00 86.44 367 CYS A CA 1
ATOM 2917 C C . CYS A 1 367 ? 23.033 -2.281 -11.104 1.00 86.44 367 CYS A C 1
ATOM 2919 O O . CYS A 1 367 ? 21.958 -2.149 -11.683 1.00 86.44 367 CYS A O 1
ATOM 2921 N N . ILE A 1 368 ? 23.226 -1.928 -9.836 1.00 80.31 368 ILE A N 1
ATOM 2922 C CA . ILE A 1 368 ? 22.290 -1.138 -9.047 1.00 80.31 368 ILE A CA 1
ATOM 2923 C C . ILE A 1 368 ? 22.790 0.305 -9.015 1.00 80.31 368 ILE A C 1
ATOM 2925 O O . ILE A 1 368 ? 23.910 0.572 -8.568 1.00 80.31 368 ILE A O 1
ATOM 2929 N N . ILE A 1 369 ? 21.956 1.236 -9.465 1.00 76.88 369 ILE A N 1
ATOM 2930 C CA . ILE A 1 369 ? 22.286 2.662 -9.579 1.00 76.88 369 ILE A CA 1
ATOM 2931 C C . ILE A 1 369 ? 21.030 3.516 -9.349 1.00 76.88 369 ILE A C 1
ATOM 2933 O O . ILE A 1 369 ? 19.928 3.022 -9.592 1.00 76.88 369 ILE A O 1
ATOM 2937 N N . PRO A 1 370 ? 21.136 4.760 -8.843 1.00 79.06 370 PRO A N 1
ATOM 2938 C CA . PRO A 1 370 ? 20.033 5.712 -8.929 1.00 79.06 370 PRO A CA 1
ATOM 2939 C C . PRO A 1 370 ? 19.500 5.845 -10.361 1.00 79.06 370 PRO A C 1
ATOM 2941 O O . PRO A 1 370 ? 20.279 5.985 -11.297 1.00 79.06 370 PRO A O 1
ATOM 2944 N N . GLU A 1 371 ? 18.181 5.827 -10.524 1.00 78.06 371 GLU A N 1
ATOM 2945 C CA . GLU A 1 371 ? 17.489 5.976 -11.807 1.00 78.06 371 GLU A CA 1
ATOM 2946 C C . GLU A 1 371 ? 17.913 7.272 -12.503 1.00 78.06 371 GLU A C 1
ATOM 2948 O O . GLU A 1 371 ? 18.266 7.242 -13.670 1.00 78.06 371 GLU A O 1
ATOM 2953 N N . ASP A 1 372 ? 18.014 8.379 -11.764 1.00 77.62 372 ASP A N 1
ATOM 2954 C CA . ASP A 1 372 ? 18.466 9.676 -12.289 1.00 77.62 372 ASP A CA 1
ATOM 2955 C C . ASP A 1 372 ? 19.927 9.698 -12.788 1.00 77.62 372 ASP A C 1
ATOM 2957 O O . ASP A 1 372 ? 20.354 10.684 -13.395 1.00 77.62 372 ASP A O 1
ATOM 2961 N N . ASP A 1 373 ? 20.727 8.680 -12.457 1.00 81.31 373 ASP A N 1
ATOM 2962 C CA . ASP A 1 373 ? 22.154 8.621 -12.786 1.00 81.31 373 ASP A CA 1
ATOM 2963 C C . ASP A 1 373 ? 22.474 7.565 -13.861 1.00 81.31 373 ASP A C 1
ATOM 2965 O O . ASP A 1 373 ? 23.631 7.460 -14.270 1.00 81.31 373 ASP A O 1
ATOM 2969 N N . ILE A 1 374 ? 21.482 6.808 -14.355 1.00 86.25 374 ILE A N 1
ATOM 2970 C CA . ILE A 1 374 ? 21.701 5.775 -15.384 1.00 86.25 374 ILE A CA 1
ATOM 2971 C C . ILE A 1 374 ? 22.157 6.371 -16.715 1.00 86.25 374 ILE A C 1
ATOM 2973 O O . ILE A 1 374 ? 23.165 5.925 -17.255 1.00 86.25 374 ILE A O 1
ATOM 2977 N N . ASP A 1 375 ? 21.486 7.419 -17.197 1.00 85.44 375 ASP A N 1
ATOM 2978 C CA . ASP A 1 375 ? 21.822 8.065 -18.470 1.00 85.44 375 ASP A CA 1
ATOM 2979 C C . ASP A 1 375 ? 23.231 8.666 -18.423 1.00 85.44 375 ASP A C 1
ATOM 2981 O O . ASP A 1 375 ? 23.998 8.555 -19.374 1.00 85.44 375 ASP A O 1
ATOM 2985 N N . LYS A 1 376 ? 23.616 9.212 -17.264 1.00 86.25 376 LYS A N 1
ATOM 2986 C CA . LYS A 1 376 ? 24.963 9.747 -17.036 1.00 86.25 376 LYS A CA 1
ATOM 2987 C C . LYS A 1 376 ? 26.022 8.653 -17.024 1.00 86.25 376 LYS A C 1
ATOM 2989 O O . LYS A 1 376 ? 27.110 8.856 -17.543 1.00 86.25 376 LYS A O 1
ATOM 2994 N N . LEU A 1 377 ? 25.734 7.497 -16.417 1.00 89.06 377 LEU A N 1
ATOM 2995 C CA . LEU A 1 377 ? 26.646 6.352 -16.458 1.00 89.06 377 LEU A CA 1
ATOM 2996 C C . LEU A 1 377 ? 26.834 5.859 -17.899 1.00 89.06 377 LEU A C 1
ATOM 2998 O O . LEU A 1 377 ? 27.955 5.554 -18.294 1.00 89.06 377 LEU A O 1
ATOM 3002 N N . VAL A 1 378 ? 25.750 5.788 -18.673 1.00 90.19 378 VAL A N 1
ATOM 3003 C CA . VAL A 1 378 ? 25.772 5.400 -20.091 1.00 90.19 378 VAL A CA 1
ATOM 3004 C C . VAL A 1 378 ? 26.629 6.369 -20.902 1.00 90.19 378 VAL A C 1
ATOM 3006 O O . VAL A 1 378 ? 27.516 5.929 -21.630 1.00 90.19 378 VAL A O 1
ATOM 3009 N N . GLU A 1 379 ? 26.413 7.674 -20.738 1.00 88.12 379 GLU A N 1
ATOM 3010 C CA . GLU A 1 379 ? 27.212 8.728 -21.371 1.00 88.12 379 GLU A CA 1
ATOM 3011 C C . GLU A 1 379 ? 28.695 8.602 -20.995 1.00 88.12 379 GLU A C 1
ATOM 3013 O O . GLU A 1 379 ? 29.544 8.530 -21.877 1.00 88.12 379 GLU A O 1
ATOM 3018 N N . ALA A 1 380 ? 29.003 8.425 -19.708 1.00 88.06 380 ALA A N 1
ATOM 3019 C CA . ALA A 1 380 ? 30.370 8.263 -19.217 1.00 88.06 380 ALA A CA 1
ATOM 3020 C C . ALA A 1 380 ? 31.121 7.094 -19.865 1.00 88.06 380 ALA A C 1
ATOM 3022 O O . ALA A 1 380 ? 32.304 7.210 -20.177 1.00 88.06 380 ALA A O 1
ATOM 3023 N N . ILE A 1 381 ? 30.445 5.952 -20.027 1.00 89.69 381 ILE A N 1
ATOM 3024 C CA . ILE A 1 381 ? 31.038 4.756 -20.632 1.00 89.69 381 ILE A CA 1
ATOM 3025 C C . ILE A 1 381 ? 31.156 4.932 -22.154 1.00 89.69 381 ILE A C 1
ATOM 3027 O O . ILE A 1 381 ? 32.145 4.485 -22.730 1.00 89.69 381 ILE A O 1
ATOM 3031 N N . ASN A 1 382 ? 30.193 5.593 -22.805 1.00 87.25 382 ASN A N 1
ATOM 3032 C CA . ASN A 1 382 ? 30.258 5.910 -24.237 1.00 87.25 382 ASN A CA 1
ATOM 3033 C C . ASN A 1 382 ? 31.403 6.879 -24.571 1.00 87.25 382 ASN A C 1
ATOM 3035 O O . ASN A 1 382 ? 32.065 6.718 -25.591 1.00 87.25 382 ASN A O 1
ATOM 3039 N N . GLU A 1 383 ? 31.646 7.869 -23.713 1.00 84.56 383 GLU A N 1
ATOM 3040 C CA . GLU A 1 383 ? 32.725 8.854 -23.866 1.00 84.56 383 GLU A CA 1
ATOM 3041 C C . GLU A 1 383 ? 34.086 8.344 -23.374 1.00 84.56 383 GLU A C 1
ATOM 3043 O O . GLU A 1 383 ? 35.096 9.040 -23.481 1.00 84.56 383 GLU A O 1
ATOM 3048 N N . TRP A 1 384 ? 34.142 7.136 -22.813 1.00 85.38 384 TRP A N 1
ATOM 3049 C CA . TRP A 1 384 ? 35.384 6.568 -22.317 1.00 85.38 384 TRP A CA 1
ATOM 3050 C C . TRP A 1 384 ? 36.325 6.240 -23.478 1.00 85.38 384 TRP A C 1
ATOM 3052 O O . TRP A 1 384 ? 36.125 5.261 -24.189 1.00 85.38 384 TRP A O 1
ATOM 3062 N N . GLU A 1 385 ? 37.391 7.025 -23.634 1.00 76.38 385 GLU A N 1
ATOM 3063 C CA . GLU A 1 385 ? 38.388 6.890 -24.711 1.00 76.38 385 GLU A CA 1
ATOM 3064 C C . GLU A 1 385 ? 39.359 5.703 -24.531 1.00 76.38 385 GLU A C 1
ATOM 3066 O O . GLU A 1 385 ? 40.365 5.608 -25.229 1.00 76.38 385 GLU A O 1
ATOM 3071 N N . GLY A 1 386 ? 39.077 4.789 -23.598 1.00 74.06 386 GLY A N 1
ATOM 3072 C CA . GLY A 1 386 ? 39.930 3.639 -23.317 1.00 74.06 386 GLY A CA 1
ATOM 3073 C C . GLY A 1 386 ? 40.963 3.884 -22.211 1.00 74.06 386 GLY A C 1
ATOM 3074 O O . GLY A 1 386 ? 40.840 4.778 -21.367 1.00 74.06 386 GLY A O 1
ATOM 3075 N N . ASN A 1 387 ? 41.971 3.019 -22.152 1.00 75.25 387 ASN A N 1
ATOM 3076 C CA . ASN A 1 387 ? 43.094 3.105 -21.215 1.00 75.25 387 ASN A CA 1
ATOM 3077 C C . ASN A 1 387 ? 44.347 2.467 -21.838 1.00 75.25 387 ASN A C 1
ATOM 3079 O O . ASN A 1 387 ? 44.324 2.032 -22.983 1.00 75.25 387 ASN A O 1
ATOM 3083 N N . ASP A 1 388 ? 45.435 2.333 -21.078 1.00 71.06 388 ASP A N 1
ATOM 3084 C CA . ASP A 1 388 ? 46.680 1.718 -21.570 1.00 71.06 388 ASP A CA 1
ATOM 3085 C C . ASP A 1 388 ? 46.509 0.283 -22.131 1.00 71.06 388 ASP A C 1
ATOM 3087 O O . ASP A 1 388 ? 47.399 -0.216 -22.818 1.00 71.06 388 ASP A O 1
ATOM 3091 N N . GLN A 1 389 ? 45.393 -0.399 -21.836 1.00 69.25 389 GLN A N 1
ATOM 3092 C CA . GLN A 1 389 ? 45.061 -1.738 -22.343 1.00 69.25 389 GLN A CA 1
ATOM 3093 C C . GLN A 1 389 ? 44.107 -1.725 -23.549 1.00 69.25 389 GLN A C 1
ATOM 3095 O O . GLN A 1 389 ? 44.059 -2.718 -24.272 1.00 69.25 389 GLN A O 1
ATOM 3100 N N . PHE A 1 390 ? 43.374 -0.634 -23.783 1.00 73.94 390 PHE A N 1
ATOM 3101 C CA . PHE A 1 390 ? 42.405 -0.495 -24.871 1.00 73.94 390 PHE A CA 1
ATOM 3102 C C . PHE A 1 390 ? 42.566 0.875 -25.531 1.00 73.94 390 PHE A C 1
ATOM 3104 O O . PHE A 1 390 ? 42.240 1.889 -24.921 1.00 73.94 390 PHE A O 1
ATOM 3111 N N . SER A 1 391 ? 43.070 0.899 -26.769 1.00 65.75 391 SER A N 1
ATOM 3112 C CA . SER A 1 391 ? 43.283 2.138 -27.534 1.00 65.75 391 SER A CA 1
ATOM 3113 C C . SER A 1 391 ? 41.995 2.782 -28.035 1.00 65.75 391 SER A C 1
ATOM 3115 O O . SER A 1 391 ? 42.004 3.963 -28.360 1.00 65.75 391 SER A O 1
ATOM 3117 N N . ASP A 1 392 ? 40.919 1.998 -28.099 1.00 69.19 392 ASP A N 1
ATOM 3118 C CA . ASP A 1 392 ? 39.596 2.428 -28.519 1.00 69.19 392 ASP A CA 1
ATOM 3119 C C . ASP A 1 392 ? 38.593 2.075 -27.419 1.00 69.19 392 ASP A C 1
ATOM 3121 O O . ASP A 1 392 ? 38.653 0.997 -26.819 1.00 69.19 392 ASP A O 1
ATOM 3125 N N . GLY A 1 393 ? 37.692 3.013 -27.144 1.00 72.62 393 GLY A N 1
ATOM 3126 C CA . GLY A 1 393 ? 36.670 2.905 -26.113 1.00 72.62 393 GLY A CA 1
ATOM 3127 C C . GLY A 1 393 ? 35.541 1.926 -26.433 1.00 72.62 393 GLY A C 1
ATOM 3128 O O . GLY A 1 393 ? 35.708 0.878 -27.059 1.00 72.62 393 GLY A O 1
ATOM 3129 N N . VAL A 1 394 ? 34.335 2.295 -26.018 1.00 86.75 394 VAL A N 1
ATOM 3130 C CA . VAL A 1 394 ? 33.106 1.553 -26.317 1.00 86.75 394 VAL A CA 1
ATOM 3131 C C . VAL A 1 394 ? 32.395 2.191 -27.515 1.00 86.75 394 VAL A C 1
ATOM 3133 O O . VAL A 1 394 ? 32.315 3.411 -27.606 1.00 86.75 394 VAL A O 1
ATOM 3136 N N . GLN A 1 395 ? 31.862 1.382 -28.440 1.00 88.06 395 GLN A N 1
ATOM 3137 C CA . GLN A 1 395 ? 31.096 1.888 -29.588 1.00 88.06 395 GLN A CA 1
ATOM 3138 C C . GLN A 1 395 ? 29.737 2.438 -29.162 1.00 88.06 395 GLN A C 1
ATOM 3140 O O . GLN A 1 395 ? 29.318 3.496 -29.627 1.00 88.06 395 GLN A O 1
ATOM 3145 N N . SER A 1 396 ? 29.019 1.670 -28.347 1.00 90.06 396 SER A N 1
ATOM 3146 C CA . SER A 1 396 ? 27.745 2.085 -27.776 1.00 90.06 396 SER A CA 1
ATOM 3147 C C . SER A 1 396 ? 27.446 1.327 -26.490 1.00 90.06 396 SER A C 1
ATOM 3149 O O . SER A 1 396 ? 27.845 0.171 -26.309 1.00 90.06 396 SER A O 1
ATOM 3151 N N . VAL A 1 397 ? 26.696 1.985 -25.619 1.00 93.00 397 VAL A N 1
ATOM 3152 C CA . VAL A 1 397 ? 26.097 1.427 -24.416 1.00 93.00 397 VAL A CA 1
ATOM 3153 C C . VAL A 1 397 ? 24.605 1.672 -24.491 1.00 93.00 397 VAL A C 1
ATOM 3155 O O . VAL A 1 397 ? 24.166 2.819 -24.559 1.00 93.00 397 VAL A O 1
ATOM 3158 N N . ASP A 1 398 ? 23.844 0.590 -24.445 1.00 91.12 398 ASP A N 1
ATOM 3159 C CA . ASP A 1 398 ? 22.391 0.608 -24.382 1.00 91.12 398 ASP A CA 1
ATOM 3160 C C . ASP A 1 398 ? 21.926 0.094 -23.016 1.00 91.12 398 ASP A C 1
ATOM 3162 O O . ASP A 1 398 ? 22.605 -0.697 -22.356 1.00 91.12 398 ASP A O 1
ATOM 3166 N N . VAL A 1 399 ? 20.747 0.532 -22.584 1.00 87.31 399 VAL A N 1
ATOM 3167 C CA . VAL A 1 399 ? 20.089 0.005 -21.383 1.00 87.31 399 VAL A CA 1
ATOM 3168 C C . VAL A 1 399 ? 18.972 -0.927 -21.826 1.00 87.31 399 VAL A C 1
ATOM 3170 O O . VAL A 1 399 ? 18.080 -0.534 -22.579 1.00 87.31 399 VAL A O 1
ATOM 3173 N N . ASP A 1 400 ? 18.987 -2.161 -21.330 1.00 84.56 400 ASP A N 1
ATOM 3174 C CA . ASP A 1 400 ? 17.867 -3.084 -21.496 1.00 84.56 400 ASP A CA 1
ATOM 3175 C C . ASP A 1 400 ? 16.735 -2.677 -20.543 1.00 84.56 400 ASP A C 1
ATOM 3177 O O . ASP A 1 400 ? 16.591 -3.178 -19.421 1.00 84.56 400 ASP A O 1
ATOM 3181 N N . TRP A 1 401 ? 15.939 -1.707 -20.990 1.00 72.62 401 TRP A N 1
ATOM 3182 C CA . TRP A 1 401 ? 14.814 -1.169 -20.230 1.00 72.62 401 TRP A CA 1
ATOM 3183 C C . TRP A 1 401 ? 13.729 -2.211 -19.952 1.00 72.62 401 TRP A C 1
ATOM 3185 O O . TRP A 1 401 ? 13.071 -2.126 -18.918 1.00 72.62 401 TRP A O 1
ATOM 3195 N N . ALA A 1 402 ? 13.577 -3.221 -20.814 1.00 63.12 402 ALA A N 1
ATOM 3196 C CA . ALA A 1 402 ? 12.585 -4.280 -20.638 1.00 63.12 402 ALA A CA 1
ATOM 3197 C C . ALA A 1 402 ? 12.902 -5.179 -19.430 1.00 63.12 402 ALA A C 1
ATOM 3199 O O . ALA A 1 402 ? 11.989 -5.669 -18.768 1.00 63.12 402 ALA A O 1
ATOM 3200 N N . ASN A 1 403 ? 14.188 -5.366 -19.116 1.00 67.94 403 ASN A N 1
ATOM 3201 C CA . ASN A 1 403 ? 14.643 -6.152 -17.964 1.00 67.94 403 ASN A CA 1
ATOM 3202 C C . ASN A 1 403 ? 15.163 -5.299 -16.798 1.00 67.94 403 ASN A C 1
ATOM 3204 O O . ASN A 1 403 ? 15.613 -5.838 -15.780 1.00 67.94 403 ASN A O 1
ATOM 3208 N N . THR A 1 404 ? 15.094 -3.974 -16.923 1.00 65.12 404 THR A N 1
ATOM 3209 C CA . THR A 1 404 ? 15.447 -3.050 -15.850 1.00 65.12 404 THR A CA 1
ATOM 3210 C C . THR A 1 404 ? 14.332 -3.031 -14.815 1.00 65.12 404 THR A C 1
ATOM 3212 O O . THR A 1 404 ? 13.177 -2.738 -15.117 1.00 65.12 404 THR A O 1
ATOM 3215 N N . VAL A 1 405 ? 14.672 -3.342 -13.565 1.00 60.53 405 VAL A N 1
ATOM 3216 C CA . VAL A 1 405 ? 13.687 -3.397 -12.479 1.00 60.53 405 VAL A CA 1
ATOM 3217 C C . VAL A 1 405 ? 14.033 -2.389 -11.392 1.00 60.53 405 VAL A C 1
ATOM 3219 O O . VAL A 1 405 ? 15.195 -2.294 -11.006 1.00 60.53 405 VAL A O 1
ATOM 3222 N N . PRO A 1 406 ? 13.059 -1.661 -10.827 1.00 62.16 406 PRO A N 1
ATOM 3223 C CA . PRO A 1 406 ? 13.296 -0.872 -9.627 1.00 62.16 406 PRO A CA 1
ATOM 3224 C C . PRO A 1 406 ? 13.867 -1.754 -8.510 1.00 62.16 406 PRO A C 1
ATOM 3226 O O . PRO A 1 406 ? 13.308 -2.807 -8.186 1.00 62.16 406 PRO A O 1
ATOM 3229 N N . VAL A 1 407 ? 14.981 -1.327 -7.923 1.00 58.09 407 VAL A N 1
ATOM 3230 C CA . VAL A 1 407 ? 15.572 -1.944 -6.734 1.00 58.09 407 VAL A CA 1
ATOM 3231 C C . VAL A 1 407 ? 15.056 -1.182 -5.546 1.00 58.09 407 VAL A C 1
ATOM 3233 O O . VAL A 1 407 ? 15.403 -0.027 -5.311 1.00 58.09 407 VAL A O 1
ATOM 3236 N N . GLY A 1 408 ? 14.190 -1.848 -4.800 1.00 47.34 408 GLY A N 1
ATOM 3237 C CA . GLY A 1 408 ? 13.753 -1.333 -3.528 1.00 47.34 408 GLY A CA 1
ATOM 3238 C C . GLY A 1 408 ? 14.835 -1.426 -2.470 1.00 47.34 408 GLY A C 1
ATOM 3239 O O . GLY A 1 408 ? 15.427 -2.480 -2.259 1.00 47.34 408 GLY A O 1
ATOM 3240 N N . ASP A 1 409 ? 14.959 -0.332 -1.735 1.00 50.75 409 ASP A N 1
ATOM 3241 C CA . ASP A 1 409 ? 15.595 -0.126 -0.432 1.00 50.75 409 ASP A CA 1
ATOM 3242 C C . ASP A 1 409 ? 15.097 -1.112 0.663 1.00 50.75 409 ASP A C 1
ATOM 3244 O O . ASP A 1 409 ? 15.382 -0.961 1.837 1.00 50.75 409 ASP A O 1
ATOM 3248 N N . ALA A 1 410 ? 14.328 -2.158 0.336 1.00 38.78 410 ALA A N 1
ATOM 3249 C CA . ALA A 1 410 ? 13.694 -3.044 1.314 1.00 38.78 410 ALA A CA 1
ATOM 3250 C C . ALA A 1 410 ? 14.703 -3.756 2.236 1.00 38.78 410 ALA A C 1
ATOM 3252 O O . ALA A 1 410 ? 14.436 -3.930 3.422 1.00 38.78 410 ALA A O 1
ATOM 3253 N N . ILE A 1 411 ? 15.874 -4.140 1.715 1.00 39.25 411 ILE A N 1
ATOM 3254 C CA . ILE A 1 411 ? 16.941 -4.770 2.511 1.00 39.25 411 ILE A CA 1
ATOM 3255 C C . ILE A 1 411 ? 17.672 -3.734 3.384 1.00 39.25 411 ILE A C 1
ATOM 3257 O O . ILE A 1 411 ? 18.054 -4.057 4.505 1.00 39.25 411 ILE A O 1
ATOM 3261 N N . GLU A 1 412 ? 17.859 -2.501 2.912 1.00 42.09 412 GLU A N 1
ATOM 3262 C CA . GLU A 1 412 ? 18.489 -1.409 3.673 1.00 42.09 412 GLU A CA 1
ATOM 3263 C C . GLU A 1 412 ? 17.527 -0.850 4.746 1.00 42.09 412 GLU A C 1
ATOM 3265 O O . GLU A 1 412 ? 17.932 -0.692 5.898 1.00 42.09 412 GLU A O 1
ATOM 3270 N N . ILE A 1 413 ? 16.231 -0.709 4.443 1.00 38.41 413 ILE A N 1
ATOM 3271 C CA . ILE A 1 413 ? 15.143 -0.421 5.398 1.00 38.41 413 ILE A CA 1
ATOM 3272 C C . ILE A 1 413 ? 15.083 -1.477 6.511 1.00 38.41 413 ILE A C 1
ATOM 3274 O O . ILE A 1 413 ? 14.914 -1.130 7.677 1.00 38.41 413 ILE A O 1
ATOM 3278 N N . LEU A 1 414 ? 15.235 -2.764 6.180 1.00 37.69 414 LEU A N 1
ATOM 3279 C CA . LEU A 1 414 ? 15.265 -3.839 7.179 1.00 37.69 414 LEU A CA 1
ATOM 3280 C C . LEU A 1 414 ? 16.547 -3.848 8.025 1.00 37.69 414 LEU A C 1
ATOM 3282 O O . LEU A 1 414 ? 16.502 -4.287 9.170 1.00 37.69 414 LEU A O 1
ATOM 3286 N N . ARG A 1 415 ? 17.677 -3.382 7.480 1.00 39.50 415 ARG A N 1
ATOM 3287 C CA . ARG A 1 415 ? 18.975 -3.324 8.180 1.00 39.50 415 ARG A CA 1
ATOM 3288 C C . ARG A 1 415 ? 19.124 -2.111 9.100 1.00 39.50 415 ARG A C 1
ATOM 3290 O O . ARG A 1 415 ? 19.929 -2.178 10.020 1.00 39.50 415 ARG A O 1
ATOM 3297 N N . ASN A 1 416 ? 18.376 -1.037 8.849 1.00 35.09 416 ASN A N 1
ATOM 3298 C CA . ASN A 1 416 ? 18.452 0.230 9.584 1.00 35.09 416 ASN A CA 1
ATOM 3299 C C . ASN A 1 416 ? 17.358 0.396 10.660 1.00 35.09 416 ASN A C 1
ATOM 3301 O O . ASN A 1 416 ? 17.104 1.525 11.086 1.00 35.09 416 ASN A O 1
ATOM 3305 N N . ARG A 1 417 ? 16.692 -0.693 11.066 1.00 39.12 417 ARG A N 1
ATOM 3306 C CA . ARG A 1 417 ? 15.760 -0.687 12.203 1.00 39.12 417 ARG A CA 1
ATOM 3307 C C . ARG A 1 417 ? 16.458 -0.632 13.552 1.00 39.12 417 ARG A C 1
ATOM 3309 O O . ARG A 1 417 ? 17.508 -1.297 13.693 1.00 39.12 417 ARG A O 1
#

Organism: Phaeodactylum tricornutum (NCBI:txid2850)